Protein AF-0000000087416118 (afdb_homodimer)

pLDDT: mean 83.29, std 16.09, range [34.94, 97.94]

Sequence (414 aa):
MELQEALVQISEIRQQMARAEVFRGFRALPVACSGGLAIAAAVAQASWIENPLAQSTPYLSLWIGVAAISLGAQAIEMWMRSRTSQSAYSKSIMLLAAEQFFPSVIAGALLTFVLVNFAEETIWMLPGLWQMLIGLGMFATYRLLPKAVFWVAAFYVISGIVCLAVARGEMALSPWAMGLPFGLGQLATAAVLYWTLERNDDEALKIMELQEALVQISEIRQQMARAEVFRGFRALPVACSGGLAIAAAVAQASWIENPLAQSTPYLSLWIGVAAISLGAQAIEMWMRSRTSQSAYSKSIMLLAAEQFFPSVIAGALLTFVLVNFAEETIWMLPGLWQMLIGLGMFATYRLLPKAVFWVAAFYVISGIVCLAVARGEMALSPWAMGLPFGLGQLATAAVLYWTLERNDDEALKI

Organism: NCBI:txid2527985

Foldseek 3Di:
DPVVVVVVVVVVVVVVVVVVVFLLQAALVLLLVLLVLLQVLLVVCVPPPVDCLVVVPVLCCSVVVSVVVSVVSRVVSNVVCLVVPPDPVSNVLSVVLCVLLVVLVVVLVVVCVCCVPPNSVCNLLSLLSNLLSNLVSLVSSCVSDPVVSPVLSVLSNVLSVVCNVPCDDVNRSRSCSNNVSSNVSSNSVSVRSCVPNPVVVVVVVVD/DPVVVVVVVVVVVVVVVVVVVPLLQAALVLLLVLLVLLQVLLVVCVVPPVDCLVVVPVLCCSVVVSVVVSVVSRVVSNVVCLVVPPDPVSNVLSVVLCVLLVVLVVVLVVVCVCCVPPNSVCNLLSLLSNLLSNLVSLVSSCVSDPVVSPVLSVLSNVLSVVCNVPCDDVNRSRSCSNNVSSNVSSNSVSVRSCVPNPVVVVVVVVD

Radius of gyration: 24.1 Å; Cα contacts (8 Å, |Δi|>4): 498; chains: 2; bounding box: 59×74×46 Å

Nearest PDB structures (foldseek):
  4m70-assembly1_A  TM=3.891E-01  e=9.784E+00  Solanum tuberosum
  4m70-assembly1_A  TM=3.907E-01  e=9.372E+00  Solanum tuberosum
  7uni-assembly2_D  TM=2.341E-01  e=3.238E+00  synthetic construct

Secondary structure (DSSP, 8-state):
-HHHHHHHHHHHHHHHHHHHS------HHHHHHHHHHHHHHHHHHHHH-S-TTTTHHHHHHHHHHHHHHHHHHHHHHHHHHHHH---HHHHHHHHHHHHHHHHHHHHHHHHHHHHHHH-GGGGGGHHHHHHHHHHHHHHHHGGGS-TTHHHHHHHHHHHHHHHHHHS-GGGTT-HHHHHHHHHHHHHHHHHHHIIIIIHHHHHHHH-/-HHHHHHHHHHHHHHHHHHHS------HHHHHHHHHHHHHHHHHHHHH-S-TTTTHHHHHHHHHHHHHHHHHHHHHHHHHHHHH-S-HHHHHHHHHHHHHHHHHHHHHHHHHHHHHHH-GGGGGGHHHHHHHHHHHHHHHHGGGS-TTHHHHHHHHHHHHHHHHHHS-GGGTT-HHHHHHHHHHHHHHHHHHHIIIIIHHHHHHHH-

Structure (mmCIF, N/CA/C/O backbone):
data_AF-0000000087416118-model_v1
#
loop_
_entity.id
_entity.type
_entity.pdbx_description
1 polymer 'Uncharacterized protein'
#
loop_
_atom_site.group_PDB
_atom_site.id
_atom_site.type_symbol
_atom_site.label_atom_id
_atom_site.label_alt_id
_atom_site.label_comp_id
_atom_site.label_asym_id
_atom_site.label_entity_id
_atom_site.label_seq_id
_atom_site.pdbx_PDB_ins_code
_atom_site.Cartn_x
_atom_site.Cartn_y
_atom_site.Cartn_z
_atom_site.occupancy
_atom_site.B_iso_or_equiv
_atom_site.auth_seq_id
_atom_site.auth_comp_id
_atom_site.auth_asym_id
_atom_site.auth_atom_id
_atom_site.pdbx_PDB_model_num
ATOM 1 N N . MET A 1 1 ? -8.492 46.969 24.391 1 54.31 1 MET A N 1
ATOM 2 C CA . MET A 1 1 ? -8.586 45.594 24.875 1 54.31 1 MET A CA 1
ATOM 3 C C . MET A 1 1 ? -9.773 44.875 24.25 1 54.31 1 MET A C 1
ATOM 5 O O . MET A 1 1 ? -9.648 43.75 23.812 1 54.31 1 MET A O 1
ATOM 9 N N . GLU A 1 2 ? -10.773 45.594 23.828 1 63.34 2 GLU A N 1
ATOM 10 C CA . GLU A 1 2 ? -12.047 45.031 23.406 1 63.34 2 GLU A CA 1
ATOM 11 C C . GLU A 1 2 ? -12 44.594 21.938 1 63.34 2 GLU A C 1
ATOM 13 O O . GLU A 1 2 ? -12.508 43.531 21.562 1 63.34 2 GLU A O 1
ATOM 18 N N . LEU A 1 3 ? -11.414 45.188 21.094 1 60.62 3 LEU A N 1
ATOM 19 C CA . LEU A 1 3 ? -11.367 44.875 19.672 1 60.62 3 LEU A CA 1
ATOM 20 C C . LEU A 1 3 ? -10.445 43.688 19.406 1 60.62 3 LEU A C 1
ATOM 22 O O . LEU A 1 3 ? -10.773 42.812 18.609 1 60.62 3 LEU A O 1
ATOM 26 N N . GLN A 1 4 ? -9.336 43.625 20.094 1 58.66 4 GLN A N 1
ATOM 27 C CA . GLN A 1 4 ? -8.422 42.5 19.953 1 58.66 4 GLN A CA 1
ATOM 28 C C . GLN A 1 4 ? -9.07 41.188 20.422 1 58.66 4 GLN A C 1
ATOM 30 O O . GLN A 1 4 ? -8.906 40.156 19.781 1 58.66 4 GLN A O 1
ATOM 35 N N . GLU A 1 5 ? -9.82 41.312 21.484 1 59.66 5 GLU A N 1
ATOM 36 C CA . GLU A 1 5 ? -10.562 40.125 21.969 1 59.66 5 GLU A CA 1
ATOM 37 C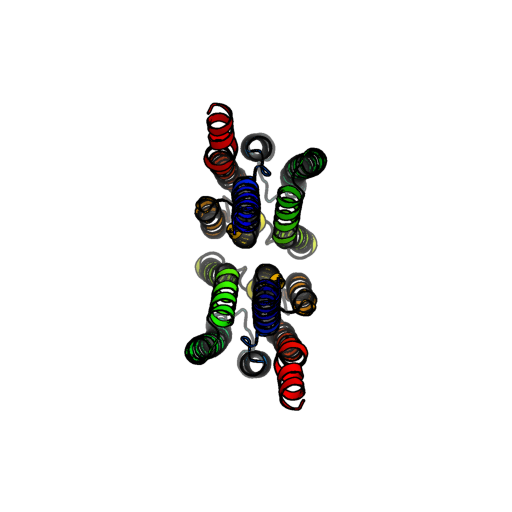 C . GLU A 1 5 ? -11.633 39.719 20.953 1 59.66 5 GLU A C 1
ATOM 39 O O . GLU A 1 5 ? -11.836 38.531 20.719 1 59.66 5 GLU A O 1
ATOM 44 N N . ALA A 1 6 ? -12.234 40.688 20.359 1 62.16 6 ALA A N 1
ATOM 45 C CA . ALA A 1 6 ? -13.258 40.375 19.359 1 62.16 6 ALA A CA 1
ATOM 46 C C . ALA A 1 6 ? -12.648 39.75 18.109 1 62.16 6 ALA A C 1
ATOM 48 O O . ALA A 1 6 ? -13.211 38.781 17.562 1 62.16 6 ALA A O 1
ATOM 49 N N . LEU A 1 7 ? -11.523 40.188 17.766 1 59.16 7 LEU A N 1
ATOM 50 C CA . LEU A 1 7 ? -10.859 39.625 16.594 1 59.16 7 LEU A CA 1
ATOM 51 C C . LEU A 1 7 ? -10.328 38.219 16.875 1 59.16 7 LEU A C 1
ATOM 53 O O . LEU A 1 7 ? -10.406 37.344 16.016 1 59.16 7 LEU A O 1
ATOM 57 N N . VAL A 1 8 ? -9.852 38.062 18.078 1 61.12 8 VAL A N 1
ATOM 58 C CA . VAL A 1 8 ? -9.422 36.719 18.484 1 61.12 8 VAL A CA 1
ATOM 59 C C . VAL A 1 8 ? -10.625 35.812 18.547 1 61.12 8 VAL A C 1
ATOM 61 O O . VAL A 1 8 ? -10.547 34.656 18.109 1 61.12 8 VAL A O 1
ATOM 64 N N . GLN A 1 9 ? -11.742 36.375 18.969 1 61.19 9 GLN A N 1
ATOM 65 C CA . GLN A 1 9 ? -12.969 35.562 19.031 1 61.19 9 GLN A CA 1
ATOM 66 C C . GLN A 1 9 ? -13.484 35.25 17.641 1 61.19 9 GLN A C 1
ATOM 68 O O . GLN A 1 9 ? -13.922 34.125 17.391 1 61.19 9 GLN A O 1
ATOM 73 N N . ILE A 1 10 ? -13.414 36.094 16.766 1 61.12 10 ILE A N 1
ATOM 74 C CA . ILE A 1 10 ? -13.852 35.875 15.406 1 61.12 10 ILE A CA 1
ATOM 75 C C . ILE A 1 10 ? -12.914 34.875 14.727 1 61.12 10 ILE A C 1
ATOM 77 O O . ILE A 1 10 ? -13.367 33.938 14.039 1 61.12 10 ILE A O 1
ATOM 81 N N . SER A 1 11 ? -11.664 35.062 14.914 1 57.06 11 SER A N 1
ATOM 82 C CA . SER A 1 11 ? -10.695 34.125 14.352 1 57.06 11 SER A CA 1
ATOM 83 C C . SER A 1 11 ? -10.883 32.719 14.93 1 57.06 11 SER A C 1
ATOM 85 O O . SER A 1 11 ? -10.773 31.734 14.203 1 57.06 11 SER A O 1
ATOM 87 N N . GLU A 1 12 ? -11.164 32.656 16.203 1 60.62 12 GLU A N 1
ATOM 88 C CA . GLU A 1 12 ? -11.477 31.391 16.844 1 60.62 12 GLU A CA 1
ATOM 89 C C . GLU A 1 12 ? -12.781 30.797 16.312 1 60.62 12 GLU A C 1
ATOM 91 O O . GLU A 1 12 ? -12.875 29.594 16.078 1 60.62 12 GLU A O 1
ATOM 96 N N . ILE A 1 13 ? -13.727 31.609 16.141 1 58.56 13 ILE A N 1
ATOM 97 C CA . ILE A 1 13 ? -15 31.172 15.57 1 58.56 13 ILE A CA 1
ATOM 98 C C . ILE A 1 13 ? -14.789 30.703 14.133 1 58.56 13 ILE A C 1
ATOM 100 O O . ILE A 1 13 ? -15.305 29.656 13.734 1 58.56 13 ILE A O 1
ATOM 104 N N . ARG A 1 14 ? -14.094 31.5 13.43 1 52.81 14 ARG A N 1
ATOM 105 C CA . ARG A 1 14 ? -13.82 31.094 12.055 1 52.81 14 ARG A CA 1
ATOM 106 C C . ARG A 1 14 ? -13.023 29.797 12.008 1 52.81 14 ARG A C 1
ATOM 108 O O . ARG A 1 14 ? -13.281 28.938 11.164 1 52.81 14 ARG A O 1
ATOM 115 N N . GLN A 1 15 ? -11.961 29.766 12.812 1 51.72 15 GLN A N 1
ATOM 116 C CA . GLN A 1 15 ? -11.219 28.516 12.93 1 51.72 15 GLN A CA 1
ATOM 117 C C . GLN A 1 15 ? -12.125 27.391 13.398 1 51.72 15 GLN A C 1
ATOM 119 O O . GLN A 1 15 ? -12.023 26.266 12.914 1 51.72 15 GLN A O 1
ATOM 124 N N . GLN A 1 16 ? -12.953 27.688 14.406 1 52.16 16 GLN A N 1
ATOM 125 C CA . GLN A 1 16 ? -13.953 26.703 14.836 1 52.16 16 GLN A CA 1
ATOM 126 C C . GLN A 1 16 ? -14.938 26.391 13.711 1 52.16 16 GLN A C 1
ATOM 128 O O . GLN A 1 16 ? -15.32 25.234 13.523 1 52.16 16 GLN A O 1
ATOM 133 N N . MET A 1 17 ? -15.414 27.453 13.125 1 53.56 17 MET A N 1
ATOM 134 C CA . MET A 1 17 ? -16.312 27.25 11.992 1 53.56 17 MET A CA 1
ATOM 135 C C . MET A 1 17 ? -15.617 26.5 10.859 1 53.56 17 MET A C 1
ATOM 137 O O . MET A 1 17 ? -16.219 25.641 10.219 1 53.56 17 MET A O 1
ATOM 141 N N . ALA A 1 18 ? -14.477 26.984 10.602 1 48.09 18 ALA A N 1
ATOM 142 C CA . ALA A 1 18 ? -13.672 26.281 9.602 1 48.09 18 ALA A CA 1
ATOM 143 C C . ALA A 1 18 ? -13.398 24.844 10.031 1 48.09 18 ALA A C 1
ATOM 145 O O . ALA A 1 18 ? -13.406 23.938 9.195 1 48.09 18 ALA A O 1
ATOM 146 N N . ARG A 1 19 ? -13.008 24.719 11.25 1 46.5 19 ARG A N 1
ATOM 147 C CA . ARG A 1 19 ? -12.891 23.375 11.797 1 46.5 19 ARG A CA 1
ATOM 148 C C . ARG A 1 19 ? -14.234 22.641 11.758 1 46.5 19 ARG A C 1
ATOM 150 O O . ARG A 1 19 ? -14.273 21.422 11.641 1 46.5 19 ARG A O 1
ATOM 157 N N . ALA A 1 20 ? -15.258 23.516 12.016 1 44.06 20 ALA A N 1
ATOM 158 C CA . ALA A 1 20 ? -16.594 22.922 11.938 1 44.06 20 ALA A CA 1
ATOM 159 C C . ALA A 1 20 ? -16.922 22.531 10.5 1 44.06 20 ALA A C 1
ATOM 161 O O . ALA A 1 20 ? -17.906 21.812 10.258 1 44.06 20 ALA A O 1
ATOM 162 N N . GLU A 1 21 ? -16.344 23.312 9.688 1 44.66 21 GLU A N 1
ATOM 163 C CA . GLU A 1 21 ? -16.594 22.797 8.344 1 44.66 21 GLU A CA 1
ATOM 164 C C . GLU A 1 21 ? -16.062 21.375 8.195 1 44.66 21 GLU A C 1
ATOM 166 O O . GLU A 1 21 ? -14.844 21.156 8.156 1 44.66 21 GLU A O 1
ATOM 171 N N . VAL A 1 22 ? -16.703 20.625 8.859 1 44.41 22 VAL A N 1
ATOM 172 C CA . VAL A 1 22 ? -16.547 19.188 8.812 1 44.41 22 VAL A CA 1
ATOM 173 C C . VAL A 1 22 ? -16.359 18.734 7.367 1 44.41 22 VAL A C 1
ATOM 175 O O . VAL A 1 22 ? -17.078 19.172 6.473 1 44.41 22 VAL A O 1
ATOM 178 N N . PHE A 1 23 ? -15.258 18.25 7.156 1 46.41 23 PHE A N 1
ATOM 179 C CA . PHE A 1 23 ? -14.953 17.531 5.922 1 46.41 23 PHE A CA 1
ATOM 180 C C . PHE A 1 23 ? -16.203 16.844 5.371 1 46.41 23 PHE A C 1
ATOM 182 O O . PHE A 1 23 ? -16.75 15.953 6.016 1 46.41 23 PHE A O 1
ATOM 189 N N . ARG A 1 24 ? -17.031 17.562 4.609 1 47.06 24 ARG A N 1
ATOM 190 C CA . ARG A 1 24 ? -18.25 17.109 3.963 1 47.06 24 ARG A CA 1
ATOM 191 C C . ARG A 1 24 ? -17.938 16.312 2.695 1 47.06 24 ARG A C 1
ATOM 193 O O . ARG A 1 24 ? -18.781 16.234 1.792 1 47.06 24 ARG A O 1
ATOM 200 N N . GLY A 1 25 ? -16.766 16.047 2.342 1 49.16 25 GLY A N 1
ATOM 201 C CA . GLY A 1 25 ? -16.422 15.797 0.951 1 49.16 25 GLY A CA 1
ATOM 202 C C . GLY A 1 25 ? -16.859 14.422 0.465 1 49.16 25 GLY A C 1
ATOM 203 O O . GLY A 1 25 ? -17.156 14.242 -0.717 1 49.16 25 GLY A O 1
ATOM 204 N N . PHE A 1 26 ? -16.781 13.352 1.27 1 56.84 26 PHE A N 1
ATOM 205 C CA . PHE A 1 26 ? -17.078 12.109 0.57 1 56.84 26 PHE A CA 1
ATOM 206 C C . PHE A 1 26 ? -18.547 11.734 0.721 1 56.84 26 PHE A C 1
ATOM 208 O O . PHE A 1 26 ? -19.078 11.758 1.827 1 56.84 26 PHE A O 1
ATOM 215 N N . ARG A 1 27 ? -19.375 11.836 -0.497 1 65.81 27 ARG A N 1
ATOM 216 C CA . ARG A 1 27 ? -20.734 11.328 -0.394 1 65.81 27 ARG A CA 1
ATOM 217 C C . ARG A 1 27 ? -20.75 9.805 -0.346 1 65.81 27 ARG A C 1
ATOM 219 O O . ARG A 1 27 ? -19.969 9.148 -1.034 1 65.81 27 ARG A O 1
ATOM 226 N N . ALA A 1 28 ? -21.578 9.383 0.52 1 79.12 28 ALA A N 1
ATOM 227 C CA . ALA A 1 28 ? -21.734 7.957 0.782 1 79.12 28 ALA A CA 1
ATOM 228 C C . ALA A 1 28 ? -22.344 7.242 -0.421 1 79.12 28 ALA A C 1
ATOM 230 O O . ALA A 1 28 ? -22.078 6.062 -0.65 1 79.12 28 ALA A O 1
ATOM 231 N N . LEU A 1 29 ? -22.953 8.039 -1.258 1 79.19 29 LEU A N 1
ATOM 232 C CA . LEU A 1 29 ? -23.781 7.414 -2.279 1 79.19 29 LEU A CA 1
ATOM 233 C C . LEU A 1 29 ? -22.922 6.766 -3.357 1 79.19 29 LEU A C 1
ATOM 235 O O . LEU A 1 29 ? -23.109 5.594 -3.689 1 79.19 29 LEU A O 1
ATOM 239 N N . PRO A 1 30 ? -21.938 7.48 -3.949 1 83.06 30 PRO A N 1
ATOM 240 C CA . PRO A 1 30 ? -21.125 6.816 -4.961 1 83.06 30 PRO A CA 1
ATOM 241 C C . PRO A 1 30 ? -20.391 5.594 -4.414 1 83.06 30 PRO A C 1
ATOM 243 O O . PRO A 1 30 ? -20.234 4.598 -5.121 1 83.06 30 PRO A O 1
ATOM 246 N N . VAL A 1 31 ? -20 5.633 -3.221 1 86.38 31 VAL A N 1
ATOM 247 C CA . VAL A 1 31 ? -19.312 4.516 -2.58 1 86.38 31 VAL A CA 1
ATOM 248 C C . VAL A 1 31 ? -20.281 3.355 -2.379 1 86.38 31 VAL A C 1
ATOM 250 O O . VAL A 1 31 ? -19.953 2.205 -2.674 1 86.38 31 VAL A O 1
ATOM 253 N N . ALA A 1 32 ? -21.469 3.654 -1.997 1 89.75 32 ALA A N 1
ATOM 254 C CA . ALA A 1 32 ? -22.5 2.631 -1.823 1 89.75 32 ALA A CA 1
ATOM 255 C C . ALA A 1 32 ? -22.844 1.974 -3.154 1 89.75 32 ALA A C 1
ATOM 257 O O . ALA A 1 32 ? -23 0.753 -3.229 1 89.75 32 ALA A O 1
ATOM 258 N N . CYS A 1 33 ? -22.938 2.781 -4.137 1 90.62 33 CYS A N 1
ATOM 259 C CA . CYS A 1 33 ? -23.25 2.273 -5.465 1 90.62 33 CYS A CA 1
ATOM 260 C C . CYS A 1 33 ? -22.172 1.331 -5.965 1 90.62 33 CYS A C 1
ATOM 262 O O . CYS A 1 33 ? -22.469 0.325 -6.613 1 90.62 33 CYS A O 1
ATOM 264 N N . SER A 1 34 ? -20.922 1.633 -5.695 1 92.75 34 SER A N 1
ATOM 265 C CA . SER A 1 34 ? -19.828 0.751 -6.09 1 92.75 34 SER A CA 1
ATOM 266 C C . SER A 1 34 ? -19.906 -0.593 -5.375 1 92.75 34 SER A C 1
ATOM 268 O O . SER A 1 34 ? -19.562 -1.629 -5.945 1 92.75 34 SER A O 1
ATOM 270 N N . GLY A 1 35 ? -20.391 -0.542 -4.137 1 94.31 35 GLY A N 1
ATOM 271 C CA . GLY A 1 35 ? -20.641 -1.79 -3.434 1 94.31 35 GLY A CA 1
ATOM 272 C C . GLY A 1 35 ? -21.719 -2.637 -4.07 1 94.31 35 GLY A C 1
ATOM 273 O O . GLY A 1 35 ? -21.547 -3.846 -4.246 1 94.31 35 GLY A O 1
ATOM 274 N N . GLY A 1 36 ? -22.797 -2.016 -4.406 1 94.62 36 GLY A N 1
ATOM 275 C CA . GLY A 1 36 ? -23.859 -2.703 -5.125 1 94.62 36 GLY A CA 1
ATOM 276 C C . GLY A 1 36 ? -23.406 -3.26 -6.461 1 94.62 36 GLY A C 1
ATOM 277 O O . GLY A 1 36 ? -23.781 -4.375 -6.832 1 94.62 36 GLY A O 1
ATOM 278 N N . LEU A 1 37 ? -22.656 -2.471 -7.113 1 95.31 37 LEU A N 1
ATOM 279 C CA . LEU A 1 37 ? -22.109 -2.885 -8.406 1 95.31 37 LEU A CA 1
ATOM 280 C C . LEU A 1 37 ? -21.234 -4.117 -8.258 1 95.31 37 LEU A C 1
ATOM 282 O O . LEU A 1 37 ? -21.234 -5.004 -9.109 1 95.31 37 LEU A O 1
ATOM 286 N N . ALA A 1 38 ? -20.391 -4.172 -7.223 1 96.31 38 ALA A N 1
ATOM 287 C CA . ALA A 1 38 ? -19.547 -5.328 -6.969 1 96.31 38 ALA A CA 1
ATOM 288 C C . ALA A 1 38 ? -20.375 -6.59 -6.758 1 96.31 38 ALA A C 1
ATOM 290 O O . ALA A 1 38 ? -20.047 -7.648 -7.297 1 96.31 38 ALA A O 1
ATOM 291 N N . ILE A 1 39 ? -21.453 -6.461 -6.035 1 96.12 39 ILE A N 1
ATOM 292 C CA . ILE A 1 39 ? -22.328 -7.598 -5.777 1 96.12 39 ILE A CA 1
ATOM 293 C C . ILE A 1 39 ? -23.031 -8.008 -7.07 1 96.12 39 ILE A C 1
ATOM 295 O O . ILE A 1 39 ? -23.109 -9.203 -7.387 1 96.12 39 ILE A O 1
ATOM 299 N N . ALA A 1 40 ? -23.516 -7.062 -7.777 1 96.94 40 ALA A N 1
ATOM 300 C CA . ALA A 1 40 ? -24.172 -7.34 -9.055 1 96.94 40 ALA A CA 1
ATOM 301 C C . ALA A 1 40 ? -23.203 -8.031 -10.016 1 96.94 40 ALA A C 1
ATOM 303 O O . ALA A 1 40 ? -23.594 -8.969 -10.719 1 96.94 40 ALA A O 1
ATOM 304 N N . ALA A 1 41 ? -21.984 -7.566 -10.078 1 97.12 41 ALA A N 1
ATOM 305 C CA . ALA A 1 41 ? -20.969 -8.164 -10.945 1 97.12 41 ALA A CA 1
ATOM 306 C C . ALA A 1 41 ? -20.672 -9.602 -10.531 1 97.12 41 ALA A C 1
ATOM 308 O O . ALA A 1 41 ? -20.453 -10.461 -11.383 1 97.12 41 ALA A O 1
ATOM 309 N N . ALA A 1 42 ? -20.641 -9.836 -9.234 1 97 42 ALA A N 1
ATOM 310 C CA . ALA A 1 42 ? -20.422 -11.195 -8.742 1 97 42 ALA A CA 1
ATOM 311 C C . ALA A 1 42 ? -21.531 -12.133 -9.203 1 97 42 ALA A C 1
ATOM 313 O O . ALA A 1 42 ? -21.281 -13.266 -9.617 1 97 42 ALA A O 1
ATOM 314 N N . VAL A 1 43 ? -22.75 -11.695 -9.156 1 96.06 43 VAL A N 1
ATOM 315 C CA . VAL A 1 43 ? -23.891 -12.484 -9.609 1 96.06 43 VAL A CA 1
ATOM 316 C C . VAL A 1 43 ? -23.797 -12.719 -11.117 1 96.06 43 VAL A C 1
ATOM 318 O O . VAL A 1 43 ? -24.031 -13.836 -11.594 1 96.06 43 VAL A O 1
ATOM 321 N N . ALA A 1 44 ? -23.484 -11.688 -11.82 1 96.12 44 ALA A N 1
ATOM 322 C CA . ALA A 1 44 ? -23.312 -11.805 -13.266 1 96.12 44 ALA A CA 1
ATOM 323 C C . ALA A 1 44 ? -22.219 -12.812 -13.609 1 96.12 44 ALA A C 1
ATOM 325 O O . ALA A 1 44 ? -22.391 -13.641 -14.516 1 96.12 44 ALA A O 1
ATOM 326 N N . GLN A 1 45 ? -21.125 -12.719 -12.938 1 95.94 45 GLN A N 1
ATOM 327 C CA . GLN A 1 45 ? -20.031 -13.664 -13.156 1 95.94 45 GLN A CA 1
ATOM 328 C C . GLN A 1 45 ? -20.484 -15.094 -12.891 1 95.94 45 GLN A C 1
ATOM 330 O O . GLN A 1 45 ? -20.188 -16 -13.672 1 95.94 45 GLN A O 1
ATOM 335 N N . ALA A 1 46 ? -21.141 -15.297 -11.766 1 94.25 46 ALA A N 1
ATOM 336 C CA . ALA A 1 46 ? -21.594 -16.625 -11.375 1 94.25 46 ALA A CA 1
ATOM 337 C C . ALA A 1 46 ? -22.531 -17.219 -12.43 1 94.25 46 ALA A C 1
ATOM 339 O O . ALA A 1 46 ? -22.562 -18.438 -12.633 1 94.25 46 ALA A O 1
ATOM 340 N N . SER A 1 47 ? -23.203 -16.406 -13.141 1 94.69 47 SER A N 1
ATOM 341 C CA . SER A 1 47 ? -24.203 -16.859 -14.102 1 94.69 47 SER A CA 1
ATOM 342 C C . SER A 1 47 ? -23.609 -17 -15.492 1 94.69 47 SER A C 1
ATOM 344 O O . SER A 1 47 ? -24.016 -17.875 -16.266 1 94.69 47 SER A O 1
ATOM 346 N N . TRP A 1 48 ? -22.578 -16.188 -15.773 1 93.75 48 TRP A N 1
ATOM 347 C CA . TRP A 1 48 ? -22.172 -16.078 -17.172 1 93.75 48 TRP A CA 1
ATOM 348 C C . TRP A 1 48 ? -20.766 -16.641 -17.375 1 93.75 48 TRP A C 1
ATOM 350 O O . TRP A 1 48 ? -20.375 -16.969 -18.5 1 93.75 48 TRP A O 1
ATOM 360 N N . ILE A 1 49 ? -20 -16.703 -16.375 1 92.38 49 ILE A N 1
ATOM 361 C CA . ILE A 1 49 ? -18.609 -17.156 -16.484 1 92.38 49 ILE A CA 1
ATOM 362 C C . ILE A 1 49 ? -18.422 -18.422 -15.633 1 92.38 49 ILE A C 1
ATOM 364 O O . ILE A 1 49 ? -18.141 -18.328 -14.438 1 92.38 49 ILE A O 1
ATOM 368 N N . GLU A 1 50 ? -18.5 -19.562 -16.203 1 85.75 50 GLU A N 1
ATOM 369 C CA . GLU A 1 50 ? -18.5 -20.828 -15.492 1 85.75 50 GLU A CA 1
ATOM 370 C C . GLU A 1 50 ? -17.094 -21.203 -15.031 1 85.75 50 GLU A C 1
ATOM 372 O O . GLU A 1 50 ? -16.906 -21.656 -13.898 1 85.75 50 GLU A O 1
ATOM 377 N N . ASN A 1 51 ? -16.094 -20.984 -15.922 1 88.19 51 ASN A N 1
ATOM 378 C CA . ASN A 1 51 ? -14.703 -21.312 -15.586 1 88.19 51 ASN A CA 1
ATOM 379 C C . ASN A 1 51 ? -13.789 -20.094 -15.75 1 88.19 51 ASN A C 1
ATOM 381 O O . ASN A 1 51 ? -13.133 -19.938 -16.781 1 88.19 51 ASN A O 1
ATOM 385 N N . PRO A 1 52 ? -13.719 -19.312 -14.688 1 86.38 52 PRO A N 1
ATOM 386 C CA . PRO A 1 52 ? -12.992 -18.047 -14.797 1 86.38 52 PRO A CA 1
ATOM 387 C C . PRO A 1 52 ? -11.508 -18.234 -15.086 1 86.38 52 PRO A C 1
ATOM 389 O O . PRO A 1 52 ? -10.883 -17.391 -15.727 1 86.38 52 PRO A O 1
ATOM 392 N N . LEU A 1 53 ? -10.914 -19.375 -14.656 1 84.75 53 LEU A N 1
ATOM 393 C CA . LEU A 1 53 ? -9.5 -19.609 -14.945 1 84.75 53 LEU A CA 1
ATOM 394 C C . LEU A 1 53 ? -9.289 -19.844 -16.438 1 84.75 53 LEU A C 1
ATOM 396 O O . LEU A 1 53 ? -8.305 -19.375 -17.016 1 84.75 53 LEU A O 1
ATOM 400 N N . ALA A 1 54 ? -10.219 -20.547 -17.062 1 85.31 54 ALA A N 1
ATOM 401 C CA . ALA A 1 54 ? -10.156 -20.797 -18.5 1 85.31 54 ALA A CA 1
ATOM 402 C C . ALA A 1 54 ? -10.648 -19.594 -19.312 1 85.31 54 ALA A C 1
ATOM 404 O O . ALA A 1 54 ? -10.273 -19.422 -20.469 1 85.31 54 ALA A O 1
ATOM 405 N N . GLN A 1 55 ? -11.492 -18.828 -18.688 1 86.62 55 GLN A N 1
ATOM 406 C CA . GLN A 1 55 ? -12.062 -17.625 -19.297 1 86.62 55 GLN A CA 1
ATOM 407 C C . GLN A 1 55 ? -11.555 -16.359 -18.625 1 86.62 55 GLN A C 1
ATOM 409 O O . GLN A 1 55 ? -12.344 -15.539 -18.156 1 86.62 55 GLN A O 1
ATOM 414 N N . SER A 1 56 ? -10.281 -16.219 -18.672 1 89.75 56 SER A N 1
ATOM 415 C CA . SER A 1 56 ? -9.656 -15.125 -17.922 1 89.75 56 SER A CA 1
ATOM 416 C C . SER A 1 56 ? -10.008 -13.773 -18.547 1 89.75 56 SER A C 1
ATOM 418 O O . SER A 1 56 ? -10.141 -12.773 -17.828 1 89.75 56 SER A O 1
ATOM 420 N N . THR A 1 57 ? -10.227 -13.797 -19.906 1 92.12 57 THR A N 1
ATOM 421 C CA . THR A 1 57 ? -10.484 -12.531 -20.594 1 92.12 57 THR A CA 1
ATOM 422 C C . THR A 1 57 ? -11.844 -11.961 -20.172 1 92.12 57 THR A C 1
ATOM 424 O O . THR A 1 57 ? -11.93 -10.812 -19.734 1 92.12 57 THR A O 1
ATOM 427 N N . PRO A 1 58 ? -12.891 -12.758 -20.25 1 93.62 58 PRO A N 1
ATOM 428 C CA . PRO A 1 58 ? -14.172 -12.227 -19.781 1 93.62 58 PRO A CA 1
ATOM 429 C C . PRO A 1 58 ? -14.156 -11.883 -18.297 1 93.62 58 PRO A C 1
ATOM 431 O O . PRO A 1 58 ? -14.789 -10.906 -17.875 1 93.62 58 PRO A O 1
ATOM 434 N N . TYR A 1 59 ? -13.547 -12.656 -17.484 1 95.31 59 TYR A N 1
ATOM 435 C CA . TYR A 1 59 ? -13.414 -12.367 -16.062 1 95.31 59 TYR A CA 1
ATOM 436 C C . TYR A 1 59 ? -12.758 -11.008 -15.844 1 95.31 59 TYR A C 1
ATOM 438 O O . TYR A 1 59 ? -13.297 -10.156 -15.125 1 95.31 59 TYR A O 1
ATOM 446 N N . LEU A 1 60 ? -11.594 -10.82 -16.484 1 95.69 60 LEU A N 1
ATOM 447 C CA . LEU A 1 60 ? -10.828 -9.586 -16.328 1 95.69 60 LEU A CA 1
ATOM 448 C C . LEU A 1 60 ? -11.609 -8.391 -16.875 1 95.69 60 LEU A C 1
ATOM 450 O O . LEU A 1 60 ? -11.609 -7.316 -16.266 1 95.69 60 LEU A O 1
ATOM 454 N N . SER A 1 61 ? -12.242 -8.562 -18.016 1 95.75 61 SER A N 1
ATOM 455 C CA . SER A 1 61 ? -13.016 -7.477 -18.594 1 95.75 61 SER A CA 1
ATOM 456 C C . SER A 1 61 ? -14.148 -7.035 -17.672 1 95.75 61 SER A C 1
ATOM 458 O O . SER A 1 61 ? -14.406 -5.84 -17.531 1 95.75 61 SER A O 1
ATOM 460 N N . LEU A 1 62 ? -14.797 -7.969 -17.078 1 95.69 62 LEU A N 1
ATOM 461 C CA . LEU A 1 62 ? -15.906 -7.676 -16.172 1 95.69 62 LEU A CA 1
ATOM 462 C C . LEU A 1 62 ? -15.422 -6.875 -14.969 1 95.69 62 LEU A C 1
ATOM 464 O O . LEU A 1 62 ? -15.945 -5.793 -14.688 1 95.69 62 LEU A O 1
ATOM 468 N N . TRP A 1 63 ? -14.461 -7.355 -14.297 1 96.06 63 TRP A N 1
ATOM 469 C CA . TRP A 1 63 ? -14.039 -6.742 -13.039 1 96.06 63 TRP A CA 1
ATOM 470 C C . TRP A 1 63 ? -13.234 -5.469 -13.297 1 96.06 63 TRP A C 1
ATOM 472 O O . TRP A 1 63 ? -13.273 -4.535 -12.492 1 96.06 63 TRP A O 1
ATOM 482 N N . ILE A 1 64 ? -12.469 -5.348 -14.391 1 96 64 ILE A N 1
ATOM 483 C CA . ILE A 1 64 ? -11.828 -4.098 -14.781 1 96 64 ILE A CA 1
ATOM 484 C C . ILE A 1 64 ? -12.898 -3.061 -15.133 1 96 64 ILE A C 1
ATOM 486 O O . ILE A 1 64 ? -12.758 -1.885 -14.789 1 96 64 ILE A O 1
ATOM 490 N N . GLY A 1 65 ? -13.922 -3.523 -15.852 1 96.62 65 GLY A N 1
ATOM 491 C CA . GLY A 1 65 ? -15.031 -2.637 -16.141 1 96.62 65 GLY A CA 1
ATOM 492 C C . GLY A 1 65 ? -15.695 -2.088 -14.891 1 96.62 65 GLY A C 1
ATOM 493 O O . GLY A 1 65 ? -15.953 -0.886 -14.797 1 96.62 65 GLY A O 1
ATOM 494 N N . VAL A 1 66 ? -15.992 -2.953 -13.953 1 96.25 66 VAL A N 1
ATOM 495 C CA . VAL A 1 66 ? -16.609 -2.566 -12.688 1 96.25 66 VAL A CA 1
ATOM 496 C C . VAL A 1 66 ? -15.703 -1.569 -11.961 1 96.25 66 VAL A C 1
ATOM 498 O O . VAL A 1 66 ? -16.172 -0.558 -11.438 1 96.25 66 VAL A O 1
ATOM 501 N N . ALA A 1 67 ? -14.375 -1.876 -11.922 1 95.38 67 ALA A N 1
ATOM 502 C CA . ALA A 1 67 ? -13.406 -0.978 -11.289 1 95.38 67 ALA A CA 1
ATOM 503 C C . ALA A 1 67 ? -13.414 0.391 -11.961 1 95.38 67 ALA A C 1
ATOM 505 O O . ALA A 1 67 ? -13.414 1.423 -11.289 1 95.38 67 ALA A O 1
ATOM 506 N N . ALA A 1 68 ? -13.438 0.411 -13.273 1 95.69 68 ALA A N 1
ATOM 507 C CA . ALA A 1 68 ? -13.406 1.649 -14.047 1 95.69 68 ALA A CA 1
ATOM 508 C C . ALA A 1 68 ? -14.656 2.49 -13.781 1 95.69 68 ALA A C 1
ATOM 510 O O . ALA A 1 68 ? -14.562 3.697 -13.547 1 95.69 68 ALA A O 1
ATOM 511 N N . ILE A 1 69 ? -15.773 1.877 -13.805 1 95.19 69 ILE A N 1
ATOM 512 C CA . ILE A 1 69 ? -17.031 2.568 -13.57 1 95.19 69 ILE A CA 1
ATOM 513 C C . ILE A 1 69 ? -17.062 3.121 -12.148 1 95.19 69 ILE A C 1
ATOM 515 O O . ILE A 1 69 ? -17.438 4.277 -11.93 1 95.19 69 ILE A O 1
ATOM 519 N N . SER A 1 70 ? -16.672 2.305 -11.172 1 93.75 70 SER A N 1
ATOM 520 C CA . SER A 1 70 ? -16.672 2.717 -9.773 1 93.75 70 SER A CA 1
ATOM 521 C C . SER A 1 70 ? -15.703 3.863 -9.531 1 93.75 70 SER A C 1
ATOM 523 O O . SER A 1 70 ? -16.047 4.848 -8.867 1 93.75 70 SER A O 1
ATOM 525 N N . LEU A 1 71 ? -14.492 3.75 -10.07 1 91.62 71 LEU A N 1
ATOM 526 C CA . LEU A 1 71 ? -13.5 4.805 -9.914 1 91.62 71 LEU A CA 1
ATOM 527 C C . LEU A 1 71 ? -13.945 6.078 -10.625 1 91.62 71 LEU A C 1
ATOM 529 O O . LEU A 1 71 ? -13.734 7.184 -10.117 1 91.62 71 LEU A O 1
ATOM 533 N N . GLY A 1 72 ? -14.492 5.926 -11.836 1 91.31 72 GLY A N 1
ATOM 534 C CA . GLY A 1 72 ? -15.023 7.066 -12.562 1 91.31 72 GLY A CA 1
ATOM 535 C C . GLY A 1 72 ? -16.109 7.805 -11.812 1 91.31 72 GLY A C 1
ATOM 536 O O . GLY A 1 72 ? -16.094 9.039 -11.742 1 91.31 72 GLY A O 1
ATOM 537 N N . ALA A 1 73 ? -17.047 7.066 -11.273 1 88.56 73 ALA A N 1
ATOM 538 C CA . ALA A 1 73 ? -18.141 7.656 -10.5 1 88.56 73 ALA A CA 1
ATOM 539 C C . ALA A 1 73 ? -17.609 8.406 -9.289 1 88.56 73 ALA A C 1
ATOM 541 O O . ALA A 1 73 ? -18.062 9.516 -8.984 1 88.56 73 ALA A O 1
ATOM 542 N N . GLN A 1 74 ? -16.656 7.805 -8.633 1 87.06 74 GLN A N 1
ATOM 543 C CA . GLN A 1 74 ? -16.062 8.453 -7.465 1 87.06 74 GLN A CA 1
ATOM 544 C C . GLN A 1 74 ? -15.297 9.711 -7.859 1 87.06 74 GLN A C 1
ATOM 546 O O . GLN A 1 74 ? -15.383 10.734 -7.176 1 87.06 74 GLN A O 1
ATOM 551 N N . ALA A 1 75 ? -14.609 9.656 -8.953 1 86.12 75 ALA A N 1
ATOM 552 C CA . ALA A 1 75 ? -13.844 10.797 -9.445 1 86.12 75 ALA A CA 1
ATOM 553 C C . ALA A 1 75 ? -14.766 11.938 -9.859 1 86.12 75 ALA A C 1
ATOM 555 O O . ALA A 1 75 ? -14.477 13.102 -9.57 1 86.12 75 ALA A O 1
ATOM 556 N N . ILE A 1 76 ? -15.781 11.625 -10.578 1 86.31 76 ILE A N 1
ATOM 557 C CA . ILE A 1 76 ? -16.75 12.617 -11.023 1 86.31 76 ILE A CA 1
ATOM 558 C C . ILE A 1 76 ? -17.391 13.289 -9.812 1 86.31 76 ILE A C 1
ATOM 560 O O . ILE A 1 76 ? -17.531 14.516 -9.773 1 86.31 76 ILE A O 1
ATOM 564 N N . GLU A 1 77 ? -17.766 12.508 -8.844 1 82.38 77 GLU A N 1
ATOM 565 C CA . GLU A 1 77 ? -18.359 13.055 -7.625 1 82.38 77 GLU A CA 1
ATOM 566 C C . GLU A 1 77 ? -17.375 13.977 -6.906 1 82.38 77 GLU A C 1
ATOM 568 O O . GLU A 1 77 ? -17.766 15.055 -6.441 1 82.38 77 GLU A O 1
ATOM 573 N N . MET A 1 78 ? -16.188 13.484 -6.785 1 81.06 78 MET A N 1
ATOM 574 C CA . MET A 1 78 ? -15.156 14.297 -6.141 1 81.06 78 MET A CA 1
ATOM 575 C C . MET A 1 78 ? -14.945 15.609 -6.895 1 81.06 78 MET A C 1
ATOM 577 O O . MET A 1 78 ? -14.797 16.672 -6.285 1 81.06 78 MET A O 1
ATOM 581 N N . TRP A 1 79 ? -14.898 15.531 -8.234 1 81.12 79 TRP A N 1
ATOM 582 C CA . TRP A 1 79 ? -14.719 16.703 -9.094 1 81.12 79 TRP A CA 1
ATOM 583 C C . TRP A 1 79 ? -15.883 17.672 -8.945 1 81.12 79 TRP A C 1
ATOM 585 O O . TRP A 1 79 ? -15.688 18.875 -8.812 1 81.12 79 TRP A O 1
ATOM 595 N N . MET A 1 80 ? -17.078 17.25 -8.977 1 80.31 80 MET A N 1
ATOM 596 C CA . MET A 1 80 ? -18.281 18.078 -8.836 1 80.31 80 MET A CA 1
ATOM 597 C C . MET A 1 80 ? -18.312 18.75 -7.469 1 80.31 80 MET A C 1
ATOM 599 O O . MET A 1 80 ? -18.656 19.922 -7.367 1 80.31 80 MET A O 1
ATOM 603 N N . ARG A 1 81 ? -17.906 18.062 -6.52 1 74.38 81 ARG A N 1
ATOM 604 C CA . ARG A 1 81 ? -17.922 18.609 -5.164 1 74.38 81 ARG A CA 1
ATOM 605 C C . ARG A 1 81 ? -16.828 19.672 -4.988 1 74.38 81 ARG A C 1
ATOM 607 O O . ARG A 1 81 ? -17.016 20.625 -4.246 1 74.38 81 ARG A O 1
ATOM 614 N N . SER A 1 82 ? -15.742 19.391 -5.516 1 74.06 82 SER A N 1
ATOM 615 C CA . SER A 1 82 ? -14.672 20.375 -5.43 1 74.06 82 SER A CA 1
ATOM 616 C C . SER A 1 82 ? -15.086 21.703 -6.07 1 74.06 82 SER A C 1
ATOM 618 O O . SER A 1 82 ? -14.594 22.766 -5.691 1 74.06 82 SER A O 1
ATOM 620 N N . ARG A 1 83 ? -16.016 21.656 -6.969 1 74.88 83 ARG A N 1
ATOM 621 C CA . ARG A 1 83 ? -16.5 22.859 -7.648 1 74.88 83 ARG A CA 1
ATOM 622 C C . ARG A 1 83 ? -17.578 23.547 -6.832 1 74.88 83 ARG A C 1
ATOM 624 O O . ARG A 1 83 ? -17.812 24.75 -6.988 1 74.88 83 ARG A O 1
ATOM 631 N N . THR A 1 84 ? -18.234 22.812 -6.125 1 70.31 84 THR A N 1
ATOM 632 C CA . THR A 1 84 ? -19.375 23.391 -5.414 1 70.31 84 THR A CA 1
ATOM 633 C C . THR A 1 84 ? -18.984 23.75 -3.984 1 70.31 84 THR A C 1
ATOM 635 O O . THR A 1 84 ? -19.734 24.453 -3.299 1 70.31 84 THR A O 1
ATOM 638 N N . SER A 1 85 ? -18 23.031 -3.555 1 64.69 85 SER A N 1
ATOM 639 C CA . SER A 1 85 ? -17.609 23.281 -2.17 1 64.69 85 SER A CA 1
ATOM 640 C C . SER A 1 85 ? -17.172 24.734 -1.972 1 64.69 85 SER A C 1
ATOM 642 O O . SER A 1 85 ? -16.453 25.281 -2.809 1 64.69 85 SER A O 1
ATOM 644 N N . GLN A 1 86 ? -17.844 25.297 -1.044 1 59.81 86 GLN A N 1
ATOM 645 C CA . GLN A 1 86 ? -17.594 26.719 -0.77 1 59.81 86 GLN A CA 1
ATOM 646 C C . GLN A 1 86 ? -16.312 26.906 0.037 1 59.81 86 GLN A C 1
ATOM 648 O O . GLN A 1 86 ? -15.734 28 0.032 1 59.81 86 GLN A O 1
ATOM 653 N N . SER A 1 87 ? -15.859 25.766 0.692 1 6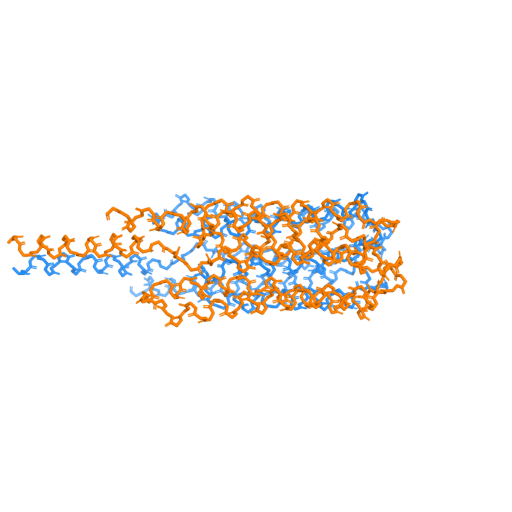7.38 87 SER A N 1
ATOM 654 C CA . SER A 1 87 ? -14.688 26.031 1.515 1 67.38 87 SER A CA 1
ATOM 655 C C . SER A 1 87 ? -13.422 25.484 0.862 1 67.38 87 SER A C 1
ATOM 657 O O . SER A 1 87 ? -13.422 24.375 0.34 1 67.38 87 SER A O 1
ATOM 659 N N . ALA A 1 88 ? -12.445 26.375 0.688 1 66.19 88 ALA A N 1
ATOM 660 C CA . ALA A 1 88 ? -11.125 26.031 0.16 1 66.19 88 ALA A CA 1
ATOM 661 C C . ALA A 1 88 ? -10.516 24.859 0.925 1 66.19 88 ALA A C 1
ATOM 663 O O . ALA A 1 88 ? -9.852 24 0.335 1 66.19 88 ALA A O 1
ATOM 664 N N . TYR A 1 89 ? -10.93 24.781 2.197 1 65.19 89 TYR A N 1
ATOM 665 C CA . TYR A 1 89 ? -10.375 23.734 3.049 1 65.19 89 TYR A CA 1
ATOM 666 C C . TYR A 1 89 ? -10.906 22.359 2.652 1 65.19 89 TYR A C 1
ATOM 668 O O . TYR A 1 89 ? -10.141 21.406 2.492 1 65.19 89 TYR A O 1
ATOM 676 N N . SER A 1 90 ? -12.18 22.281 2.441 1 69.69 90 SER A N 1
ATOM 677 C CA . SER A 1 90 ? -12.82 21.016 2.068 1 69.69 90 SER A CA 1
ATOM 678 C C . SER A 1 90 ? -12.297 20.5 0.729 1 69.69 90 SER A C 1
ATOM 680 O O . SER A 1 90 ? -12.055 19.312 0.564 1 69.69 90 SER A O 1
ATOM 682 N N . LYS A 1 91 ? -12.062 21.406 -0.15 1 71.44 91 LYS A N 1
ATOM 683 C CA . LYS A 1 91 ? -11.508 21.062 -1.457 1 71.44 91 LYS A CA 1
ATOM 684 C C . LYS A 1 91 ? -10.086 20.531 -1.33 1 71.44 91 LYS A C 1
ATOM 686 O O . LYS A 1 91 ? -9.742 19.516 -1.946 1 71.44 91 LYS A O 1
ATOM 691 N N . SER A 1 92 ? -9.398 21.188 -0.463 1 74.38 92 SER A N 1
ATOM 692 C CA . SER A 1 92 ? -8 20.812 -0.298 1 74.38 92 SER A CA 1
ATOM 693 C C . SER A 1 92 ? -7.863 19.438 0.324 1 74.38 92 SER A C 1
ATOM 695 O O . SER A 1 92 ? -7.031 18.625 -0.109 1 74.38 92 SER A O 1
ATOM 697 N N . ILE A 1 93 ? -8.703 19.109 1.224 1 72.5 93 ILE A N 1
ATOM 698 C CA . ILE A 1 93 ? -8.617 17.828 1.919 1 72.5 93 ILE A CA 1
ATOM 699 C C . ILE A 1 93 ? -9.062 16.703 0.984 1 72.5 93 ILE A C 1
ATOM 701 O O . ILE A 1 93 ? -8.469 15.625 0.986 1 72.5 93 ILE A O 1
ATOM 705 N N . MET A 1 94 ? -10.047 16.938 0.189 1 73.94 94 MET A N 1
ATOM 706 C CA . MET A 1 94 ? -10.531 15.953 -0.768 1 73.94 94 MET A CA 1
ATOM 707 C C . MET A 1 94 ? -9.453 15.602 -1.785 1 73.94 94 MET A C 1
ATOM 709 O O . MET A 1 94 ? -9.242 14.43 -2.096 1 73.94 94 MET A O 1
ATOM 713 N N . LEU A 1 95 ? -8.828 16.594 -2.227 1 75.19 95 LEU A N 1
ATOM 714 C CA . LEU A 1 95 ? -7.773 16.391 -3.217 1 75.19 95 LEU A CA 1
ATOM 715 C C . LEU A 1 95 ? -6.566 15.695 -2.592 1 75.19 95 LEU A C 1
ATOM 717 O O . LEU A 1 95 ? -5.941 14.836 -3.221 1 75.19 95 LEU A O 1
ATOM 721 N N . LEU A 1 96 ? -6.352 16.047 -1.361 1 75 96 LEU A N 1
ATOM 722 C CA . LEU A 1 96 ? -5.246 15.43 -0.643 1 75 96 LEU A CA 1
ATOM 723 C C . LEU A 1 96 ? -5.512 13.945 -0.415 1 75 96 LEU A C 1
ATOM 725 O O . LEU A 1 96 ? -4.621 13.109 -0.602 1 75 96 LEU A O 1
ATOM 729 N N . ALA A 1 97 ? -6.727 13.727 -0.067 1 74.88 97 ALA A N 1
ATOM 730 C CA . ALA A 1 97 ? -7.113 12.336 0.15 1 74.88 97 ALA A CA 1
ATOM 731 C C . ALA A 1 97 ? -6.984 11.523 -1.136 1 74.88 97 ALA A C 1
ATOM 733 O O . ALA A 1 97 ? -6.48 10.398 -1.117 1 74.88 97 ALA A O 1
ATOM 734 N N . ALA A 1 98 ? -7.402 12.07 -2.186 1 78.62 98 ALA A N 1
ATOM 735 C CA . ALA A 1 98 ? -7.297 11.406 -3.482 1 78.62 98 ALA A CA 1
ATOM 736 C C . ALA A 1 98 ? -5.84 11.172 -3.863 1 78.62 98 ALA A C 1
ATOM 738 O O . ALA A 1 98 ? -5.488 10.109 -4.383 1 78.62 98 ALA A O 1
ATOM 739 N N . GLU A 1 99 ? -5.043 12.062 -3.586 1 80.25 99 GLU A N 1
ATOM 740 C CA . GLU A 1 99 ? -3.621 11.977 -3.908 1 80.25 99 GLU A CA 1
ATOM 741 C C . GLU A 1 99 ? -2.941 10.859 -3.115 1 80.25 99 GLU A C 1
ATOM 743 O O . GLU A 1 99 ? -2.047 10.188 -3.625 1 80.25 99 GLU A O 1
ATOM 748 N N . GLN A 1 100 ? -3.385 10.68 -1.95 1 82.88 100 GLN A N 1
ATOM 749 C CA . GLN A 1 100 ? -2.773 9.68 -1.083 1 82.88 100 GLN A CA 1
ATOM 750 C C . GLN A 1 100 ? -3.25 8.273 -1.441 1 82.88 100 GLN A C 1
ATOM 752 O O . GLN A 1 100 ? -2.564 7.285 -1.162 1 82.88 100 GLN A O 1
ATOM 757 N N . PHE A 1 101 ? -4.445 8.25 -2.049 1 88.75 101 PHE A N 1
ATOM 758 C CA . PHE A 1 101 ? -5.027 6.961 -2.391 1 88.75 101 PHE A CA 1
ATOM 759 C C . PHE A 1 101 ? -4.555 6.5 -3.766 1 88.75 101 PHE A C 1
ATOM 761 O O . PHE A 1 101 ? -4.496 5.301 -4.039 1 88.75 101 PHE A O 1
ATOM 768 N N . PHE A 1 102 ? -4.137 7.332 -4.613 1 90.75 102 PHE A N 1
ATOM 769 C CA . PHE A 1 102 ? -3.863 7.094 -6.023 1 90.75 102 PHE A CA 1
ATOM 770 C C . PHE A 1 102 ? -2.727 6.094 -6.195 1 90.75 102 PHE A C 1
ATOM 772 O O . PHE A 1 102 ? -2.793 5.215 -7.055 1 90.75 102 PHE A O 1
ATOM 779 N N . PRO A 1 103 ? -1.693 6.117 -5.406 1 93.5 103 PRO A N 1
ATOM 780 C CA . PRO A 1 103 ? -0.593 5.164 -5.578 1 93.5 103 PRO A CA 1
ATOM 781 C C . PRO A 1 103 ? -1.05 3.713 -5.473 1 93.5 103 PRO A C 1
ATOM 783 O O . PRO A 1 103 ? -0.555 2.852 -6.203 1 93.5 103 PRO A O 1
ATOM 786 N N . SER A 1 104 ? -1.987 3.518 -4.629 1 95.75 104 SER A N 1
ATOM 787 C CA . SER A 1 104 ? -2.482 2.156 -4.445 1 95.75 104 SER A CA 1
ATOM 788 C C . SER A 1 104 ? -3.236 1.673 -5.68 1 95.75 104 SER A C 1
ATOM 790 O O . SER A 1 104 ? -3.084 0.523 -6.098 1 95.75 104 SER A O 1
ATOM 792 N N . VAL A 1 105 ? -4.039 2.533 -6.277 1 94.88 105 VAL A N 1
ATOM 793 C CA . VAL A 1 105 ? -4.809 2.188 -7.469 1 94.88 105 VAL A CA 1
ATOM 794 C C . VAL A 1 105 ? -3.863 1.939 -8.641 1 94.88 105 VAL A C 1
ATOM 796 O O . VAL A 1 105 ? -4.016 0.958 -9.375 1 94.88 105 VAL A O 1
ATOM 799 N N . ILE A 1 106 ? -2.895 2.781 -8.773 1 96.12 106 ILE A N 1
ATOM 800 C CA . ILE A 1 106 ? -1.908 2.641 -9.844 1 96.12 106 ILE A CA 1
ATOM 801 C C . ILE A 1 106 ? -1.133 1.338 -9.656 1 96.12 106 ILE A C 1
ATOM 803 O O . ILE A 1 106 ? -0.917 0.597 -10.617 1 96.12 106 ILE A O 1
ATOM 807 N N . ALA A 1 107 ? -0.705 1.079 -8.445 1 97.38 107 ALA A N 1
ATOM 808 C CA . ALA A 1 107 ? -0.002 -0.165 -8.141 1 97.38 107 ALA A CA 1
ATOM 809 C C . ALA A 1 107 ? -0.843 -1.378 -8.523 1 97.38 107 ALA A C 1
ATOM 811 O O . ALA A 1 107 ? -0.327 -2.346 -9.094 1 97.38 107 ALA A O 1
ATOM 812 N N . GLY A 1 108 ? -2.135 -1.317 -8.211 1 97.44 108 GLY A N 1
ATOM 813 C CA . GLY A 1 108 ? -3.029 -2.4 -8.586 1 97.44 108 GLY A CA 1
ATOM 814 C C . GLY A 1 108 ? -3.145 -2.586 -10.086 1 97.44 108 GLY A C 1
ATOM 815 O O . GLY A 1 108 ? -3.143 -3.717 -10.578 1 97.44 108 GLY A O 1
ATOM 816 N N . ALA A 1 109 ? -3.281 -1.499 -10.797 1 97.12 109 ALA A N 1
ATOM 817 C CA . ALA A 1 109 ? -3.365 -1.562 -12.25 1 97.12 109 ALA A CA 1
ATOM 818 C C . ALA A 1 109 ? -2.088 -2.146 -12.852 1 97.12 109 ALA A C 1
ATOM 820 O O . ALA A 1 109 ? -2.146 -3.012 -13.727 1 97.12 109 ALA A O 1
ATOM 821 N N . LEU A 1 110 ? -0.958 -1.708 -12.359 1 97.44 110 LEU A N 1
ATOM 822 C CA . LEU A 1 110 ? 0.322 -2.215 -12.844 1 97.44 110 LEU A CA 1
ATOM 823 C C . LEU A 1 110 ? 0.489 -3.689 -12.5 1 97.44 110 LEU A C 1
ATOM 825 O O . LEU A 1 110 ? 0.971 -4.473 -13.32 1 97.44 110 LEU A O 1
ATOM 829 N N . LEU A 1 111 ? 0.095 -4.027 -11.297 1 97.88 111 LEU A N 1
ATOM 830 C CA . LEU A 1 111 ? 0.155 -5.418 -10.875 1 97.88 111 LEU A CA 1
ATOM 831 C C . LEU A 1 111 ? -0.708 -6.301 -11.766 1 97.88 111 LEU A C 1
ATOM 833 O O . LEU A 1 111 ? -0.279 -7.379 -12.18 1 97.88 111 LEU A O 1
ATOM 837 N N . THR A 1 112 ? -1.909 -5.824 -12.023 1 97.31 112 THR A N 1
ATOM 838 C CA . THR A 1 112 ? -2.801 -6.559 -12.914 1 97.31 112 THR A CA 1
ATOM 839 C C . THR A 1 112 ? -2.164 -6.73 -14.297 1 97.31 112 THR A C 1
ATOM 841 O O . THR A 1 112 ? -2.16 -7.832 -14.852 1 97.31 112 THR A O 1
ATOM 844 N N . PHE A 1 113 ? -1.593 -5.73 -14.781 1 97.06 113 PHE A N 1
ATOM 845 C CA . PHE A 1 113 ? -0.959 -5.754 -16.094 1 97.06 113 PHE A CA 1
ATOM 846 C C . PHE A 1 113 ? 0.166 -6.781 -16.125 1 97.06 113 PHE A C 1
ATOM 848 O O . PHE A 1 113 ? 0.232 -7.605 -17.047 1 97.06 113 PHE A O 1
ATOM 855 N N . VAL A 1 114 ? 1.019 -6.77 -15.164 1 96.62 114 VAL A N 1
ATOM 856 C CA . VAL A 1 114 ? 2.203 -7.621 -15.188 1 96.62 114 VAL A CA 1
ATOM 857 C C . VAL A 1 114 ? 1.794 -9.078 -15 1 96.62 114 VAL A C 1
ATOM 859 O O . VAL A 1 114 ? 2.359 -9.977 -15.633 1 96.62 114 VAL A O 1
ATOM 862 N N . LEU A 1 115 ? 0.819 -9.352 -14.141 1 95.75 115 LEU A N 1
ATOM 863 C CA . LEU A 1 115 ? 0.416 -10.742 -13.914 1 95.75 115 LEU A CA 1
ATOM 864 C C . LEU A 1 115 ? -0.283 -11.312 -15.141 1 95.75 115 LEU A C 1
ATOM 866 O O . LEU A 1 115 ? -0.036 -12.453 -15.531 1 95.75 115 LEU A O 1
ATOM 870 N N . VAL A 1 116 ? -1.104 -10.523 -15.805 1 94.5 116 VAL A N 1
ATOM 871 C CA . VAL A 1 116 ? -1.874 -10.977 -16.953 1 94.5 116 VAL A CA 1
ATOM 872 C C . VAL A 1 116 ? -0.938 -11.242 -18.141 1 94.5 116 VAL A C 1
ATOM 874 O O . VAL A 1 116 ? -1.135 -12.195 -18.891 1 94.5 116 VAL A O 1
ATOM 877 N N . ASN A 1 117 ? 0.171 -10.531 -18.266 1 94.81 117 ASN A N 1
ATOM 878 C CA . ASN A 1 117 ? 1 -10.609 -19.469 1 94.81 117 ASN A CA 1
ATOM 879 C C . ASN A 1 117 ? 2.252 -11.453 -19.219 1 94.81 117 ASN A C 1
ATOM 881 O O . ASN A 1 117 ? 2.797 -12.039 -20.156 1 94.81 117 ASN A O 1
ATOM 885 N N . PHE A 1 118 ? 2.67 -11.562 -17.969 1 93.81 118 PHE A N 1
ATOM 886 C CA . PHE A 1 118 ? 3.961 -12.203 -17.75 1 93.81 118 PHE A CA 1
ATOM 887 C C . PHE A 1 118 ? 3.824 -13.375 -16.781 1 93.81 118 PHE A C 1
ATOM 889 O O . PHE A 1 118 ? 4.711 -14.227 -16.703 1 93.81 118 PHE A O 1
ATOM 896 N N . ALA A 1 119 ? 2.797 -13.453 -16.031 1 92.81 119 ALA A N 1
ATOM 897 C CA . ALA A 1 119 ? 2.607 -14.523 -15.062 1 92.81 119 ALA A CA 1
ATOM 898 C C . ALA A 1 119 ? 1.141 -14.93 -14.977 1 92.81 119 ALA A C 1
ATOM 900 O O . ALA A 1 119 ? 0.535 -14.875 -13.898 1 92.81 119 ALA A O 1
ATOM 901 N N . GLU A 1 120 ? 0.663 -15.477 -16.016 1 91.12 120 GLU A N 1
ATOM 902 C CA . GLU A 1 120 ? -0.755 -15.797 -16.141 1 91.12 120 GLU A CA 1
ATOM 903 C C . GLU A 1 120 ? -1.189 -16.812 -15.094 1 91.12 120 GLU A C 1
ATOM 905 O O . GLU A 1 120 ? -2.342 -16.812 -14.656 1 91.12 120 GLU A O 1
ATOM 910 N N . GLU A 1 121 ? -0.291 -17.672 -14.656 1 90.31 121 GLU A N 1
ATOM 911 C CA . GLU A 1 121 ? -0.598 -18.719 -13.688 1 90.31 121 GLU A CA 1
ATOM 912 C C . GLU A 1 121 ? -0.913 -18.125 -12.312 1 90.31 121 GLU A C 1
ATOM 914 O O . GLU A 1 121 ? -1.466 -18.812 -11.445 1 90.31 121 GLU A O 1
ATOM 919 N N . THR A 1 122 ? -0.611 -16.812 -12.148 1 93.31 122 THR A N 1
ATOM 920 C CA . THR A 1 122 ? -0.784 -16.203 -10.836 1 93.31 122 THR A CA 1
ATOM 921 C C . THR A 1 122 ? -1.986 -15.266 -10.828 1 93.31 122 THR A C 1
ATOM 923 O O . THR A 1 122 ? -2.23 -14.562 -9.844 1 93.31 122 THR A O 1
ATOM 926 N N . ILE A 1 123 ? -2.807 -15.297 -11.875 1 93.75 123 ILE A N 1
ATOM 927 C CA . ILE A 1 123 ? -3.93 -14.375 -12.016 1 93.75 123 ILE A CA 1
ATOM 928 C C . ILE A 1 123 ? -4.945 -14.633 -10.906 1 93.75 123 ILE A C 1
ATOM 930 O O . ILE A 1 123 ? -5.66 -13.719 -10.492 1 93.75 123 ILE A O 1
ATOM 934 N N . TRP A 1 124 ? -4.945 -15.883 -10.414 1 94.56 124 TRP A N 1
ATOM 935 C CA . TRP A 1 124 ? -5.906 -16.25 -9.375 1 94.56 124 TRP A CA 1
ATOM 936 C C . TRP A 1 124 ? -5.676 -15.43 -8.109 1 94.56 124 TRP A C 1
ATOM 938 O O . TRP A 1 124 ? -6.57 -15.32 -7.266 1 94.56 124 TRP A O 1
ATOM 948 N N . MET A 1 125 ? -4.543 -14.75 -7.914 1 96.19 125 MET A N 1
ATOM 949 C CA . MET A 1 125 ? -4.188 -14 -6.715 1 96.19 125 MET A CA 1
ATOM 950 C C . MET A 1 125 ? -4.742 -12.578 -6.773 1 96.19 125 MET A C 1
ATOM 952 O O . MET A 1 125 ? -4.742 -11.867 -5.77 1 96.19 125 MET A O 1
ATOM 956 N N . LEU A 1 126 ? -5.254 -12.156 -7.906 1 96.69 126 LEU A N 1
ATOM 957 C CA . LEU A 1 126 ? -5.598 -10.758 -8.148 1 96.69 126 LEU A CA 1
ATOM 958 C C . LEU A 1 126 ? -6.652 -10.281 -7.152 1 96.69 126 LEU A C 1
ATOM 960 O O . LEU A 1 126 ? -6.52 -9.203 -6.57 1 96.69 126 LEU A O 1
ATOM 964 N N . PRO A 1 127 ? -7.711 -11.055 -6.895 1 96.56 127 PRO A N 1
ATOM 965 C CA . PRO A 1 127 ? -8.711 -10.555 -5.949 1 96.56 127 PRO A CA 1
ATOM 966 C C . PRO A 1 127 ? -8.125 -10.242 -4.574 1 96.56 127 PRO A C 1
ATOM 968 O O . PRO A 1 127 ? -8.367 -9.172 -4.02 1 96.56 127 PRO A O 1
ATOM 971 N N . GLY A 1 128 ? -7.34 -11.164 -4.051 1 97.56 128 GLY A N 1
ATOM 972 C CA . GLY A 1 128 ? -6.727 -10.953 -2.75 1 97.56 128 GLY A CA 1
ATOM 973 C C . GLY A 1 128 ? -5.742 -9.797 -2.73 1 97.56 128 GLY A C 1
ATOM 974 O O . GLY A 1 128 ? -5.738 -8.992 -1.799 1 97.56 128 GLY A O 1
ATOM 975 N N . LEU A 1 129 ? -4.965 -9.664 -3.742 1 97.81 129 LEU A N 1
ATOM 976 C CA . LEU A 1 129 ? -3.959 -8.609 -3.82 1 97.81 129 LEU A CA 1
ATOM 977 C C . LEU A 1 129 ? -4.617 -7.242 -3.963 1 97.81 129 LEU A C 1
ATOM 979 O O . LEU A 1 129 ? -4.18 -6.27 -3.346 1 97.81 129 LEU A O 1
ATOM 983 N N . TRP A 1 130 ? -5.629 -7.121 -4.773 1 97.69 130 TRP A N 1
ATOM 984 C CA . TRP A 1 130 ? -6.352 -5.863 -4.926 1 97.69 130 TRP A CA 1
ATOM 985 C C . TRP A 1 130 ? -6.977 -5.43 -3.605 1 97.69 130 TRP A C 1
ATOM 987 O O . TRP A 1 130 ? -6.965 -4.242 -3.268 1 97.69 130 TRP A O 1
ATOM 997 N N . GLN A 1 131 ? -7.578 -6.383 -2.902 1 97.69 131 GLN A N 1
ATOM 998 C CA . GLN A 1 131 ? -8.148 -6.066 -1.599 1 97.69 131 GLN A CA 1
ATOM 999 C C . GLN A 1 131 ? -7.086 -5.5 -0.657 1 97.69 131 GLN A C 1
ATOM 1001 O O . GLN A 1 131 ? -7.32 -4.5 0.023 1 97.69 131 GLN A O 1
ATOM 1006 N N . MET A 1 132 ? -5.898 -6.121 -0.655 1 97.94 132 MET A N 1
ATOM 1007 C CA . MET A 1 132 ? -4.816 -5.648 0.201 1 97.94 132 MET A CA 1
ATOM 1008 C C . MET A 1 132 ? -4.371 -4.246 -0.209 1 97.94 132 MET A C 1
ATOM 1010 O O . MET A 1 132 ? -4.145 -3.387 0.645 1 97.94 132 MET A O 1
ATOM 1014 N N . LEU A 1 133 ? -4.277 -4.012 -1.486 1 97.62 133 LEU A N 1
ATOM 1015 C CA . LEU A 1 133 ? -3.828 -2.721 -1.998 1 97.62 133 LEU A CA 1
ATOM 1016 C C . LEU A 1 133 ? -4.84 -1.626 -1.682 1 97.62 133 LEU A C 1
ATOM 1018 O O . LEU A 1 133 ? -4.465 -0.518 -1.297 1 97.62 133 LEU A O 1
ATOM 1022 N N . ILE A 1 134 ? -6.113 -1.906 -1.793 1 96 134 ILE A N 1
ATOM 1023 C CA . ILE A 1 134 ? -7.16 -0.954 -1.445 1 96 134 ILE A CA 1
ATOM 1024 C C . ILE A 1 134 ? -7.117 -0.663 0.053 1 96 134 ILE A C 1
ATOM 1026 O O . ILE A 1 134 ? -7.246 0.49 0.472 1 96 134 ILE A O 1
ATOM 1030 N N . GLY A 1 135 ? -6.93 -1.706 0.809 1 96.81 135 GLY A N 1
ATOM 1031 C CA . GLY A 1 135 ? -6.777 -1.524 2.244 1 96.81 135 GLY A CA 1
ATOM 1032 C C . GLY A 1 135 ? -5.629 -0.604 2.611 1 96.81 135 GLY A C 1
ATOM 1033 O O . GLY A 1 135 ? -5.781 0.285 3.451 1 96.81 135 GLY A O 1
ATOM 1034 N N . LEU A 1 136 ? -4.523 -0.78 1.975 1 95.88 136 LEU A N 1
ATOM 1035 C CA . LEU A 1 136 ? -3.355 0.054 2.244 1 95.88 136 LEU A CA 1
ATOM 1036 C C . LEU A 1 136 ? -3.6 1.49 1.795 1 95.88 136 LEU A C 1
ATOM 1038 O O . LEU A 1 136 ? -3.141 2.434 2.443 1 95.88 136 LEU A O 1
ATOM 1042 N N . GLY A 1 137 ? -4.242 1.634 0.67 1 94.62 137 GLY A N 1
ATOM 1043 C CA . GLY A 1 137 ? -4.641 2.973 0.263 1 94.62 137 GLY A CA 1
ATOM 1044 C C . GLY A 1 137 ? -5.523 3.666 1.281 1 94.62 137 GLY A C 1
ATOM 1045 O O . GLY A 1 137 ? -5.355 4.859 1.549 1 94.62 137 GLY A O 1
ATOM 1046 N N . MET A 1 138 ? -6.441 2.93 1.836 1 93.75 138 MET A N 1
ATOM 1047 C CA . MET A 1 138 ? -7.332 3.475 2.855 1 93.75 138 MET A CA 1
ATOM 1048 C C . MET A 1 138 ? -6.562 3.824 4.125 1 93.75 138 MET A C 1
ATOM 1050 O O . MET A 1 138 ? -6.848 4.832 4.77 1 93.75 138 MET A O 1
ATOM 1054 N N . PHE A 1 139 ? -5.617 3.025 4.477 1 93.62 139 PHE A N 1
ATOM 1055 C CA . PHE A 1 139 ? -4.777 3.348 5.625 1 93.62 139 PHE A CA 1
ATOM 1056 C C . PHE A 1 139 ? -4.008 4.641 5.387 1 93.62 139 PHE A C 1
ATOM 1058 O O . PHE A 1 139 ? -3.812 5.434 6.309 1 93.62 139 PHE A O 1
ATOM 1065 N N . ALA A 1 140 ? -3.592 4.824 4.152 1 90.81 140 ALA A N 1
ATOM 1066 C CA . ALA A 1 140 ? -2.807 6.004 3.805 1 90.81 140 ALA A CA 1
ATOM 1067 C C . ALA A 1 140 ? -3.643 7.277 3.926 1 90.81 140 ALA A C 1
ATOM 1069 O O . ALA A 1 140 ? -3.104 8.367 4.141 1 90.81 140 ALA A O 1
ATOM 1070 N N . THR A 1 141 ? -4.918 7.137 3.83 1 87.31 141 THR A N 1
ATOM 1071 C CA . THR A 1 141 ? -5.781 8.312 3.816 1 87.31 141 THR A CA 1
ATOM 1072 C C . THR A 1 141 ? -6.578 8.414 5.113 1 87.31 141 THR A C 1
ATOM 1074 O O . THR A 1 141 ? -7.375 9.336 5.289 1 87.31 141 THR A O 1
ATOM 1077 N N . TYR A 1 142 ? -6.406 7.52 6.039 1 82.62 142 TYR A N 1
ATOM 1078 C CA . TYR A 1 142 ? -7.328 7.391 7.164 1 82.62 142 TYR A CA 1
ATOM 1079 C C . TYR A 1 142 ? -7.27 8.625 8.062 1 82.62 142 TYR A C 1
ATOM 1081 O O . TYR A 1 142 ? -8.25 8.961 8.727 1 82.62 142 TYR A O 1
ATOM 1089 N N . ARG A 1 143 ? -6.203 9.32 8.125 1 78.56 143 ARG A N 1
ATOM 1090 C CA . ARG A 1 143 ? -6.062 10.492 8.984 1 78.56 143 ARG A CA 1
ATOM 1091 C C . ARG A 1 143 ? -6.898 11.656 8.469 1 78.56 143 ARG A C 1
ATOM 1093 O O . ARG A 1 143 ? -7.172 12.609 9.203 1 78.56 143 ARG A O 1
ATOM 1100 N N . LEU A 1 144 ? -7.203 11.57 7.211 1 77.81 144 LEU A N 1
ATOM 1101 C CA . LEU A 1 144 ? -7.996 12.625 6.594 1 77.81 144 LEU A CA 1
ATOM 1102 C C . LEU A 1 144 ? -9.484 12.289 6.645 1 77.81 144 LEU A C 1
ATOM 1104 O O . LEU A 1 144 ? -10.328 13.109 6.277 1 77.81 144 LEU A O 1
ATOM 1108 N N . LEU A 1 145 ? -9.773 11.062 7.098 1 77.62 145 LEU A N 1
ATOM 1109 C CA . LEU A 1 145 ? -11.133 10.547 7.117 1 77.62 145 LEU A CA 1
ATOM 1110 C C . LEU A 1 145 ? -11.562 10.195 8.539 1 77.62 145 LEU A C 1
ATOM 1112 O O . LEU A 1 145 ? -10.742 10.211 9.461 1 77.62 145 LEU A O 1
ATOM 1116 N N . PRO A 1 146 ? -12.867 10.008 8.656 1 80.62 146 PRO A N 1
ATOM 1117 C CA . PRO A 1 146 ? -13.312 9.578 9.984 1 80.62 146 PRO A CA 1
ATOM 1118 C C . PRO A 1 146 ? -12.57 8.344 10.484 1 80.62 146 PRO A C 1
ATOM 1120 O O . PRO A 1 146 ? -12.266 7.441 9.695 1 80.62 146 PRO A O 1
ATOM 1123 N N . LYS A 1 147 ? -12.359 8.25 11.758 1 85.25 147 LYS A N 1
ATOM 1124 C CA . LYS A 1 147 ? -11.531 7.227 12.391 1 85.25 147 LYS A CA 1
ATOM 1125 C C . LYS A 1 147 ? -12.062 5.828 12.078 1 85.25 147 LYS A C 1
ATOM 1127 O O . LYS A 1 147 ? -11.297 4.863 12.031 1 85.25 147 LYS A O 1
ATOM 1132 N N . ALA A 1 148 ? -13.344 5.707 11.844 1 88.06 148 ALA A N 1
ATOM 1133 C CA . ALA A 1 148 ? -13.969 4.41 11.594 1 88.06 148 ALA A CA 1
ATOM 1134 C C . ALA A 1 148 ? -13.453 3.795 10.297 1 88.06 148 ALA A C 1
ATOM 1136 O O . ALA A 1 148 ? -13.57 2.586 10.086 1 88.06 148 ALA A O 1
ATOM 1137 N N . VAL A 1 149 ? -12.875 4.617 9.453 1 88.62 149 VAL A N 1
ATOM 1138 C CA . VAL A 1 149 ? -12.344 4.145 8.18 1 88.62 149 VAL A CA 1
ATOM 1139 C C . VAL A 1 149 ? -11.156 3.209 8.43 1 88.62 149 VAL A C 1
ATOM 1141 O O . VAL A 1 149 ? -10.867 2.334 7.605 1 88.62 149 VAL A O 1
ATOM 1144 N N . PHE A 1 150 ? -10.57 3.297 9.594 1 91.38 150 PHE A N 1
ATOM 1145 C CA . PHE A 1 150 ? -9.469 2.422 9.992 1 91.38 150 PHE A CA 1
ATOM 1146 C C . PHE A 1 150 ? -9.914 0.963 9.984 1 91.38 150 PHE A C 1
ATOM 1148 O O . PHE A 1 150 ? -9.188 0.091 9.508 1 91.38 150 PHE A O 1
ATOM 1155 N N . TRP A 1 151 ? -11.055 0.731 10.414 1 93.5 151 TRP A N 1
ATOM 1156 C CA . TRP A 1 151 ? -11.562 -0.631 10.539 1 93.5 151 TRP A CA 1
ATOM 1157 C C . TRP A 1 151 ? -11.922 -1.212 9.18 1 93.5 151 TRP A C 1
ATOM 1159 O O . TRP A 1 151 ? -11.781 -2.416 8.953 1 93.5 151 TRP A O 1
ATOM 1169 N N . VAL A 1 152 ? -12.359 -0.389 8.258 1 95 152 VAL A N 1
ATOM 1170 C CA . VAL A 1 152 ? -12.648 -0.842 6.898 1 95 152 VAL A CA 1
ATOM 1171 C C . VAL A 1 152 ? -11.344 -1.203 6.188 1 95 152 VAL A C 1
ATOM 1173 O O . VAL A 1 152 ? -11.266 -2.217 5.492 1 95 152 VAL A O 1
ATOM 1176 N N . ALA A 1 153 ? -10.305 -0.36 6.418 1 96.06 153 ALA A N 1
ATOM 1177 C CA . ALA A 1 153 ? -8.992 -0.642 5.852 1 96.06 153 ALA A CA 1
ATOM 1178 C C . ALA A 1 153 ? -8.453 -1.978 6.355 1 96.06 153 ALA A C 1
ATOM 1180 O O . ALA A 1 153 ? -7.969 -2.795 5.57 1 96.06 153 ALA A O 1
ATOM 1181 N N . ALA A 1 154 ? -8.586 -2.186 7.66 1 96.5 154 ALA A N 1
ATOM 1182 C CA . ALA A 1 154 ? -8.148 -3.441 8.266 1 96.5 154 ALA A CA 1
ATOM 1183 C C . ALA A 1 154 ? -8.922 -4.625 7.688 1 96.5 154 ALA A C 1
ATOM 1185 O O . ALA A 1 154 ? -8.344 -5.68 7.418 1 96.5 154 ALA A O 1
ATOM 1186 N N . PHE A 1 155 ? -10.234 -4.465 7.543 1 97.56 155 PHE A N 1
ATOM 1187 C CA . PHE A 1 155 ? -11.078 -5.496 6.949 1 97.56 155 PHE A CA 1
ATOM 1188 C C . PHE A 1 155 ? -10.57 -5.879 5.562 1 97.56 155 PHE A C 1
ATOM 1190 O O . PHE A 1 155 ? -10.469 -7.066 5.242 1 97.56 155 PHE A O 1
ATOM 1197 N N . TYR A 1 156 ? -10.188 -4.938 4.719 1 97.56 156 TYR A N 1
ATOM 1198 C CA . TYR A 1 156 ? -9.719 -5.199 3.361 1 97.56 156 TYR A CA 1
ATOM 1199 C C . TYR A 1 156 ? -8.414 -5.984 3.381 1 97.56 156 TYR A C 1
ATOM 1201 O O . TYR A 1 156 ? -8.25 -6.949 2.625 1 97.56 156 TYR A O 1
ATOM 1209 N N . VAL A 1 157 ? -7.488 -5.613 4.238 1 97.5 157 VAL A N 1
ATOM 1210 C CA . VAL A 1 157 ? -6.199 -6.301 4.301 1 97.5 157 VAL A CA 1
ATOM 1211 C C . VAL A 1 157 ? -6.406 -7.738 4.77 1 97.5 157 VAL A C 1
ATOM 1213 O O . VAL A 1 157 ? -5.898 -8.68 4.156 1 97.5 157 VAL A O 1
ATOM 1216 N N . ILE A 1 158 ? -7.219 -7.895 5.801 1 97.44 158 ILE A N 1
ATOM 1217 C CA . ILE A 1 158 ? -7.469 -9.219 6.355 1 97.44 158 ILE A CA 1
ATOM 1218 C C . ILE A 1 158 ? -8.227 -10.07 5.34 1 97.44 158 ILE A C 1
ATOM 1220 O O . ILE A 1 158 ? -7.879 -11.234 5.109 1 97.44 158 ILE A O 1
ATOM 1224 N N . SER A 1 159 ? -9.273 -9.5 4.754 1 97.69 159 SER A N 1
ATOM 1225 C CA . SER A 1 159 ? -10.031 -10.227 3.742 1 97.69 159 SER A CA 1
ATOM 1226 C C . SER A 1 159 ? -9.148 -10.617 2.561 1 97.69 159 SER A C 1
ATOM 1228 O O . SER A 1 159 ? -9.312 -11.688 1.979 1 97.69 159 SER A O 1
ATOM 1230 N N . GLY A 1 160 ? -8.227 -9.719 2.15 1 97.94 160 GLY A N 1
ATOM 1231 C CA . GLY A 1 160 ? -7.281 -10.039 1.092 1 97.94 160 GLY A CA 1
ATOM 1232 C C . GLY A 1 160 ? -6.406 -11.234 1.419 1 97.94 160 GLY A C 1
ATOM 1233 O O . GLY A 1 160 ? -6.215 -12.117 0.58 1 97.94 160 GLY A O 1
ATOM 1234 N N . ILE A 1 161 ? -5.918 -11.289 2.66 1 97.31 161 ILE A N 1
ATOM 1235 C CA . ILE A 1 161 ? -5.082 -12.391 3.121 1 97.31 161 ILE A CA 1
ATOM 1236 C C . ILE A 1 161 ? -5.895 -13.688 3.137 1 97.31 161 ILE A C 1
ATOM 1238 O O . ILE A 1 161 ? -5.43 -14.727 2.666 1 97.31 161 ILE A O 1
ATOM 1242 N N . VAL A 1 162 ? -7.066 -13.602 3.631 1 96.94 162 VAL A N 1
ATOM 1243 C CA . VAL A 1 162 ? -7.945 -14.766 3.691 1 96.94 162 VAL A CA 1
ATOM 1244 C C . VAL A 1 162 ? -8.266 -15.25 2.277 1 96.94 162 VAL A C 1
ATOM 1246 O O . VAL A 1 162 ? -8.258 -16.453 2.008 1 96.94 162 VAL A O 1
ATOM 1249 N N . CYS A 1 163 ? -8.539 -14.312 1.401 1 96.81 163 CYS A N 1
ATOM 1250 C CA . CYS A 1 163 ? -8.812 -14.641 0.007 1 96.81 163 CYS A CA 1
ATOM 1251 C C . CYS A 1 163 ? -7.637 -15.383 -0.617 1 96.81 163 CYS A C 1
ATOM 1253 O O . CYS A 1 163 ? -7.824 -16.375 -1.331 1 96.81 163 CYS A O 1
ATOM 1255 N N . LEU A 1 164 ? -6.414 -14.945 -0.359 1 96.31 164 LEU A N 1
ATOM 1256 C CA . LEU A 1 164 ? -5.219 -15.586 -0.903 1 96.31 164 LEU A CA 1
ATOM 1257 C C . LEU A 1 164 ? -5.047 -16.984 -0.34 1 96.31 164 LEU A C 1
ATOM 1259 O O . LEU A 1 164 ? -4.508 -17.875 -1.013 1 96.31 164 LEU A O 1
ATOM 1263 N N . ALA A 1 165 ? -5.582 -17.203 0.843 1 95.69 165 ALA A N 1
ATOM 1264 C CA . ALA A 1 165 ? -5.457 -18.516 1.487 1 95.69 165 ALA A CA 1
ATOM 1265 C C . ALA A 1 165 ? -6.527 -19.469 0.989 1 95.69 165 ALA A C 1
ATOM 1267 O O . ALA A 1 165 ? -6.262 -20.672 0.81 1 95.69 165 ALA A O 1
ATOM 1268 N N . VAL A 1 166 ? -7.688 -18.938 0.672 1 93.81 166 VAL A N 1
ATOM 1269 C CA . VAL A 1 166 ? -8.828 -19.828 0.494 1 93.81 166 VAL A CA 1
ATOM 1270 C C . VAL A 1 166 ? -9.227 -19.875 -0.98 1 93.81 166 VAL A C 1
ATOM 1272 O O . VAL A 1 166 ? -9.617 -20.922 -1.493 1 93.81 166 VAL A O 1
ATOM 1275 N N . ALA A 1 167 ? -9.203 -18.734 -1.621 1 90.25 167 ALA A N 1
ATOM 1276 C CA . ALA A 1 167 ? -9.695 -18.641 -2.992 1 90.25 167 ALA A CA 1
ATOM 1277 C C . ALA A 1 167 ? -8.648 -19.141 -3.986 1 90.25 167 ALA A C 1
ATOM 1279 O O . ALA A 1 167 ? -8.172 -18.375 -4.832 1 90.25 167 ALA A O 1
ATOM 1280 N N . ARG A 1 168 ? -8.328 -20.391 -3.922 1 88.44 168 ARG A N 1
ATOM 1281 C CA . ARG A 1 168 ? -7.352 -21.047 -4.785 1 88.44 168 ARG A CA 1
ATOM 1282 C C . ARG A 1 168 ? -7.887 -22.375 -5.316 1 88.44 168 ARG A C 1
ATOM 1284 O O . ARG A 1 168 ? -8.922 -22.859 -4.855 1 88.44 168 ARG A O 1
ATOM 1291 N N . GLY A 1 169 ? -7.148 -22.953 -6.371 1 88.06 169 GLY A N 1
ATOM 1292 C CA . GLY A 1 169 ? -7.602 -24.203 -6.945 1 88.06 169 GLY A CA 1
ATOM 1293 C C . GLY A 1 169 ? -8.992 -24.109 -7.547 1 88.06 169 GLY A C 1
ATOM 1294 O O . GLY A 1 169 ? -9.266 -23.25 -8.383 1 88.06 169 GLY A O 1
ATOM 1295 N N . GLU A 1 170 ? -9.961 -24.844 -6.934 1 85 170 GLU A N 1
ATOM 1296 C CA . GLU A 1 170 ? -11.328 -24.875 -7.445 1 85 170 GLU A CA 1
ATOM 1297 C C . GLU A 1 170 ? -12.07 -23.578 -7.145 1 85 170 GLU A C 1
ATOM 1299 O O . GLU A 1 170 ? -13.023 -23.219 -7.84 1 85 170 GLU A O 1
ATOM 1304 N N . MET A 1 171 ? -11.562 -22.906 -6.176 1 88.81 171 MET A N 1
ATOM 1305 C CA . MET A 1 171 ? -12.227 -21.672 -5.77 1 88.81 171 MET A CA 1
ATOM 1306 C C . MET A 1 171 ? -11.523 -20.453 -6.367 1 88.81 171 MET A C 1
ATOM 1308 O O . MET A 1 171 ? -11.867 -19.312 -6.051 1 88.81 171 MET A O 1
ATOM 1312 N N . ALA A 1 172 ? -10.578 -20.781 -7.27 1 90.31 172 ALA A N 1
ATOM 1313 C CA . ALA A 1 172 ? -9.836 -19.688 -7.891 1 90.31 172 ALA A CA 1
ATOM 1314 C C . ALA A 1 172 ? -10.758 -18.797 -8.719 1 90.31 172 ALA A C 1
ATOM 1316 O O . ALA A 1 172 ? -11.57 -19.281 -9.508 1 90.31 172 ALA A O 1
ATOM 1317 N N . LEU A 1 173 ? -10.664 -17.516 -8.516 1 93.25 173 LEU A N 1
ATOM 1318 C CA . LEU A 1 173 ? -11.406 -16.484 -9.242 1 93.25 173 LEU A CA 1
ATOM 1319 C C . LEU A 1 173 ? -12.914 -16.672 -9.07 1 93.25 173 LEU A C 1
ATOM 1321 O O . LEU A 1 173 ? -13.68 -16.453 -10 1 93.25 173 LEU A O 1
ATOM 1325 N N . SER A 1 174 ? -13.266 -17.172 -7.926 1 93.31 174 SER A N 1
ATOM 1326 C CA . SER A 1 174 ? -14.68 -17.234 -7.578 1 93.31 174 SER A CA 1
ATOM 1327 C C . SER A 1 174 ? -15.312 -15.844 -7.621 1 93.31 174 SER A C 1
ATOM 1329 O O . SER A 1 174 ? -14.672 -14.852 -7.285 1 93.31 174 SER A O 1
ATOM 1331 N N . PRO A 1 175 ? -16.578 -15.805 -8.07 1 93.81 175 PRO A N 1
ATOM 1332 C CA . PRO A 1 175 ? -17.266 -14.516 -8.086 1 93.81 175 PRO A CA 1
ATOM 1333 C C . PRO A 1 175 ? -17.344 -13.859 -6.711 1 93.81 175 PRO A C 1
ATOM 1335 O O . PRO A 1 175 ? -17.312 -12.633 -6.602 1 93.81 175 PRO A O 1
ATOM 1338 N N . TRP A 1 176 ? -17.234 -14.609 -5.719 1 94.25 176 TRP A N 1
ATOM 1339 C CA . TRP A 1 176 ? -17.438 -14.117 -4.359 1 94.25 176 TRP A CA 1
ATOM 1340 C C . TRP A 1 176 ? -16.109 -13.625 -3.771 1 94.25 176 TRP A C 1
ATOM 1342 O O . TRP A 1 176 ? -16.109 -12.914 -2.766 1 94.25 176 TRP A O 1
ATOM 1352 N N . ALA A 1 177 ? -15.031 -13.969 -4.406 1 94.75 177 ALA A N 1
ATOM 1353 C CA . ALA A 1 177 ? -13.727 -13.492 -3.957 1 94.75 177 ALA A CA 1
ATOM 1354 C C . ALA A 1 177 ? -13.594 -11.984 -4.152 1 94.75 177 ALA A C 1
ATOM 1356 O O . ALA A 1 177 ? -12.914 -11.305 -3.373 1 94.75 177 ALA A O 1
ATOM 1357 N N . MET A 1 178 ? -14.234 -11.469 -5.164 1 94.44 178 MET A N 1
ATOM 1358 C CA . MET A 1 178 ? -14.266 -10.023 -5.398 1 94.44 178 MET A CA 1
ATOM 1359 C C . MET A 1 178 ? -15.555 -9.414 -4.852 1 94.44 178 MET A C 1
ATOM 1361 O O . MET A 1 178 ? -15.523 -8.367 -4.203 1 94.44 178 MET A O 1
ATOM 1365 N N . GLY A 1 179 ? -16.625 -10.102 -5.082 1 95.5 179 GLY A N 1
ATOM 1366 C CA . GLY A 1 179 ? -17.938 -9.555 -4.809 1 95.5 179 GLY A CA 1
ATOM 1367 C C . GLY A 1 179 ? -18.172 -9.281 -3.334 1 95.5 179 GLY A C 1
ATOM 1368 O O . GLY A 1 179 ? -18.641 -8.203 -2.963 1 95.5 179 GLY A O 1
ATOM 1369 N N . LEU A 1 180 ? -17.828 -10.203 -2.539 1 95.12 180 LEU A N 1
ATOM 1370 C CA . LEU A 1 180 ? -18.156 -10.094 -1.123 1 95.12 180 LEU A CA 1
ATOM 1371 C C . LEU A 1 180 ? -17.297 -9.047 -0.437 1 95.12 180 LEU A C 1
ATOM 1373 O O . LEU A 1 180 ? -17.797 -8.117 0.186 1 95.12 180 LEU A O 1
ATOM 1377 N N . PRO A 1 181 ? -15.984 -9.109 -0.559 1 96.5 181 PRO A N 1
ATOM 1378 C CA . PRO A 1 181 ? -15.148 -8.117 0.115 1 96.5 181 PRO A CA 1
ATOM 1379 C C . PRO A 1 181 ? -15.391 -6.695 -0.397 1 96.5 181 PRO A C 1
ATOM 1381 O O . PRO A 1 181 ? -15.516 -5.762 0.398 1 96.5 181 PRO A O 1
ATOM 1384 N N . PHE A 1 182 ? -15.508 -6.539 -1.672 1 96.56 182 PHE A N 1
ATOM 1385 C CA . PHE A 1 182 ? -15.695 -5.199 -2.211 1 96.56 182 PHE A CA 1
ATOM 1386 C C . PHE A 1 182 ? -17.125 -4.719 -1.992 1 96.56 182 PHE A C 1
ATOM 1388 O O . PHE A 1 182 ? -17.359 -3.527 -1.797 1 96.56 182 PHE A O 1
ATOM 1395 N N . GLY A 1 183 ? -18.062 -5.621 -2.012 1 96.12 183 GLY A N 1
ATOM 1396 C CA . GLY A 1 183 ? -19.422 -5.246 -1.667 1 96.12 183 GLY A CA 1
ATOM 1397 C C . GLY A 1 183 ? -19.578 -4.805 -0.223 1 96.12 183 GLY A C 1
ATOM 1398 O O . GLY A 1 183 ? -20.062 -3.709 0.049 1 96.12 183 GLY A O 1
ATOM 1399 N N . LEU A 1 184 ? -19.125 -5.621 0.69 1 95.25 184 LEU A N 1
ATOM 1400 C CA . LEU A 1 184 ? -19.234 -5.34 2.117 1 95.25 184 LEU A CA 1
ATOM 1401 C C . LEU A 1 184 ? -18.359 -4.156 2.502 1 95.25 184 LEU A C 1
ATOM 1403 O O . LEU A 1 184 ? -18.781 -3.281 3.262 1 95.25 184 LEU A O 1
ATOM 1407 N N . GLY A 1 185 ? -17.156 -4.172 1.995 1 94.88 185 GLY A N 1
ATOM 1408 C CA . GLY A 1 185 ? -16.234 -3.092 2.32 1 94.88 185 GLY A CA 1
ATOM 1409 C C . GLY A 1 185 ? -16.719 -1.735 1.848 1 94.88 185 GLY A C 1
ATOM 1410 O O . GLY A 1 185 ? -16.672 -0.755 2.594 1 94.88 185 GLY A O 1
ATOM 1411 N N . GLN A 1 186 ? -17.172 -1.661 0.62 1 93.94 186 GLN A N 1
ATOM 1412 C CA . GLN A 1 186 ? -17.656 -0.404 0.074 1 93.94 186 GLN A CA 1
ATOM 1413 C C . GLN A 1 186 ? -18.922 0.054 0.808 1 93.94 186 GLN A C 1
ATOM 1415 O O . GLN A 1 186 ? -19.078 1.243 1.087 1 93.94 186 GLN A O 1
ATOM 1420 N N . LEU A 1 187 ? -19.797 -0.839 1.117 1 92.56 187 LEU A N 1
ATOM 1421 C CA . LEU A 1 187 ? -21 -0.485 1.843 1 92.56 187 LEU A CA 1
ATOM 1422 C C . LEU A 1 187 ? -20.688 -0.023 3.258 1 92.56 187 LEU A C 1
ATOM 1424 O O . LEU A 1 187 ? -21.297 0.922 3.764 1 92.56 187 LEU A O 1
ATOM 1428 N N . ALA A 1 188 ? -19.75 -0.689 3.896 1 93.31 188 ALA A N 1
ATOM 1429 C CA . ALA A 1 188 ? -19.297 -0.256 5.219 1 93.31 188 ALA A CA 1
ATOM 1430 C C . ALA A 1 188 ? -18.719 1.151 5.164 1 93.31 188 ALA A C 1
ATOM 1432 O O . ALA A 1 188 ? -19 1.985 6.023 1 93.31 188 ALA A O 1
ATOM 1433 N N . THR A 1 189 ? -17.906 1.353 4.156 1 91.25 189 THR A N 1
ATOM 1434 C CA . THR A 1 189 ? -17.328 2.678 3.973 1 91.25 189 THR A CA 1
ATOM 1435 C C . THR A 1 189 ? -18.422 3.727 3.791 1 91.25 189 THR A C 1
ATOM 1437 O O . THR A 1 189 ? -18.375 4.793 4.41 1 91.25 189 THR A O 1
ATOM 1440 N N . ALA A 1 190 ? -19.344 3.414 2.961 1 90 190 ALA A N 1
ATOM 1441 C CA . ALA A 1 190 ? -20.469 4.328 2.719 1 90 190 ALA A CA 1
ATOM 1442 C C . ALA A 1 190 ? -21.219 4.613 4.008 1 90 190 ALA A C 1
ATOM 1444 O O . ALA A 1 190 ? -21.625 5.754 4.258 1 90 190 ALA A O 1
ATOM 1445 N N . ALA A 1 191 ? -21.438 3.582 4.801 1 89.69 191 ALA A N 1
ATOM 1446 C CA . ALA A 1 191 ? -22.141 3.744 6.07 1 89.69 191 ALA A CA 1
ATOM 1447 C C . ALA A 1 191 ? -21.375 4.676 7.004 1 89.69 191 ALA A C 1
ATOM 1449 O O . ALA A 1 191 ? -21.969 5.543 7.652 1 89.69 191 ALA A O 1
ATOM 1450 N N . VAL A 1 192 ? -20.062 4.516 7.047 1 86.62 192 VAL A N 1
ATOM 1451 C CA . VAL A 1 192 ? -19.219 5.352 7.887 1 86.62 192 VAL A CA 1
ATOM 1452 C C . VAL A 1 192 ? -19.297 6.805 7.418 1 86.62 192 VAL A C 1
ATOM 1454 O O . VAL A 1 192 ? -19.469 7.715 8.227 1 86.62 192 VAL A O 1
ATOM 1457 N N . LEU A 1 193 ? -19.203 6.984 6.164 1 81.94 193 LEU A N 1
ATOM 1458 C CA . LEU A 1 193 ? -19.25 8.328 5.602 1 81.94 193 LEU A CA 1
ATOM 1459 C C . LEU A 1 193 ? -20.609 8.977 5.848 1 81.94 193 LEU A C 1
ATOM 1461 O O . LEU A 1 193 ? -20.688 10.141 6.254 1 81.94 193 LEU A O 1
ATOM 1465 N N . TYR A 1 194 ? -21.656 8.195 5.66 1 81.12 194 TYR A N 1
ATOM 1466 C CA . TYR A 1 194 ? -23.016 8.695 5.828 1 81.12 194 TYR A CA 1
ATOM 1467 C C . TYR A 1 194 ? -23.266 9.086 7.277 1 81.12 194 TYR A C 1
ATOM 1469 O O . TYR A 1 194 ? -23.766 10.18 7.547 1 81.12 194 TYR A O 1
ATOM 1477 N N . TRP A 1 195 ? -22.891 8.32 8.227 1 82.88 195 TRP A N 1
ATOM 1478 C CA . TRP A 1 195 ? -23.219 8.531 9.633 1 82.88 195 TRP A CA 1
ATOM 1479 C C . TRP A 1 195 ? -22.297 9.578 10.25 1 82.88 195 TRP A C 1
ATOM 1481 O O . TRP A 1 195 ? -22.688 10.258 11.203 1 82.88 195 TRP A O 1
ATOM 1491 N N . THR A 1 196 ? -21.156 9.766 9.719 1 77.31 196 THR A N 1
ATOM 1492 C CA . THR A 1 196 ? -20.219 10.688 10.352 1 77.31 196 THR A CA 1
ATOM 1493 C C . THR A 1 196 ? -20.203 12.031 9.633 1 77.31 196 THR A C 1
ATOM 1495 O O . THR A 1 196 ? -20.078 13.078 10.266 1 77.31 196 THR A O 1
ATOM 1498 N N . LEU A 1 197 ? -20.328 11.992 8.383 1 68.38 197 LEU A N 1
ATOM 1499 C CA . LEU A 1 197 ? -20.141 13.234 7.641 1 68.38 197 LEU A CA 1
ATOM 1500 C C . LEU A 1 197 ? -21.469 13.805 7.184 1 68.38 197 LEU A C 1
ATOM 1502 O O . LEU A 1 197 ? -21.688 15.023 7.23 1 68.38 197 LEU A O 1
ATOM 1506 N N . GLU A 1 198 ? -22.344 12.969 6.746 1 67.75 198 GLU A N 1
ATOM 1507 C CA . GLU A 1 198 ? -23.578 13.461 6.113 1 67.75 198 GLU A CA 1
ATOM 1508 C C . GLU A 1 198 ? -24.688 13.641 7.137 1 67.75 198 GLU A C 1
ATOM 1510 O O . GLU A 1 198 ? -25.406 14.648 7.113 1 67.75 198 GLU A O 1
ATOM 1515 N N . ARG A 1 199 ? -24.906 12.656 7.949 1 63 199 ARG A N 1
ATOM 1516 C CA . ARG A 1 199 ? -26 12.734 8.906 1 63 199 ARG A CA 1
ATOM 1517 C C . ARG A 1 199 ? -25.797 13.898 9.875 1 63 199 ARG A C 1
ATOM 1519 O O . ARG A 1 199 ? -26.75 14.602 10.211 1 63 199 ARG A O 1
ATOM 1526 N N . ASN A 1 200 ? -24.641 13.977 10.328 1 56.47 200 ASN A N 1
ATOM 1527 C CA . ASN A 1 200 ? -24.391 15.039 11.297 1 56.47 200 ASN A CA 1
ATOM 1528 C C . ASN A 1 200 ? -24.516 16.422 10.664 1 56.47 200 ASN A C 1
ATOM 1530 O O . ASN A 1 200 ? -24.875 17.391 11.336 1 56.47 200 ASN A O 1
ATOM 1534 N N . ASP A 1 201 ? -24.375 16.5 9.477 1 54.41 201 ASP A N 1
ATOM 1535 C CA . ASP A 1 201 ? -24.594 17.766 8.773 1 54.41 201 ASP A CA 1
ATOM 1536 C C . ASP A 1 201 ? -26.078 18.141 8.75 1 54.41 201 ASP A C 1
ATOM 1538 O O . ASP A 1 201 ? -26.422 19.312 8.914 1 54.41 201 ASP A O 1
ATOM 1542 N N . ASP A 1 202 ? -26.891 17.203 8.438 1 49.91 202 ASP A N 1
ATOM 1543 C CA . ASP A 1 202 ? -28.312 17.469 8.414 1 49.91 202 ASP A CA 1
ATOM 1544 C C . ASP A 1 202 ? -28.828 17.891 9.797 1 49.91 202 ASP A C 1
ATOM 1546 O O . ASP A 1 202 ? -29.688 18.75 9.906 1 49.91 202 ASP A O 1
ATOM 1550 N N . GLU A 1 203 ? -28.219 17.312 10.773 1 45.34 203 GLU A N 1
ATOM 1551 C CA . GLU A 1 203 ? -28.672 17.672 12.117 1 45.34 203 GLU A CA 1
ATOM 1552 C C . GLU A 1 203 ? -28.172 19.062 12.516 1 45.34 203 GLU A C 1
ATOM 1554 O O . GLU A 1 203 ? -28.891 19.812 13.188 1 45.34 203 GLU A O 1
ATOM 1559 N N . ALA A 1 204 ? -26.984 19.359 12 1 47.84 204 ALA A N 1
ATOM 1560 C CA . ALA A 1 204 ? -26.438 20.672 12.336 1 47.84 204 ALA A CA 1
ATOM 1561 C C . ALA A 1 204 ? -27.219 21.781 11.641 1 47.84 204 ALA A C 1
ATOM 1563 O O . ALA A 1 204 ? -27.375 22.875 12.18 1 47.84 204 ALA A O 1
ATOM 1564 N N . LEU A 1 205 ? -27.625 21.562 10.484 1 44.38 205 LEU A N 1
ATOM 1565 C CA . LEU A 1 205 ? -28.438 22.562 9.805 1 44.38 205 LEU A CA 1
ATOM 1566 C C . LEU A 1 205 ? -29.797 22.719 10.461 1 44.38 205 LEU A C 1
ATOM 1568 O O . LEU A 1 205 ? -30.469 23.734 10.289 1 44.38 205 LEU A O 1
ATOM 1572 N N . LYS A 1 206 ? -30.172 21.672 11.117 1 47.69 206 LYS A N 1
ATOM 1573 C CA . LYS A 1 206 ? -31.469 21.781 11.766 1 47.69 206 LYS A CA 1
ATOM 1574 C C . LYS A 1 206 ? -31.375 22.578 13.062 1 47.69 206 LYS A C 1
ATOM 1576 O O . LYS A 1 206 ? -32.375 22.953 13.648 1 47.69 206 LYS A O 1
ATOM 1581 N N . ILE A 1 207 ? -30.156 22.75 13.555 1 35.28 207 ILE A N 1
ATOM 1582 C CA . ILE A 1 207 ? -30.125 23.578 14.758 1 35.28 207 ILE A CA 1
ATOM 1583 C C . ILE A 1 207 ? -29.859 25.031 14.367 1 35.28 207 ILE A C 1
ATOM 1585 O O . ILE A 1 207 ? -28.984 25.312 13.547 1 35.28 207 ILE A O 1
ATOM 1589 N N . MET B 1 1 ? -0.051 48.969 21.266 1 54.38 1 MET B N 1
ATOM 1590 C CA . MET B 1 1 ? 0.23 48.531 19.906 1 54.38 1 MET B CA 1
ATOM 1591 C C . MET B 1 1 ? 1.558 47.781 19.844 1 54.38 1 MET B C 1
ATOM 1593 O O . MET B 1 1 ? 1.645 46.719 19.234 1 54.38 1 MET B O 1
ATOM 1597 N N . GLU B 1 2 ? 2.479 48.031 20.734 1 63.09 2 GLU B N 1
ATOM 1598 C CA . GLU B 1 2 ? 3.846 47.531 20.656 1 63.09 2 GLU B CA 1
ATOM 1599 C C . GLU B 1 2 ? 3.947 46.125 21.266 1 63.09 2 GLU B C 1
ATOM 1601 O O . GLU B 1 2 ? 4.621 45.281 20.719 1 63.09 2 GLU B O 1
ATOM 1606 N N . LEU B 1 3 ? 3.324 45.781 22.219 1 60.44 3 LEU B N 1
ATOM 1607 C CA . LEU B 1 3 ? 3.4 44.5 22.891 1 60.44 3 LEU B CA 1
ATOM 1608 C C . LEU B 1 3 ? 2.689 43.406 22.062 1 60.44 3 LEU B C 1
ATOM 1610 O O . LEU B 1 3 ? 3.193 42.312 21.922 1 60.44 3 LEU B O 1
ATOM 1614 N N . GLN B 1 4 ? 1.565 43.75 21.484 1 58.25 4 GLN B N 1
ATOM 1615 C CA . GLN B 1 4 ? 0.846 42.812 20.641 1 58.25 4 GLN B CA 1
ATOM 1616 C C . GLN B 1 4 ? 1.658 42.469 19.391 1 58.25 4 GLN B C 1
ATOM 1618 O O . GLN B 1 4 ? 1.702 41.281 18.984 1 58.25 4 GLN B O 1
ATOM 1623 N N . GLU B 1 5 ? 2.328 43.438 18.844 1 59.5 5 GLU B N 1
ATOM 1624 C CA . GLU B 1 5 ? 3.213 43.188 17.719 1 59.5 5 GLU B CA 1
ATOM 1625 C C . GLU B 1 5 ? 4.391 42.312 18.125 1 59.5 5 GLU B C 1
ATOM 1627 O O . GLU B 1 5 ? 4.793 41.438 17.375 1 59.5 5 GLU B O 1
ATOM 1632 N N . ALA B 1 6 ? 4.871 42.531 19.297 1 61.84 6 ALA B N 1
ATOM 1633 C CA . ALA B 1 6 ? 5.984 41.719 19.781 1 61.84 6 ALA B CA 1
ATOM 1634 C C . ALA B 1 6 ? 5.551 40.281 20.031 1 61.84 6 ALA B C 1
ATOM 1636 O O . ALA B 1 6 ? 6.281 39.344 19.703 1 61.84 6 ALA B O 1
ATOM 1637 N N . LEU B 1 7 ? 4.395 40.125 20.5 1 58.75 7 LEU B N 1
ATOM 1638 C CA . LEU B 1 7 ? 3.895 38.781 20.766 1 58.75 7 LEU B CA 1
ATOM 1639 C C . LEU B 1 7 ? 3.572 38.062 19.469 1 58.75 7 LEU B C 1
ATOM 1641 O O . LEU B 1 7 ? 3.84 36.875 19.344 1 58.75 7 LEU B O 1
ATOM 1645 N N . VAL B 1 8 ? 3.057 38.812 18.531 1 60.88 8 VAL B N 1
ATOM 1646 C CA . VAL B 1 8 ? 2.816 38.25 17.203 1 60.88 8 VAL B CA 1
ATOM 1647 C C . VAL B 1 8 ? 4.148 37.875 16.547 1 60.88 8 VAL B C 1
ATOM 1649 O O . VAL B 1 8 ? 4.277 36.812 15.93 1 60.88 8 VAL B O 1
ATOM 1652 N N . GLN B 1 9 ? 5.133 38.719 16.812 1 60.94 9 GLN B N 1
ATOM 1653 C CA . GLN B 1 9 ? 6.457 38.438 16.266 1 60.94 9 GLN B CA 1
ATOM 1654 C C . GLN B 1 9 ? 7.098 37.219 16.938 1 60.94 9 GLN B C 1
ATOM 1656 O O . GLN B 1 9 ? 7.719 36.406 16.281 1 60.94 9 GLN B O 1
ATOM 1661 N N . ILE B 1 10 ? 6.957 37.094 18.141 1 60.78 10 ILE B N 1
ATOM 1662 C CA . ILE B 1 10 ? 7.508 35.938 18.859 1 60.78 10 ILE B CA 1
ATOM 1663 C C . ILE B 1 10 ? 6.773 34.688 18.438 1 60.78 10 ILE B C 1
ATOM 1665 O O . ILE B 1 10 ? 7.398 33.625 18.219 1 60.78 10 ILE B O 1
ATOM 1669 N N . SER B 1 11 ? 5.492 34.781 18.391 1 56.84 11 SER B N 1
ATOM 1670 C CA . SER B 1 11 ? 4.715 33.625 17.938 1 56.84 11 SER B CA 1
ATOM 1671 C C . SER B 1 11 ? 5.082 33.219 16.516 1 56.84 11 SER B C 1
ATOM 1673 O O . SER B 1 11 ? 5.168 32.031 16.188 1 56.84 11 SER B O 1
ATOM 1675 N N . GLU B 1 12 ? 5.305 34.188 15.664 1 60.44 12 GLU B N 1
ATOM 1676 C CA . GLU B 1 12 ? 5.766 33.938 14.305 1 60.44 12 GLU B CA 1
ATOM 1677 C C . GLU B 1 12 ? 7.172 33.344 14.305 1 60.44 12 GLU B C 1
ATOM 1679 O O . GLU B 1 12 ? 7.469 32.438 13.523 1 60.44 12 GLU B O 1
ATOM 1684 N N . ILE B 1 13 ? 7.992 33.844 15.102 1 58.5 13 ILE B N 1
ATOM 1685 C CA . ILE B 1 13 ? 9.344 33.312 15.234 1 58.5 13 ILE B CA 1
ATOM 1686 C C . ILE B 1 13 ? 9.289 31.891 15.766 1 58.5 13 ILE B C 1
ATOM 1688 O O . ILE B 1 13 ? 9.977 31 15.258 1 58.5 13 ILE B O 1
ATOM 1692 N N . ARG B 1 14 ? 8.531 31.734 16.766 1 52.75 14 ARG B N 1
ATOM 1693 C CA . ARG B 1 14 ? 8.383 30.391 17.328 1 52.75 14 ARG B CA 1
ATOM 1694 C C . ARG B 1 14 ? 7.801 29.438 16.281 1 52.75 14 ARG B C 1
ATOM 1696 O O . ARG B 1 14 ? 8.234 28.297 16.172 1 52.75 14 ARG B O 1
ATOM 1703 N N . GLN B 1 15 ? 6.715 29.891 15.664 1 51.69 15 GLN B N 1
ATOM 1704 C CA . GLN B 1 15 ? 6.164 29.109 14.57 1 51.69 15 GLN B CA 1
ATOM 1705 C C . GLN B 1 15 ? 7.203 28.891 13.469 1 51.69 15 GLN B C 1
ATOM 1707 O O . GLN B 1 15 ? 7.293 27.797 12.898 1 51.69 15 GLN B O 1
ATOM 1712 N N . GLN B 1 16 ? 7.922 29.953 13.125 1 52 16 GLN B N 1
ATOM 1713 C CA . GLN B 1 16 ? 9.031 29.812 12.18 1 52 16 GLN B CA 1
ATOM 1714 C C . GLN B 1 16 ? 10.109 28.891 12.734 1 52 16 GLN B C 1
ATOM 1716 O O . GLN B 1 16 ? 10.672 28.078 11.992 1 52 16 GLN B O 1
ATOM 1721 N N . MET B 1 17 ? 10.469 29.156 13.961 1 53.47 17 MET B N 1
ATOM 1722 C CA . MET B 1 17 ? 11.453 28.281 14.602 1 53.47 17 MET B CA 1
ATOM 1723 C C . MET B 1 17 ? 10.93 26.859 14.68 1 53.47 17 MET B C 1
ATOM 1725 O O . MET B 1 17 ? 11.688 25.906 14.469 1 53.47 17 MET B O 1
ATOM 1729 N N . ALA B 1 18 ? 9.734 26.797 15.117 1 48.12 18 ALA B N 1
ATOM 1730 C CA . ALA B 1 18 ? 9.102 25.484 15.141 1 48.12 18 ALA B CA 1
ATOM 1731 C C . ALA B 1 18 ? 9.031 24.875 13.742 1 48.12 18 ALA B C 1
ATOM 1733 O O . ALA B 1 18 ? 9.219 23.672 13.57 1 48.12 18 ALA B O 1
ATOM 1734 N N . ARG B 1 19 ? 8.594 25.688 12.852 1 46.53 19 ARG B N 1
ATOM 1735 C CA . ARG B 1 19 ? 8.648 25.266 11.453 1 46.53 19 ARG B CA 1
ATOM 1736 C C . ARG B 1 19 ? 10.086 24.969 11.023 1 46.53 19 ARG B C 1
ATOM 1738 O O . ARG B 1 19 ? 10.32 24.141 10.156 1 46.53 19 ARG B O 1
ATOM 1745 N N . ALA B 1 20 ? 10.953 25.859 11.609 1 43.78 20 ALA B N 1
ATOM 1746 C CA . ALA B 1 20 ? 12.359 25.609 11.32 1 43.78 20 ALA B CA 1
ATOM 1747 C C . ALA B 1 20 ? 12.836 24.312 11.953 1 43.78 20 ALA B C 1
ATOM 1749 O O . ALA B 1 20 ? 13.914 23.812 11.625 1 43.78 20 ALA B O 1
ATOM 1750 N N . GLU B 1 21 ? 12.195 24.094 13.031 1 44.44 21 GLU B N 1
ATOM 1751 C CA . GLU B 1 21 ? 12.602 22.766 13.508 1 44.44 21 GLU B CA 1
ATOM 1752 C C . GLU B 1 21 ? 12.273 21.688 12.477 1 44.44 21 GLU B C 1
ATOM 1754 O O . GLU B 1 21 ? 11.102 21.344 12.281 1 44.44 21 GLU B O 1
ATOM 1759 N N . VAL B 1 22 ? 12.945 21.844 11.516 1 44.31 22 VAL B N 1
ATOM 1760 C CA . VAL B 1 22 ? 12.984 20.875 10.43 1 44.31 22 VAL B CA 1
ATOM 1761 C C . VAL B 1 22 ? 12.977 19.453 11 1 44.31 22 VAL B C 1
ATOM 1763 O O . VAL B 1 22 ? 13.703 19.156 11.953 1 44.31 22 VAL B O 1
ATOM 1766 N N . PHE B 1 23 ? 11.977 18.828 10.695 1 46.44 23 PHE B N 1
ATOM 1767 C CA . PHE B 1 23 ? 11.875 17.391 10.922 1 46.44 23 PHE B CA 1
ATOM 1768 C C . PHE B 1 23 ? 13.242 16.719 10.82 1 46.44 23 PHE B C 1
ATOM 1770 O O . PHE B 1 23 ? 13.859 16.734 9.75 1 46.44 23 PHE B O 1
ATOM 1777 N N . ARG B 1 24 ? 14.016 16.703 11.906 1 47.09 24 ARG B N 1
ATOM 1778 C CA . ARG B 1 24 ? 15.344 16.109 12.055 1 47.09 24 ARG B CA 1
ATOM 1779 C C . ARG B 1 24 ? 15.258 14.602 12.242 1 47.09 24 ARG B C 1
ATOM 1781 O O . ARG B 1 24 ? 16.156 13.992 12.828 1 47.09 24 ARG B O 1
ATOM 1788 N N . GLY B 1 25 ? 14.172 13.984 12.188 1 49.12 25 GLY B N 1
ATOM 1789 C CA . GLY B 1 25 ? 13.977 12.703 12.852 1 49.12 25 GLY B CA 1
ATOM 1790 C C . GLY B 1 25 ? 14.641 11.547 12.133 1 49.12 25 GLY B C 1
ATOM 1791 O O . GLY B 1 25 ? 15.031 10.555 12.758 1 49.12 25 GLY B O 1
ATOM 1792 N N . PHE B 1 26 ? 14.68 11.5 10.781 1 56.88 26 PHE B N 1
ATOM 1793 C CA . PHE B 1 26 ? 15.203 10.227 10.281 1 56.88 26 PHE B CA 1
ATOM 1794 C C . PHE B 1 26 ? 16.703 10.328 10.008 1 56.88 26 PHE B C 1
ATOM 1796 O O . PHE B 1 26 ? 17.156 11.281 9.359 1 56.88 26 PHE B O 1
ATOM 1803 N N . ARG B 1 27 ? 17.578 9.578 10.898 1 65.62 27 ARG B N 1
ATOM 1804 C CA . ARG B 1 27 ? 18.984 9.547 10.547 1 65.62 27 ARG B CA 1
ATOM 1805 C C . ARG B 1 27 ? 19.219 8.641 9.336 1 65.62 27 ARG B C 1
ATOM 1807 O O . ARG B 1 27 ? 18.594 7.59 9.211 1 65.62 27 ARG B O 1
ATOM 1814 N N . ALA B 1 28 ? 20.047 9.164 8.539 1 78.88 28 ALA B N 1
ATOM 1815 C CA . ALA B 1 28 ? 20.391 8.508 7.277 1 78.88 28 ALA B CA 1
ATOM 1816 C C . ALA B 1 28 ? 21.172 7.219 7.523 1 78.88 28 ALA B C 1
ATOM 1818 O O . ALA B 1 28 ? 21.094 6.277 6.734 1 78.88 28 ALA B O 1
ATOM 1819 N N . LEU B 1 29 ? 21.719 7.152 8.711 1 79.06 29 LEU B N 1
ATOM 1820 C CA . LEU B 1 29 ? 22.688 6.086 8.922 1 79.06 29 LEU B CA 1
ATOM 1821 C C . LEU B 1 29 ? 22 4.734 9.047 1 79.06 29 LEU B C 1
ATOM 1823 O O . LEU B 1 29 ? 22.375 3.777 8.359 1 79.06 29 LEU B O 1
ATOM 1827 N N . PRO B 1 30 ? 20.969 4.586 9.898 1 82.75 30 PRO B N 1
ATOM 1828 C CA . PRO B 1 30 ? 20.312 3.277 9.969 1 82.75 30 PRO B CA 1
ATOM 1829 C C . PRO B 1 30 ? 19.719 2.846 8.625 1 82.75 30 PRO B C 1
ATOM 1831 O O . PRO B 1 30 ? 19.75 1.661 8.289 1 82.75 30 PRO B O 1
ATOM 1834 N N . VAL B 1 31 ? 19.25 3.74 7.871 1 86.06 31 VAL B N 1
ATOM 1835 C CA . VAL B 1 31 ? 18.688 3.453 6.559 1 86.06 31 VAL B CA 1
ATOM 1836 C C . VAL B 1 31 ? 19.797 3.029 5.598 1 86.06 31 VAL B C 1
ATOM 1838 O O . VAL B 1 31 ? 19.641 2.049 4.867 1 86.06 31 VAL B O 1
ATOM 1841 N N . ALA B 1 32 ? 20.891 3.676 5.672 1 89.44 32 ALA B N 1
ATOM 1842 C CA . ALA B 1 32 ? 22.031 3.322 4.836 1 89.44 32 ALA B CA 1
ATOM 1843 C C . ALA B 1 32 ? 22.562 1.934 5.188 1 89.44 32 ALA B C 1
ATOM 1845 O O . ALA B 1 32 ? 22.891 1.147 4.297 1 89.44 32 ALA B O 1
ATOM 1846 N N . CYS B 1 33 ? 22.609 1.676 6.434 1 90.44 33 CYS B N 1
ATOM 1847 C CA . CYS B 1 33 ? 23.078 0.377 6.898 1 90.44 33 CYS B CA 1
ATOM 1848 C C . CYS B 1 33 ? 22.172 -0.744 6.41 1 90.44 33 CYS B C 1
ATOM 1850 O O . CYS B 1 33 ? 22.641 -1.824 6.059 1 90.44 33 CYS B O 1
ATOM 1852 N N . SER B 1 34 ? 20.875 -0.527 6.398 1 92.56 34 SER B N 1
ATOM 1853 C CA . SER B 1 34 ? 19.953 -1.531 5.891 1 92.56 34 SER B CA 1
ATOM 1854 C C . SER B 1 34 ? 20.172 -1.795 4.406 1 92.56 34 SER B C 1
ATOM 1856 O O . SER B 1 34 ? 20.016 -2.924 3.939 1 92.56 34 SER B O 1
ATOM 1858 N N . GLY B 1 35 ? 20.562 -0.737 3.703 1 94.12 35 GLY B N 1
ATOM 1859 C CA . GLY B 1 35 ? 20.938 -0.928 2.309 1 94.12 35 GLY B CA 1
ATOM 1860 C C . GLY B 1 35 ? 22.172 -1.793 2.129 1 94.12 35 GLY B C 1
ATOM 1861 O O . GLY B 1 35 ? 22.172 -2.695 1.29 1 94.12 35 GLY B O 1
ATOM 1862 N N . GLY B 1 36 ? 23.172 -1.511 2.883 1 94.5 36 GLY B N 1
ATOM 1863 C CA . GLY B 1 36 ? 24.359 -2.344 2.873 1 94.5 36 GLY B CA 1
ATOM 1864 C C . GLY B 1 36 ? 24.094 -3.785 3.254 1 94.5 36 GLY B C 1
ATOM 1865 O O . GLY B 1 36 ? 24.641 -4.711 2.652 1 94.5 36 GLY B O 1
ATOM 1866 N N . LEU B 1 37 ? 23.266 -3.914 4.223 1 95.12 37 LEU B N 1
ATOM 1867 C CA . LEU B 1 37 ? 22.875 -5.246 4.68 1 95.12 37 LEU B CA 1
ATOM 1868 C C . LEU B 1 37 ? 22.156 -6.012 3.57 1 95.12 37 LEU B C 1
ATOM 1870 O O . LEU B 1 37 ? 22.359 -7.223 3.424 1 95.12 37 LEU B O 1
ATOM 1874 N N . ALA B 1 38 ? 21.281 -5.355 2.83 1 96.19 38 ALA B N 1
ATOM 1875 C CA . ALA B 1 38 ? 20.578 -5.992 1.718 1 96.19 38 ALA B CA 1
ATOM 1876 C C . ALA B 1 38 ? 21.562 -6.492 0.664 1 96.19 38 ALA B C 1
ATOM 1878 O O . ALA B 1 38 ? 21.422 -7.609 0.156 1 96.19 38 ALA B O 1
ATOM 1879 N N . ILE B 1 39 ? 22.562 -5.711 0.385 1 96 39 ILE B N 1
ATOM 1880 C CA . ILE B 1 39 ? 23.562 -6.094 -0.6 1 96 39 ILE B CA 1
ATOM 1881 C C . ILE B 1 39 ? 24.406 -7.25 -0.059 1 96 39 ILE B C 1
ATOM 1883 O O . ILE B 1 39 ? 24.672 -8.219 -0.773 1 96 39 ILE B O 1
ATOM 1887 N N . ALA B 1 40 ? 24.797 -7.145 1.15 1 96.88 40 ALA B N 1
ATOM 1888 C CA . ALA B 1 40 ? 25.562 -8.219 1.78 1 96.88 40 ALA B CA 1
ATOM 1889 C C . ALA B 1 40 ? 24.781 -9.523 1.785 1 96.88 40 ALA B C 1
ATOM 1891 O O . ALA B 1 40 ? 25.344 -10.594 1.527 1 96.88 40 ALA B O 1
ATOM 1892 N N . ALA B 1 41 ? 23.516 -9.445 2.107 1 96.94 41 ALA B N 1
ATOM 1893 C CA . ALA B 1 41 ? 22.656 -10.625 2.119 1 96.94 41 ALA B CA 1
ATOM 1894 C C . ALA B 1 41 ? 22.531 -11.234 0.726 1 96.94 41 ALA B C 1
ATOM 1896 O O . ALA B 1 41 ? 22.484 -12.453 0.578 1 96.94 41 ALA B O 1
ATOM 1897 N N . ALA B 1 42 ? 22.453 -10.383 -0.276 1 97 42 ALA B N 1
ATOM 1898 C CA . ALA B 1 42 ? 22.406 -10.867 -1.651 1 97 42 ALA B CA 1
ATOM 1899 C C . ALA B 1 42 ? 23.656 -11.648 -2.008 1 97 42 ALA B C 1
ATOM 1901 O O . ALA B 1 42 ? 23.594 -12.703 -2.641 1 97 42 ALA B O 1
ATOM 1902 N N . VAL B 1 43 ? 24.797 -11.172 -1.622 1 96 43 VAL B N 1
ATOM 1903 C CA . VAL B 1 43 ? 26.062 -11.844 -1.871 1 96 43 VAL B CA 1
ATOM 1904 C C . VAL B 1 43 ? 26.109 -13.172 -1.108 1 96 43 VAL B C 1
ATOM 1906 O O . VAL B 1 43 ? 26.531 -14.195 -1.654 1 96 43 VAL B O 1
ATOM 1909 N N . ALA B 1 44 ? 25.703 -13.125 0.107 1 96.06 44 ALA B N 1
ATOM 1910 C CA . ALA B 1 44 ? 25.641 -14.344 0.913 1 96.06 44 ALA B CA 1
ATOM 1911 C C . ALA B 1 44 ? 24.734 -15.383 0.275 1 96.06 44 ALA B C 1
ATOM 1913 O O . ALA B 1 44 ? 25.062 -16.562 0.213 1 96.06 44 ALA B O 1
ATOM 1914 N N . GLN B 1 45 ? 23.578 -14.953 -0.145 1 95.94 45 GLN B N 1
ATOM 1915 C CA . GLN B 1 45 ? 22.656 -15.867 -0.81 1 95.94 45 GLN B CA 1
ATOM 1916 C C . GLN B 1 45 ? 23.281 -16.469 -2.059 1 95.94 45 GLN B C 1
ATOM 1918 O O . GLN B 1 45 ? 23.156 -17.688 -2.291 1 95.94 45 GLN B O 1
ATOM 1923 N N . ALA B 1 46 ? 23.875 -15.641 -2.875 1 94.12 46 ALA B N 1
ATOM 1924 C CA . ALA B 1 46 ? 24.484 -16.094 -4.125 1 94.12 46 ALA B CA 1
ATOM 1925 C C . ALA B 1 46 ? 25.562 -17.141 -3.859 1 94.12 46 ALA B C 1
ATOM 1927 O O . ALA B 1 46 ? 25.781 -18.047 -4.676 1 94.12 46 ALA B O 1
ATOM 1928 N N . SER B 1 47 ? 26.156 -17.094 -2.74 1 94.56 47 SER B N 1
ATOM 1929 C CA . SER B 1 47 ? 27.281 -17.969 -2.418 1 94.56 47 SER B CA 1
ATOM 1930 C C . SER B 1 47 ? 26.797 -19.234 -1.701 1 94.56 47 SER B C 1
ATOM 1932 O O . SER B 1 47 ? 27.375 -20.312 -1.866 1 94.56 47 SER B O 1
ATOM 1934 N N . TRP B 1 48 ? 25.688 -19.094 -0.956 1 93.69 48 TRP B N 1
ATOM 1935 C CA . TRP B 1 48 ? 25.375 -20.172 -0.029 1 93.69 48 TRP B CA 1
ATOM 1936 C C . TRP B 1 48 ? 24.078 -20.875 -0.437 1 93.69 48 TRP B C 1
ATOM 1938 O O . TRP B 1 48 ? 23.812 -22 -0.011 1 93.69 48 TRP B O 1
ATOM 1948 N N . ILE B 1 49 ? 23.266 -20.25 -1.156 1 92.25 49 ILE B N 1
ATOM 1949 C CA . ILE B 1 49 ? 21.969 -20.797 -1.535 1 92.25 49 ILE B CA 1
ATOM 1950 C C . ILE B 1 49 ? 21.891 -20.938 -3.053 1 92.25 49 ILE B C 1
ATOM 1952 O O . ILE B 1 49 ? 21.516 -19.984 -3.752 1 92.25 49 ILE B O 1
ATOM 1956 N N . GLU B 1 50 ? 22.172 -22.062 -3.576 1 85.5 50 GLU B N 1
ATOM 1957 C CA . GLU B 1 50 ? 22.297 -22.297 -5.012 1 85.5 50 GLU B CA 1
ATOM 1958 C C . GLU B 1 50 ? 20.922 -22.359 -5.688 1 85.5 50 GLU B C 1
ATOM 1960 O O . GLU B 1 50 ? 20.734 -21.781 -6.758 1 85.5 50 GLU B O 1
ATOM 1965 N N . ASN B 1 51 ? 19.969 -23.062 -5.027 1 88 51 ASN B N 1
ATOM 1966 C CA . ASN B 1 51 ? 18.625 -23.188 -5.578 1 88 51 ASN B CA 1
ATOM 1967 C C . ASN B 1 51 ? 17.562 -22.703 -4.594 1 88 51 ASN B C 1
ATOM 1969 O O . ASN B 1 51 ? 16.953 -23.5 -3.883 1 88 51 ASN B O 1
ATOM 1973 N N . PRO B 1 52 ? 17.297 -21.406 -4.656 1 86.19 52 PRO B N 1
ATOM 1974 C CA . PRO B 1 52 ? 16.422 -20.812 -3.652 1 86.19 52 PRO B CA 1
ATOM 1975 C C . PRO B 1 52 ? 14.992 -21.375 -3.725 1 86.19 52 PRO B C 1
ATOM 1977 O O . PRO B 1 52 ? 14.297 -21.422 -2.707 1 86.19 52 PRO B O 1
ATOM 1980 N N . LEU B 1 53 ? 14.539 -21.812 -4.898 1 84.38 53 LEU B N 1
ATOM 1981 C CA . LEU B 1 53 ? 13.195 -22.391 -4.996 1 84.38 53 LEU B CA 1
ATOM 1982 C C . LEU B 1 53 ? 13.117 -23.719 -4.27 1 84.38 53 LEU B C 1
ATOM 1984 O O . LEU B 1 53 ? 12.117 -24.016 -3.611 1 84.38 53 LEU B O 1
ATOM 1988 N N . ALA B 1 54 ? 14.18 -24.5 -4.352 1 85 54 ALA B N 1
ATOM 1989 C CA . ALA B 1 54 ? 14.25 -25.797 -3.662 1 85 54 ALA B CA 1
ATOM 1990 C C . ALA B 1 54 ? 14.617 -25.609 -2.193 1 85 54 ALA B C 1
ATOM 1992 O O . ALA B 1 54 ? 14.305 -26.453 -1.354 1 85 54 ALA B O 1
ATOM 1993 N N . GLN B 1 55 ? 15.297 -24.531 -1.916 1 86.31 55 GLN B N 1
ATOM 1994 C CA . GLN B 1 55 ? 15.734 -24.188 -0.568 1 86.31 55 GLN B CA 1
ATOM 1995 C C . GLN B 1 55 ? 15.008 -22.953 -0.049 1 86.31 55 GLN B C 1
ATOM 1997 O O . GLN B 1 55 ? 15.641 -21.969 0.345 1 86.31 55 GLN B O 1
ATOM 2002 N N . SER B 1 56 ? 13.742 -23.078 0.014 1 89.44 56 SER B N 1
ATOM 2003 C CA . SER B 1 56 ? 12.922 -21.922 0.354 1 89.44 56 SER B CA 1
ATOM 2004 C C . SER B 1 56 ? 13.117 -21.516 1.812 1 89.44 56 SER B C 1
ATOM 2006 O O . SER B 1 56 ? 13.062 -20.328 2.145 1 89.44 56 SER B O 1
ATOM 2008 N N . THR B 1 57 ? 13.43 -22.547 2.67 1 92 57 THR B N 1
ATOM 2009 C CA . THR B 1 57 ? 13.555 -22.266 4.094 1 92 57 THR B CA 1
ATOM 2010 C C . THR B 1 57 ? 14.789 -21.391 4.367 1 92 57 THR B C 1
ATOM 2012 O O . THR B 1 57 ? 14.688 -20.344 4.996 1 92 57 THR B O 1
ATOM 2015 N N . PRO B 1 58 ? 15.945 -21.797 3.861 1 93.62 58 PRO B N 1
ATOM 2016 C CA . PRO B 1 58 ? 17.109 -20.938 4.055 1 93.62 58 PRO B CA 1
ATOM 2017 C C . PRO B 1 58 ? 16.938 -19.562 3.395 1 93.62 58 PRO B C 1
ATOM 2019 O O . PRO B 1 58 ? 17.406 -18.547 3.926 1 93.62 58 PRO B O 1
ATOM 2022 N N . TYR B 1 59 ? 16.391 -19.516 2.24 1 95.25 59 TYR B N 1
ATOM 2023 C CA . TYR B 1 59 ? 16.125 -18.25 1.566 1 95.25 59 TYR B CA 1
ATOM 2024 C C . TYR B 1 59 ? 15.266 -17.328 2.438 1 95.25 59 TYR B C 1
ATOM 2026 O O . TYR B 1 59 ? 15.625 -16.172 2.682 1 95.25 59 TYR B O 1
ATOM 2034 N N . LEU B 1 60 ? 14.133 -17.875 2.904 1 95.62 60 LEU B N 1
ATOM 2035 C CA . LEU B 1 60 ? 13.188 -17.094 3.707 1 95.62 60 LEU B CA 1
ATOM 2036 C C . LEU B 1 60 ? 13.828 -16.672 5.027 1 95.62 60 LEU B C 1
ATOM 2038 O O . LEU B 1 60 ? 13.641 -15.539 5.477 1 95.62 60 LEU B O 1
ATOM 2042 N N . SER B 1 61 ? 14.555 -17.562 5.648 1 95.69 61 SER B N 1
ATOM 2043 C CA . SER B 1 61 ? 15.203 -17.234 6.918 1 95.69 61 SER B CA 1
ATOM 2044 C C . SER B 1 61 ? 16.203 -16.094 6.754 1 95.69 61 SER B C 1
ATOM 2046 O O . SER B 1 61 ? 16.281 -15.211 7.602 1 95.69 61 SER B O 1
ATOM 2048 N N . LEU B 1 62 ? 16.938 -16.125 5.703 1 95.62 62 LEU B N 1
ATOM 2049 C CA . LEU B 1 62 ? 17.922 -15.086 5.438 1 95.62 62 LEU B CA 1
ATOM 2050 C C . LEU B 1 62 ? 17.266 -13.727 5.266 1 95.62 62 LEU B C 1
ATOM 2052 O O . LEU B 1 62 ? 17.609 -12.766 5.961 1 95.62 62 LEU B O 1
ATOM 2056 N N . TRP B 1 63 ? 16.328 -13.633 4.398 1 96.06 63 TRP B N 1
ATOM 2057 C CA . TRP B 1 63 ? 15.75 -12.344 4.055 1 96.06 63 TRP B CA 1
ATOM 2058 C C . TRP B 1 63 ? 14.797 -11.867 5.148 1 96.06 63 TRP B C 1
ATOM 2060 O O . TRP B 1 63 ? 14.648 -10.664 5.371 1 96.06 63 TRP B O 1
ATOM 2070 N N . ILE B 1 64 ? 14.094 -12.758 5.879 1 95.94 64 ILE B N 1
ATOM 2071 C CA . ILE B 1 64 ? 13.312 -12.375 7.047 1 95.94 64 ILE B CA 1
ATOM 2072 C C . ILE B 1 64 ? 14.234 -11.859 8.148 1 95.94 64 ILE B C 1
ATOM 2074 O O . ILE B 1 64 ? 13.914 -10.883 8.828 1 95.94 64 ILE B O 1
ATOM 2078 N N . GLY B 1 65 ? 15.359 -12.555 8.312 1 96.5 65 GLY B N 1
ATOM 2079 C CA . GLY B 1 65 ? 16.359 -12.078 9.266 1 96.5 65 GLY B CA 1
ATOM 2080 C C . GLY B 1 65 ? 16.859 -10.68 8.953 1 96.5 65 GLY B C 1
ATOM 2081 O O . GLY B 1 65 ? 16.938 -9.828 9.836 1 96.5 65 GLY B O 1
ATOM 2082 N N . VAL B 1 66 ? 17.203 -10.445 7.703 1 96.12 66 VAL B N 1
ATOM 2083 C CA . VAL B 1 66 ? 17.672 -9.133 7.25 1 96.12 66 VAL B CA 1
ATOM 2084 C C . VAL B 1 66 ? 16.594 -8.086 7.504 1 96.12 66 VAL B C 1
ATOM 2086 O O . VAL B 1 66 ? 16.875 -6.996 7.996 1 96.12 66 VAL B O 1
ATOM 2089 N N . ALA B 1 67 ? 15.312 -8.43 7.152 1 95.25 67 ALA B N 1
ATOM 2090 C CA . ALA B 1 67 ? 14.195 -7.52 7.383 1 95.25 67 ALA B CA 1
ATOM 2091 C C . ALA B 1 67 ? 14.047 -7.199 8.867 1 95.25 67 ALA B C 1
ATOM 2093 O O . ALA B 1 67 ? 13.859 -6.039 9.242 1 95.25 67 ALA B O 1
ATOM 2094 N N . ALA B 1 68 ? 14.164 -8.195 9.703 1 95.69 68 ALA B N 1
ATOM 2095 C CA . ALA B 1 68 ? 14.008 -8.039 11.148 1 95.69 68 ALA B CA 1
ATOM 2096 C C . ALA B 1 68 ? 15.109 -7.145 11.719 1 95.69 68 ALA B C 1
ATOM 2098 O O . ALA B 1 68 ? 14.828 -6.234 12.5 1 95.69 68 ALA B O 1
ATOM 2099 N N . ILE B 1 69 ? 16.297 -7.383 11.336 1 95.12 69 ILE B N 1
ATOM 2100 C CA . ILE B 1 69 ? 17.422 -6.598 11.812 1 95.12 69 ILE B CA 1
ATOM 2101 C C . ILE B 1 69 ? 17.281 -5.148 11.352 1 95.12 69 ILE B C 1
ATOM 2103 O O . ILE B 1 69 ? 17.469 -4.219 12.141 1 95.12 69 ILE B O 1
ATOM 2107 N N . SER B 1 70 ? 16.938 -4.957 10.078 1 93.56 70 SER B N 1
ATOM 2108 C CA . SER B 1 70 ? 16.797 -3.615 9.516 1 93.56 70 SER B CA 1
ATOM 2109 C C . SER B 1 70 ? 15.664 -2.855 10.188 1 93.56 70 SER B C 1
ATOM 2111 O O . SER B 1 70 ? 15.82 -1.69 10.555 1 93.56 70 SER B O 1
ATOM 2113 N N . LEU B 1 71 ? 14.516 -3.51 10.352 1 91.44 71 LEU B N 1
ATOM 2114 C CA . LEU B 1 71 ? 13.375 -2.881 11.008 1 91.44 71 LEU B CA 1
ATOM 2115 C C . LEU B 1 71 ? 13.688 -2.584 12.469 1 91.44 71 LEU B C 1
ATOM 2117 O O . LEU B 1 71 ? 13.297 -1.537 12.992 1 91.44 71 LEU B O 1
ATOM 2121 N N . GLY B 1 72 ? 14.336 -3.539 13.141 1 91.12 72 GLY B N 1
ATOM 2122 C CA . GLY B 1 72 ? 14.75 -3.332 14.523 1 91.12 72 GLY B CA 1
ATOM 2123 C C . GLY B 1 72 ? 15.672 -2.141 14.695 1 91.12 72 GLY B C 1
ATOM 2124 O O . GLY B 1 72 ? 15.477 -1.323 15.602 1 91.12 72 GLY B O 1
ATOM 2125 N N . ALA B 1 73 ? 16.656 -2.037 13.852 1 88.38 73 ALA B N 1
ATOM 2126 C CA . ALA B 1 73 ? 17.609 -0.92 13.898 1 88.38 73 ALA B CA 1
ATOM 2127 C C . ALA B 1 73 ? 16.891 0.409 13.68 1 88.38 73 ALA B C 1
ATOM 2129 O O . ALA B 1 73 ? 17.156 1.391 14.375 1 88.38 73 ALA B O 1
ATOM 2130 N N . GLN B 1 74 ? 15.992 0.415 12.727 1 86.69 74 GLN B N 1
ATOM 2131 C CA . GLN B 1 74 ? 15.234 1.632 12.453 1 86.69 74 GLN B CA 1
ATOM 2132 C C . GLN B 1 74 ? 14.328 1.996 13.625 1 86.69 74 GLN B C 1
ATOM 2134 O O . GLN B 1 74 ? 14.219 3.168 13.992 1 86.69 74 GLN B O 1
ATOM 2139 N N . ALA B 1 75 ? 13.742 1.017 14.234 1 86.06 75 ALA B N 1
ATOM 2140 C CA . ALA B 1 75 ? 12.852 1.232 15.367 1 86.06 75 ALA B CA 1
ATOM 2141 C C . ALA B 1 75 ? 13.625 1.753 16.578 1 86.06 75 ALA B C 1
ATOM 2143 O O . ALA B 1 75 ? 13.156 2.656 17.281 1 86.06 75 ALA B O 1
ATOM 2144 N N . ILE B 1 76 ? 14.711 1.135 16.844 1 86.38 76 ILE B N 1
ATOM 2145 C CA . ILE B 1 76 ? 15.555 1.542 17.969 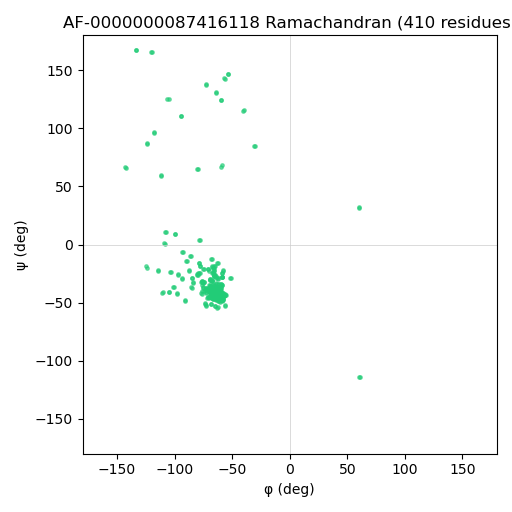1 86.38 76 ILE B CA 1
ATOM 2146 C C . ILE B 1 76 ? 16.016 2.984 17.766 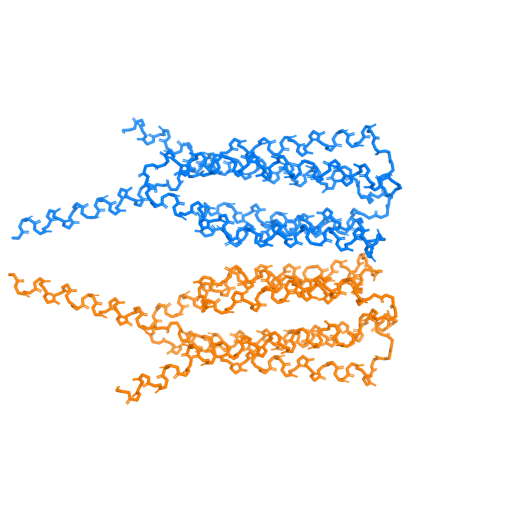1 86.38 76 ILE B C 1
ATOM 2148 O O . ILE B 1 76 ? 15.977 3.789 18.703 1 86.38 76 ILE B O 1
ATOM 2152 N N . GLU B 1 77 ? 16.438 3.307 16.578 1 82.06 77 GLU B N 1
ATOM 2153 C CA . GLU B 1 77 ? 16.859 4.672 16.281 1 82.06 77 GLU B CA 1
ATOM 2154 C C . GLU B 1 77 ? 15.711 5.66 16.484 1 82.06 77 GLU B C 1
ATOM 2156 O O . GLU B 1 77 ? 15.906 6.734 17.047 1 82.06 77 GLU B O 1
ATOM 2161 N N . MET B 1 78 ? 14.602 5.281 15.938 1 80.69 78 MET B N 1
ATOM 2162 C CA . MET B 1 78 ? 13.43 6.141 16.094 1 80.69 78 MET B CA 1
ATOM 2163 C C . MET B 1 78 ? 13.086 6.332 17.562 1 80.69 78 MET B C 1
ATOM 2165 O O . MET B 1 78 ? 12.75 7.438 17.984 1 80.69 78 MET B O 1
ATOM 2169 N N . TRP B 1 79 ? 13.141 5.238 18.359 1 81.06 79 TRP B N 1
ATOM 2170 C CA . TRP B 1 79 ? 12.859 5.273 19.781 1 81.06 79 TRP B CA 1
ATOM 2171 C C . TRP B 1 79 ? 13.875 6.145 20.516 1 81.06 79 TRP B C 1
ATOM 2173 O O . TRP B 1 79 ? 13.5 6.969 21.359 1 81.06 79 TRP B O 1
ATOM 2183 N N . MET B 1 80 ? 15.109 6.023 20.297 1 80.12 80 MET B N 1
ATOM 2184 C CA . MET B 1 80 ? 16.172 6.809 20.922 1 80.12 80 MET B CA 1
ATOM 2185 C C . MET B 1 80 ? 16.016 8.289 20.594 1 80.12 80 MET B C 1
ATOM 2187 O O . MET B 1 80 ? 16.188 9.148 21.469 1 80.12 80 MET B O 1
ATOM 2191 N N . ARG B 1 81 ? 15.648 8.555 19.453 1 74.19 81 ARG B N 1
ATOM 2192 C CA . ARG B 1 81 ? 15.484 9.938 19.016 1 74.19 81 ARG B CA 1
ATOM 2193 C C . ARG B 1 81 ? 14.258 10.57 19.641 1 74.19 81 ARG B C 1
ATOM 2195 O O . ARG B 1 81 ? 14.25 11.773 19.938 1 74.19 81 ARG B O 1
ATOM 2202 N N . SER B 1 82 ? 13.25 9.844 19.688 1 73.94 82 SER B N 1
ATOM 2203 C CA . SER B 1 82 ? 12.047 10.367 20.328 1 73.94 82 SER B CA 1
ATOM 2204 C C . SER B 1 82 ? 12.32 10.742 21.781 1 73.94 82 SER B C 1
ATOM 2206 O O . SER B 1 82 ? 11.648 11.617 22.344 1 73.94 82 SER B O 1
ATOM 2208 N N . ARG B 1 83 ? 13.305 10.148 22.375 1 75.06 83 ARG B N 1
ATOM 2209 C CA . ARG B 1 83 ? 13.656 10.422 23.766 1 75.06 83 ARG B CA 1
ATOM 2210 C C . ARG B 1 83 ? 14.578 11.641 23.859 1 75.06 83 ARG B C 1
ATOM 2212 O O . ARG B 1 83 ? 14.641 12.289 24.906 1 75.06 83 ARG B O 1
ATOM 2219 N N . THR B 1 84 ? 15.273 11.828 22.891 1 70.06 84 THR B N 1
ATOM 2220 C CA . THR B 1 84 ? 16.266 12.898 22.969 1 70.06 84 THR B CA 1
ATOM 2221 C C . THR B 1 84 ? 15.734 14.18 22.328 1 70.06 84 THR B C 1
ATOM 2223 O O . THR B 1 84 ? 16.312 15.25 22.5 1 70.06 84 THR B O 1
ATOM 2226 N N . SER B 1 85 ? 14.844 13.922 21.438 1 64.56 85 SER B N 1
ATOM 2227 C CA . SER B 1 85 ? 14.328 15.094 20.734 1 64.56 85 SER B CA 1
ATOM 2228 C C . SER B 1 85 ? 13.68 16.078 21.703 1 64.56 85 SER B C 1
ATOM 2230 O O . SER B 1 85 ? 12.961 15.672 22.609 1 64.56 85 SER B O 1
ATOM 2232 N N . GLN B 1 86 ? 14.203 17.25 21.609 1 59.81 86 GLN B N 1
ATOM 2233 C CA . GLN B 1 86 ? 13.75 18.297 22.516 1 59.81 86 GLN B CA 1
ATOM 2234 C C . GLN B 1 86 ? 12.406 18.859 22.062 1 59.81 86 GLN B C 1
ATOM 2236 O O . GLN B 1 86 ? 11.68 19.453 22.875 1 59.81 86 GLN B O 1
ATOM 2241 N N . SER B 1 87 ? 12.062 18.594 20.734 1 67.19 87 SER B N 1
ATOM 2242 C CA . SER B 1 87 ? 10.805 19.234 20.359 1 67.19 87 SER B CA 1
ATOM 2243 C C . SER B 1 87 ? 9.68 18.219 20.25 1 67.19 87 SER B C 1
ATOM 22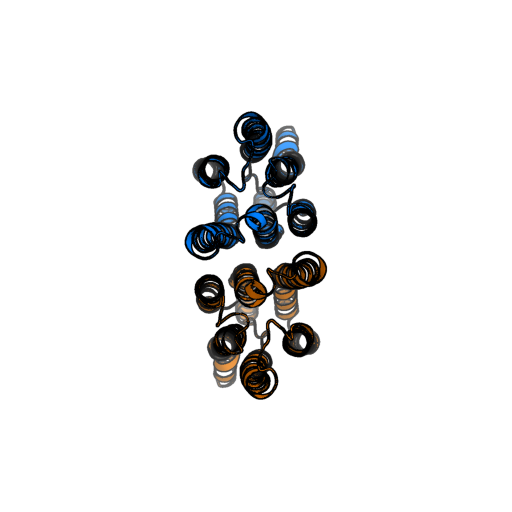45 O O . SER B 1 87 ? 9.859 17.125 19.703 1 67.19 87 SER B O 1
ATOM 2247 N N . ALA B 1 88 ? 8.609 18.484 20.984 1 66.06 88 ALA B N 1
ATOM 2248 C CA . ALA B 1 88 ? 7.391 17.672 20.969 1 66.06 88 ALA B CA 1
ATOM 2249 C C . ALA B 1 88 ? 6.895 17.453 19.531 1 66.06 88 ALA B C 1
ATOM 2251 O O . ALA B 1 88 ? 6.398 16.375 19.203 1 66.06 88 ALA B O 1
ATOM 2252 N N . TYR B 1 89 ? 7.219 18.453 18.688 1 65.19 89 TYR B N 1
ATOM 2253 C CA . TYR B 1 89 ? 6.754 18.391 17.312 1 65.19 89 TYR B CA 1
ATOM 2254 C C . TYR B 1 89 ? 7.5 17.312 16.531 1 65.19 89 TYR B C 1
ATOM 2256 O O . TYR B 1 89 ? 6.887 16.5 15.844 1 65.19 89 TYR B O 1
ATOM 2264 N N . SER B 1 90 ? 8.797 17.281 16.688 1 69.25 90 SER B N 1
ATOM 2265 C CA . SER B 1 90 ? 9.625 16.312 15.984 1 69.25 90 SER B CA 1
ATOM 2266 C C . SER B 1 90 ? 9.273 14.883 16.406 1 69.25 90 SER B C 1
ATOM 2268 O O . SER B 1 90 ? 9.227 13.984 15.562 1 69.25 90 SER B O 1
ATOM 2270 N N . LYS B 1 91 ? 8.969 14.711 17.625 1 70.94 91 LYS B N 1
ATOM 2271 C CA . LYS B 1 91 ? 8.57 13.414 18.156 1 70.94 91 LYS B CA 1
ATOM 2272 C C . LYS B 1 91 ? 7.23 12.977 17.562 1 70.94 91 LYS B C 1
ATOM 2274 O O . LYS B 1 91 ? 7.074 11.828 17.141 1 70.94 91 LYS B O 1
ATOM 2279 N N . SER B 1 92 ? 6.395 13.961 17.484 1 74.06 92 SER B N 1
ATOM 2280 C CA . SER B 1 92 ? 5.051 13.656 17.016 1 74.06 92 SER B CA 1
ATOM 2281 C C . SER B 1 92 ? 5.066 13.266 15.539 1 74.06 92 SER B C 1
ATOM 2283 O O . SER B 1 92 ? 4.387 12.32 15.133 1 74.06 92 SER B O 1
ATOM 2285 N N . ILE B 1 93 ? 5.875 13.891 14.773 1 72.19 93 ILE B N 1
ATOM 2286 C CA . ILE B 1 93 ? 5.922 13.633 13.336 1 72.19 93 ILE B CA 1
ATOM 2287 C C . ILE B 1 93 ? 6.578 12.281 13.078 1 72.19 93 ILE B C 1
ATOM 2289 O O . ILE B 1 93 ? 6.145 11.531 12.195 1 72.19 93 ILE B O 1
ATOM 2293 N N . MET B 1 94 ? 7.586 11.953 13.82 1 73.44 94 MET B N 1
ATOM 2294 C CA . MET B 1 94 ? 8.273 10.672 13.68 1 73.44 94 MET B CA 1
ATOM 2295 C C . MET B 1 94 ? 7.332 9.508 13.984 1 73.44 94 MET B C 1
ATOM 2297 O O . MET B 1 94 ? 7.305 8.516 13.258 1 73.44 94 MET B O 1
ATOM 2301 N N . LEU B 1 95 ? 6.602 9.688 14.977 1 75 95 LEU B N 1
ATOM 2302 C CA . LEU B 1 95 ? 5.66 8.648 15.375 1 75 95 LEU B CA 1
ATOM 2303 C C . LEU B 1 95 ? 4.52 8.531 14.375 1 75 95 LEU B C 1
ATOM 2305 O O . LEU B 1 95 ? 4.07 7.43 14.062 1 75 95 LEU B O 1
ATOM 2309 N N . LEU B 1 96 ? 4.18 9.672 13.852 1 75 96 LEU B N 1
ATOM 2310 C CA . LEU B 1 96 ? 3.121 9.688 12.852 1 75 96 LEU B CA 1
ATOM 2311 C C . LEU B 1 96 ? 3.576 8.984 11.57 1 75 96 LEU B C 1
ATOM 2313 O O . LEU B 1 96 ? 2.826 8.203 10.984 1 75 96 LEU B O 1
ATOM 2317 N N . ALA B 1 97 ? 4.777 9.297 11.266 1 74.88 97 ALA B N 1
ATOM 2318 C CA . ALA B 1 97 ? 5.34 8.664 10.078 1 74.88 97 ALA B CA 1
ATOM 2319 C C . ALA B 1 97 ? 5.414 7.148 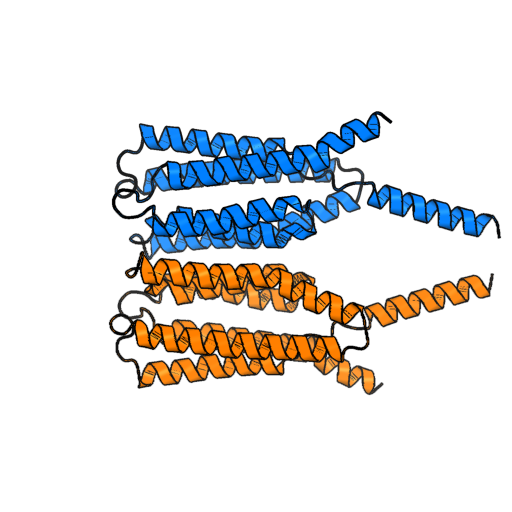10.25 1 74.88 97 ALA B C 1
ATOM 2321 O O . ALA B 1 97 ? 5.074 6.398 9.336 1 74.88 97 ALA B O 1
ATOM 2322 N N . ALA B 1 98 ? 5.828 6.734 11.375 1 78.31 98 ALA B N 1
ATOM 2323 C CA . ALA B 1 98 ? 5.914 5.305 11.664 1 78.31 98 ALA B CA 1
ATOM 2324 C C . ALA B 1 98 ? 4.531 4.656 11.633 1 78.31 98 ALA B C 1
ATOM 2326 O O . ALA B 1 98 ? 4.371 3.549 11.117 1 78.31 98 ALA B O 1
ATOM 2327 N N . GLU B 1 99 ? 3.602 5.305 12.086 1 80.19 99 GLU B N 1
ATOM 2328 C CA . GLU B 1 99 ? 2.234 4.797 12.133 1 80.19 99 GLU B CA 1
ATOM 2329 C C . GLU B 1 99 ? 1.662 4.629 10.727 1 80.19 99 GLU B C 1
ATOM 2331 O O . GLU B 1 99 ? 0.909 3.691 10.461 1 80.19 99 GLU B O 1
ATOM 2336 N N . GLN B 1 100 ? 2.037 5.488 9.883 1 82.81 100 GLN B N 1
ATOM 2337 C CA . GLN B 1 100 ? 1.512 5.457 8.523 1 82.81 100 GLN B CA 1
ATOM 2338 C C . GLN B 1 100 ? 2.201 4.379 7.691 1 82.81 100 GLN B C 1
ATOM 2340 O O . GLN B 1 100 ? 1.644 3.898 6.703 1 82.81 100 GLN B O 1
ATOM 2345 N N . PHE B 1 101 ? 3.43 4.07 8.148 1 88.62 101 PHE B N 1
ATOM 2346 C CA . PHE B 1 101 ? 4.203 3.088 7.398 1 88.62 101 PHE B CA 1
ATOM 2347 C C . PHE B 1 101 ? 3.887 1.675 7.871 1 88.62 101 PHE B C 1
ATOM 2349 O O . PHE B 1 101 ? 4.027 0.714 7.113 1 88.62 101 PHE B O 1
ATOM 2356 N N . PHE B 1 102 ? 3.412 1.473 9 1 90.56 102 PHE B N 1
ATOM 2357 C CA . PHE B 1 102 ? 3.268 0.194 9.688 1 90.56 102 PHE B CA 1
ATOM 2358 C C . PHE B 1 102 ? 2.303 -0.716 8.938 1 90.56 102 PHE B C 1
ATOM 2360 O O . PHE B 1 102 ? 2.551 -1.916 8.805 1 90.56 102 PHE B O 1
ATOM 2367 N N . PRO B 1 103 ? 1.229 -0.245 8.391 1 93.56 103 PRO B N 1
ATOM 2368 C CA . PRO B 1 103 ? 0.289 -1.118 7.684 1 93.56 103 PRO B CA 1
ATOM 2369 C C . PRO B 1 103 ? 0.939 -1.866 6.52 1 93.56 103 PRO B C 1
ATOM 2371 O O . PRO B 1 103 ? 0.618 -3.031 6.277 1 93.56 103 PRO B O 1
ATOM 2374 N N . SER B 1 104 ? 1.833 -1.196 5.906 1 95.81 104 SER B N 1
ATOM 2375 C CA . SER B 1 104 ? 2.502 -1.823 4.77 1 95.81 104 SER B CA 1
ATOM 2376 C C . SER B 1 104 ? 3.396 -2.973 5.223 1 95.81 104 SER B C 1
ATOM 2378 O O . SER B 1 104 ? 3.434 -4.027 4.582 1 95.81 104 SER B O 1
ATOM 2380 N N . VAL B 1 105 ? 4.117 -2.797 6.324 1 94.88 105 VAL B N 1
ATOM 2381 C CA . VAL B 1 105 ? 5.004 -3.826 6.855 1 94.88 105 VAL B CA 1
ATOM 2382 C C . VAL B 1 105 ? 4.184 -5.02 7.336 1 94.88 105 VAL B C 1
ATOM 2384 O O . VAL B 1 105 ? 4.52 -6.172 7.043 1 94.88 105 VAL B O 1
ATOM 2387 N N . ILE B 1 106 ? 3.123 -4.742 8.008 1 96.19 106 ILE B N 1
ATOM 2388 C CA . ILE B 1 106 ? 2.24 -5.793 8.5 1 96.19 106 ILE B CA 1
ATOM 2389 C C . ILE B 1 106 ? 1.643 -6.562 7.328 1 96.19 106 ILE B C 1
ATOM 2391 O O . ILE B 1 106 ? 1.599 -7.793 7.344 1 96.19 106 ILE B O 1
ATOM 2395 N N . ALA B 1 107 ? 1.169 -5.84 6.336 1 97.38 107 ALA B N 1
ATOM 2396 C CA . ALA B 1 107 ? 0.628 -6.469 5.133 1 97.38 107 ALA B CA 1
ATOM 2397 C C . ALA B 1 107 ? 1.655 -7.398 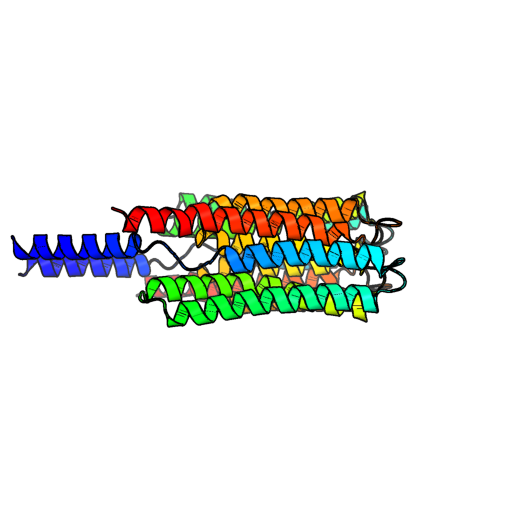4.492 1 97.38 107 ALA B C 1
ATOM 2399 O O . ALA B 1 107 ? 1.318 -8.508 4.062 1 97.38 1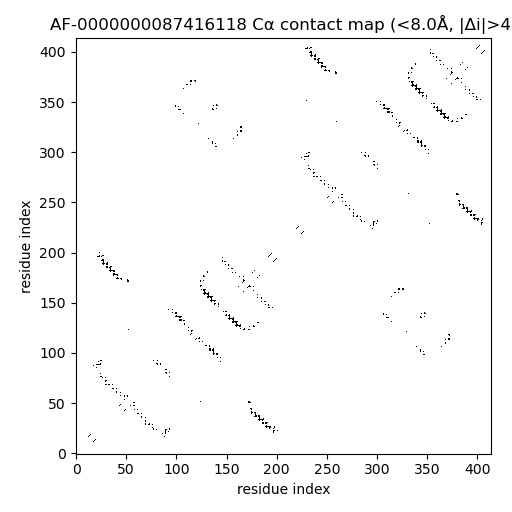07 ALA B O 1
ATOM 2400 N N . GLY B 1 108 ? 2.906 -6.934 4.426 1 97.44 108 GLY B N 1
ATOM 2401 C CA . GLY B 1 108 ? 3.967 -7.766 3.883 1 97.44 108 GLY B CA 1
ATOM 2402 C C . GLY B 1 108 ? 4.207 -9.023 4.691 1 97.44 108 GLY B C 1
ATOM 2403 O O . GLY B 1 108 ? 4.398 -10.102 4.125 1 97.44 108 GLY B O 1
ATOM 2404 N N . ALA B 1 109 ? 4.242 -8.883 5.98 1 97.19 109 ALA B N 1
ATOM 2405 C CA . ALA B 1 109 ? 4.434 -10.039 6.855 1 97.19 109 ALA B CA 1
ATOM 2406 C C . ALA B 1 109 ? 3.295 -11.039 6.695 1 97.19 109 ALA B C 1
ATOM 2408 O O . ALA B 1 109 ? 3.533 -12.242 6.578 1 97.19 109 ALA B O 1
ATOM 2409 N N . LEU B 1 110 ? 2.078 -10.555 6.656 1 97.5 110 LEU B N 1
ATOM 2410 C CA . LEU B 1 110 ? 0.918 -11.422 6.484 1 97.5 110 LEU B CA 1
ATOM 2411 C C . LEU B 1 110 ? 0.937 -12.086 5.113 1 97.5 110 LEU B C 1
ATOM 2413 O O . LEU B 1 110 ? 0.625 -13.273 4.992 1 97.5 110 LEU B O 1
ATOM 2417 N N . LEU B 1 111 ? 1.288 -11.312 4.125 1 97.94 111 LEU B N 1
ATOM 2418 C CA . LEU B 1 111 ? 1.396 -11.852 2.771 1 97.94 111 LEU B CA 1
ATOM 2419 C C . LEU B 1 111 ? 2.432 -12.969 2.713 1 97.94 111 LEU B C 1
ATOM 2421 O O . LEU B 1 111 ? 2.186 -14.016 2.109 1 97.94 111 LEU B O 1
ATOM 2425 N N . THR B 1 112 ? 3.574 -12.695 3.324 1 97.31 112 THR B N 1
ATOM 2426 C CA . THR B 1 112 ? 4.617 -13.719 3.379 1 97.31 112 THR B CA 1
ATOM 2427 C C . THR B 1 112 ? 4.105 -14.977 4.066 1 97.31 112 THR B C 1
ATOM 2429 O O . THR B 1 112 ? 4.293 -16.078 3.561 1 97.31 112 THR B O 1
ATOM 2432 N N . PHE B 1 113 ? 3.438 -14.82 5.109 1 97.06 113 PHE B N 1
ATOM 2433 C CA . PHE B 1 113 ? 2.904 -15.945 5.871 1 97.06 113 PHE B CA 1
ATOM 2434 C C . PHE B 1 113 ? 1.94 -16.766 5.023 1 97.06 113 PHE B C 1
ATOM 2436 O O . PHE B 1 113 ? 2.055 -17.984 4.957 1 97.06 113 PHE B O 1
ATOM 2443 N N . VAL B 1 114 ? 1.029 -16.125 4.367 1 96.69 114 VAL B N 1
ATOM 2444 C CA . VAL B 1 114 ? -0.019 -16.828 3.639 1 96.69 114 VAL B CA 1
ATOM 2445 C C . VAL B 1 114 ? 0.579 -17.531 2.422 1 96.69 114 VAL B C 1
ATOM 2447 O O . VAL B 1 114 ? 0.187 -18.656 2.09 1 96.69 114 VAL B O 1
ATOM 2450 N N . LEU B 1 115 ? 1.51 -16.891 1.729 1 95.75 115 LEU B N 1
ATOM 2451 C CA . LEU B 1 115 ? 2.086 -17.516 0.543 1 95.75 115 LEU B CA 1
ATOM 2452 C C . LEU B 1 115 ? 2.938 -18.719 0.922 1 95.75 115 LEU B C 1
ATOM 2454 O O . LEU B 1 115 ? 2.879 -19.766 0.258 1 95.75 115 LEU B O 1
ATOM 2458 N N . VAL B 1 116 ? 3.689 -18.656 2.004 1 94.44 116 VAL B N 1
ATOM 2459 C CA . VAL B 1 116 ? 4.59 -19.719 2.424 1 94.44 116 VAL B CA 1
ATOM 2460 C C . VAL B 1 116 ? 3.777 -20.922 2.895 1 94.44 116 VAL B C 1
ATOM 2462 O O . VAL B 1 116 ? 4.156 -22.078 2.643 1 94.44 116 VAL B O 1
ATOM 2465 N N . ASN B 1 117 ? 2.594 -20.734 3.447 1 94.81 117 ASN B N 1
ATOM 2466 C CA . ASN B 1 117 ? 1.863 -21.828 4.082 1 94.81 117 ASN B CA 1
ATOM 2467 C C . ASN B 1 117 ? 0.727 -22.328 3.197 1 94.81 117 ASN B C 1
ATOM 2469 O O . ASN B 1 117 ? 0.327 -23.5 3.295 1 94.81 117 ASN B O 1
ATOM 2473 N N . PHE B 1 118 ? 0.251 -21.484 2.299 1 93.88 118 PHE B N 1
ATOM 2474 C CA . PHE B 1 118 ? -0.951 -21.875 1.575 1 93.88 118 PHE B CA 1
ATOM 2475 C C . PHE B 1 118 ? -0.715 -21.844 0.07 1 93.88 118 PHE B C 1
ATOM 2477 O O . PHE B 1 118 ? -1.481 -22.422 -0.701 1 93.88 118 PHE B O 1
ATOM 2484 N N . ALA B 1 119 ? 0.256 -21.156 -0.389 1 92.81 119 ALA B N 1
ATOM 2485 C CA . ALA B 1 119 ? 0.529 -21.031 -1.818 1 92.81 119 ALA B CA 1
ATOM 2486 C C . ALA B 1 119 ? 2.031 -21.016 -2.09 1 92.81 119 ALA B C 1
ATOM 2488 O O . ALA B 1 119 ? 2.553 -20.078 -2.676 1 92.81 119 ALA B O 1
ATOM 2489 N N . GLU B 1 120 ? 2.643 -22.109 -1.822 1 91.12 120 GLU B N 1
ATOM 2490 C CA . GLU B 1 120 ? 4.098 -22.203 -1.894 1 91.12 120 GLU B CA 1
ATOM 2491 C C . GLU B 1 120 ? 4.598 -21.953 -3.312 1 91.12 120 GLU B C 1
ATOM 2493 O O . GLU B 1 120 ? 5.707 -21.453 -3.504 1 91.12 120 GLU B O 1
ATOM 2498 N N . GLU B 1 121 ? 3.809 -22.281 -4.316 1 90.25 121 GLU B N 1
ATOM 2499 C CA . GLU B 1 121 ? 4.195 -22.125 -5.715 1 90.25 121 GLU B CA 1
ATOM 2500 C C . GLU B 1 121 ? 4.332 -20.656 -6.098 1 90.25 121 GLU B C 1
ATOM 2502 O O . GLU B 1 121 ? 4.918 -20.328 -7.133 1 90.25 121 GLU B O 1
ATOM 2507 N N . THR B 1 122 ? 3.844 -19.75 -5.207 1 93.25 122 THR B N 1
ATOM 2508 C CA . THR B 1 122 ? 3.842 -18.344 -5.547 1 93.25 122 THR B CA 1
ATOM 2509 C C . THR B 1 122 ? 4.891 -17.594 -4.738 1 93.25 122 THR B C 1
ATOM 2511 O O . THR B 1 122 ? 4.969 -16.359 -4.797 1 93.25 122 THR B O 1
ATOM 2514 N N . ILE B 1 123 ? 5.77 -18.297 -4.047 1 93.75 123 ILE B N 1
ATOM 2515 C CA . ILE B 1 123 ? 6.758 -17.672 -3.17 1 93.75 123 ILE B CA 1
ATOM 2516 C C . ILE B 1 123 ? 7.727 -16.828 -3.996 1 93.75 123 ILE B C 1
ATOM 2518 O O . ILE B 1 123 ? 8.273 -15.844 -3.502 1 93.75 123 ILE B O 1
ATOM 2522 N N . TRP B 1 124 ? 7.879 -17.219 -5.285 1 94.5 124 TRP B N 1
ATOM 2523 C CA . TRP B 1 124 ? 8.805 -16.516 -6.16 1 94.5 124 TRP B CA 1
ATOM 2524 C C . TRP B 1 124 ? 8.375 -15.055 -6.34 1 94.5 124 TRP B C 1
ATOM 2526 O O . TRP B 1 124 ? 9.188 -14.211 -6.727 1 94.5 124 TRP B O 1
ATOM 2536 N N . MET B 1 125 ? 7.148 -14.648 -6.004 1 96.19 125 MET B N 1
ATOM 2537 C CA . MET B 1 125 ? 6.609 -13.305 -6.199 1 96.19 125 MET B CA 1
ATOM 2538 C C . MET B 1 125 ? 6.961 -12.398 -5.027 1 96.19 125 MET B C 1
ATOM 2540 O O . MET B 1 125 ? 6.793 -11.18 -5.105 1 96.19 125 MET B O 1
ATOM 2544 N N . LEU B 1 126 ? 7.484 -12.938 -3.953 1 96.69 126 LEU B N 1
ATOM 2545 C CA . LEU B 1 126 ? 7.645 -12.219 -2.695 1 96.69 126 LEU B CA 1
ATOM 2546 C C . LEU B 1 126 ? 8.555 -11.008 -2.881 1 96.69 126 LEU B C 1
ATOM 2548 O O . LEU B 1 126 ? 8.234 -9.906 -2.422 1 96.69 126 LEU B O 1
ATOM 2552 N N . PRO B 1 127 ? 9.688 -11.125 -3.574 1 96.56 127 PRO B N 1
ATOM 2553 C CA . PRO B 1 127 ? 10.547 -9.945 -3.715 1 96.56 127 PRO B CA 1
ATOM 2554 C C . PRO B 1 127 ? 9.828 -8.773 -4.379 1 96.56 127 PRO B C 1
ATOM 2556 O O . PRO B 1 127 ? 9.883 -7.648 -3.879 1 96.56 127 PRO B O 1
ATOM 2559 N N . GLY B 1 128 ? 9.148 -9.047 -5.465 1 97.56 128 GLY B N 1
ATOM 2560 C CA . GLY B 1 128 ? 8.422 -7.996 -6.164 1 97.56 128 GLY B CA 1
ATOM 2561 C C . GLY B 1 128 ? 7.289 -7.41 -5.344 1 97.56 128 GLY B C 1
ATOM 2562 O O . GLY B 1 128 ? 7.109 -6.191 -5.309 1 97.56 128 GLY B O 1
ATOM 2563 N N . LEU B 1 129 ? 6.57 -8.219 -4.66 1 97.81 129 LEU B N 1
ATOM 2564 C CA . LEU B 1 129 ? 5.438 -7.77 -3.859 1 97.81 129 LEU B CA 1
ATOM 2565 C C . LEU B 1 129 ? 5.902 -6.945 -2.666 1 97.81 129 LEU B C 1
ATOM 2567 O O . LEU B 1 129 ? 5.293 -5.93 -2.33 1 97.81 129 LEU B O 1
ATOM 2571 N N . TRP B 1 130 ? 6.938 -7.363 -1.998 1 97.69 130 TRP B N 1
ATOM 2572 C CA . TRP B 1 130 ? 7.484 -6.605 -0.878 1 97.69 130 TRP B CA 1
ATOM 2573 C C . TRP B 1 130 ? 7.949 -5.227 -1.331 1 97.69 130 TRP B C 1
ATOM 2575 O O . TRP B 1 130 ? 7.75 -4.234 -0.627 1 97.69 130 TRP B O 1
ATOM 2585 N N . GLN B 1 131 ? 8.633 -5.172 -2.469 1 97.69 131 GLN B N 1
ATOM 2586 C CA . GLN B 1 131 ? 9.062 -3.885 -3.002 1 97.69 131 GLN B CA 1
ATOM 2587 C C . GLN B 1 131 ? 7.871 -2.957 -3.229 1 97.69 131 GLN B C 1
ATOM 2589 O O . GLN B 1 131 ? 7.918 -1.781 -2.861 1 97.69 131 GLN B O 1
ATOM 2594 N N . MET B 1 132 ? 6.785 -3.508 -3.793 1 97.94 132 MET B N 1
ATOM 2595 C CA . MET B 1 132 ? 5.59 -2.707 -4.039 1 97.94 132 MET B CA 1
ATOM 2596 C C . MET B 1 132 ? 4.984 -2.225 -2.725 1 97.94 132 MET B C 1
ATOM 2598 O O . MET B 1 132 ? 4.578 -1.065 -2.613 1 97.94 132 MET B O 1
ATOM 2602 N N . LEU B 1 133 ? 4.945 -3.076 -1.746 1 97.56 133 LEU B N 1
ATOM 2603 C CA . LEU B 1 133 ? 4.352 -2.742 -0.457 1 97.56 133 LEU B CA 1
ATOM 2604 C C . LEU B 1 133 ? 5.176 -1.68 0.262 1 97.56 133 LEU B C 1
ATOM 2606 O O . LEU B 1 133 ? 4.621 -0.749 0.851 1 97.56 133 LEU B O 1
ATOM 2610 N N . ILE B 1 134 ? 6.484 -1.76 0.203 1 95.94 134 ILE B N 1
ATOM 2611 C CA . ILE B 1 134 ? 7.359 -0.756 0.796 1 95.94 134 ILE B CA 1
ATOM 2612 C C . ILE B 1 134 ? 7.176 0.579 0.078 1 95.94 134 ILE B C 1
ATOM 2614 O O . ILE B 1 134 ? 7.109 1.631 0.718 1 95.94 134 ILE B O 1
ATOM 2618 N N . GLY B 1 135 ? 7.082 0.495 -1.223 1 96.81 135 GLY B N 1
ATOM 2619 C CA . GLY B 1 135 ? 6.812 1.698 -1.994 1 96.81 135 GLY B CA 1
ATOM 2620 C C . GLY B 1 135 ? 5.523 2.389 -1.59 1 96.81 135 GLY B C 1
ATOM 2621 O O . GLY B 1 135 ? 5.492 3.609 -1.419 1 96.81 135 GLY B O 1
ATOM 2622 N N . LEU B 1 136 ? 4.5 1.63 -1.4 1 95.88 136 LEU B N 1
ATOM 2623 C CA . LEU B 1 136 ? 3.215 2.188 -1.003 1 95.88 136 LEU B CA 1
ATOM 2624 C C . LEU B 1 136 ? 3.281 2.76 0.41 1 95.88 136 LEU B C 1
ATOM 2626 O O . LEU B 1 136 ? 2.658 3.781 0.701 1 95.88 136 LEU B O 1
ATOM 2630 N N . GLY B 1 137 ? 3.971 2.064 1.269 1 94.56 137 GLY B N 1
ATOM 2631 C CA . GLY B 1 137 ? 4.203 2.629 2.588 1 94.56 137 GLY B CA 1
ATOM 2632 C C . GLY B 1 137 ? 4.91 3.971 2.549 1 94.56 137 GLY B C 1
ATOM 2633 O O . GLY B 1 137 ? 4.555 4.887 3.291 1 94.56 137 GLY B O 1
ATOM 2634 N N . MET B 1 138 ? 5.883 4.082 1.698 1 93.62 138 MET B N 1
ATOM 2635 C CA . MET B 1 138 ? 6.621 5.332 1.543 1 93.62 138 MET B CA 1
ATOM 2636 C C . MET B 1 138 ? 5.727 6.422 0.963 1 93.62 138 MET B C 1
ATOM 2638 O O . MET B 1 138 ? 5.824 7.586 1.356 1 93.62 138 MET B O 1
ATOM 2642 N N . PHE B 1 139 ? 4.879 6.074 0.053 1 93.56 139 PHE B N 1
ATOM 2643 C CA . PHE B 1 139 ? 3.926 7.043 -0.476 1 93.56 139 PHE B CA 1
ATOM 2644 C C . PHE B 1 139 ? 2.998 7.543 0.623 1 93.56 139 PHE B C 1
ATOM 2646 O O . PHE B 1 139 ? 2.627 8.719 0.641 1 93.56 139 PHE B O 1
ATOM 2653 N N . ALA B 1 140 ? 2.641 6.645 1.513 1 90.81 140 ALA B N 1
ATOM 2654 C CA . ALA B 1 140 ? 1.72 6.992 2.592 1 90.81 140 ALA B CA 1
ATOM 2655 C C . ALA B 1 140 ? 2.359 7.988 3.559 1 90.81 140 ALA B C 1
ATOM 2657 O O . ALA B 1 140 ? 1.658 8.75 4.227 1 90.81 140 ALA B O 1
ATOM 2658 N N . THR B 1 141 ? 3.652 8 3.607 1 87.31 141 THR B N 1
ATOM 2659 C CA . THR B 1 141 ? 4.34 8.836 4.586 1 87.31 141 THR B CA 1
ATOM 2660 C C . THR B 1 141 ? 5.02 10.023 3.902 1 87.31 141 THR B C 1
ATOM 2662 O O . THR B 1 141 ? 5.668 10.836 4.562 1 87.31 141 THR B O 1
ATOM 2665 N N . TYR B 1 142 ? 4.91 10.156 2.619 1 82.62 142 TYR B N 1
ATOM 2666 C CA . TYR B 1 142 ? 5.758 11.078 1.872 1 82.62 142 TYR B CA 1
ATOM 2667 C C . TYR B 1 142 ? 5.465 12.523 2.26 1 82.62 142 TYR B C 1
ATOM 2669 O O . TYR B 1 142 ? 6.34 13.383 2.164 1 82.62 142 TYR B O 1
ATOM 2677 N N . ARG B 1 143 ? 4.309 12.852 2.701 1 78.44 143 ARG B N 1
ATOM 2678 C CA . ARG B 1 143 ? 3.947 14.219 3.059 1 78.44 143 ARG B CA 1
ATOM 2679 C C . ARG B 1 143 ? 4.652 14.656 4.336 1 78.44 143 ARG B C 1
ATOM 2681 O O . ARG B 1 143 ? 4.738 15.852 4.629 1 78.44 143 ARG B O 1
ATOM 2688 N N . LEU B 1 144 ? 5.055 13.68 5.07 1 77.5 144 LEU B N 1
ATOM 2689 C CA . LEU B 1 144 ? 5.734 13.969 6.328 1 77.5 144 LEU B CA 1
ATOM 2690 C C . LEU B 1 144 ? 7.246 14 6.129 1 77.5 144 LEU B C 1
ATOM 2692 O O . LEU B 1 144 ? 7.988 14.344 7.055 1 77.5 144 LEU B O 1
ATOM 2696 N N . LEU B 1 145 ? 7.668 13.633 4.922 1 77.56 145 LEU B N 1
ATOM 2697 C CA . LEU B 1 145 ? 9.086 13.516 4.605 1 77.56 145 LEU B CA 1
ATOM 2698 C C . LEU B 1 145 ? 9.469 14.461 3.465 1 77.56 145 LEU B C 1
ATOM 2700 O O . LEU B 1 145 ? 8.594 15.062 2.838 1 77.56 145 LEU B O 1
ATOM 2704 N N . PRO B 1 146 ? 10.773 14.617 3.328 1 80.38 146 PRO B N 1
ATOM 2705 C CA . PRO B 1 146 ? 11.18 15.445 2.191 1 80.38 146 PRO B CA 1
ATOM 2706 C C . PRO B 1 146 ? 10.586 14.969 0.869 1 80.38 146 PRO B C 1
ATOM 2708 O O . PRO B 1 146 ? 10.461 13.766 0.646 1 80.38 146 PRO B O 1
ATOM 2711 N N . LYS B 1 147 ? 10.305 15.875 -0.02 1 85.19 147 LYS B N 1
ATOM 2712 C CA . LYS B 1 147 ? 9.602 15.617 -1.271 1 85.19 147 LYS B CA 1
ATOM 2713 C C . LYS B 1 147 ? 10.344 14.586 -2.119 1 85.19 147 LYS B C 1
ATOM 2715 O O . LYS B 1 147 ? 9.727 13.844 -2.887 1 85.19 147 LYS B O 1
ATOM 2720 N N . ALA B 1 148 ? 11.633 14.5 -1.972 1 88.12 148 ALA B N 1
ATOM 2721 C CA . ALA B 1 148 ? 12.453 13.594 -2.775 1 88.12 148 ALA B CA 1
ATOM 2722 C C . ALA B 1 148 ? 12.117 12.141 -2.475 1 88.12 148 ALA B C 1
ATOM 2724 O O . ALA B 1 148 ? 12.414 11.25 -3.271 1 88.12 148 ALA B O 1
ATOM 2725 N N . VAL B 1 149 ? 11.484 11.922 -1.342 1 88.5 149 VAL B N 1
ATOM 2726 C CA . VAL B 1 149 ? 11.109 10.57 -0.943 1 88.5 149 VAL B CA 1
ATOM 2727 C C . VAL B 1 149 ? 10.062 10.023 -1.903 1 88.5 149 VAL B C 1
ATOM 2729 O O . VAL B 1 149 ? 9.953 8.805 -2.086 1 88.5 149 VAL B O 1
ATOM 2732 N N . PHE B 1 150 ? 9.398 10.898 -2.609 1 91.5 150 PHE B N 1
ATOM 2733 C CA . PHE B 1 150 ? 8.406 10.516 -3.611 1 91.5 150 PHE B CA 1
ATOM 2734 C C . PHE B 1 150 ? 9.047 9.672 -4.707 1 91.5 150 PHE B C 1
ATOM 2736 O O . PHE B 1 150 ? 8.484 8.656 -5.129 1 91.5 150 PHE B O 1
ATOM 2743 N N . TRP B 1 151 ? 10.172 10.008 -5.086 1 93.38 151 TRP B N 1
ATOM 2744 C CA . TRP B 1 151 ? 10.859 9.344 -6.188 1 93.38 151 TRP B CA 1
ATOM 2745 C C . TRP B 1 151 ? 11.383 7.977 -5.754 1 93.38 151 TRP B C 1
ATOM 2747 O O . TRP B 1 151 ? 11.43 7.043 -6.559 1 93.38 151 TRP B O 1
ATOM 2757 N N . VAL B 1 152 ? 11.766 7.832 -4.508 1 94.94 152 VAL B N 1
ATOM 2758 C CA . VAL B 1 152 ? 12.203 6.543 -3.988 1 94.94 152 VAL B CA 1
ATOM 2759 C C . VAL B 1 152 ? 11.008 5.586 -3.91 1 94.94 152 VAL B C 1
ATOM 2761 O O . VAL B 1 152 ? 11.125 4.41 -4.262 1 94.94 152 VAL B O 1
ATOM 2764 N N . ALA B 1 153 ? 9.859 6.133 -3.469 1 96 153 ALA B N 1
ATOM 2765 C CA . ALA B 1 153 ? 8.641 5.336 -3.42 1 96 153 ALA B CA 1
ATOM 2766 C C . ALA B 1 153 ? 8.258 4.828 -4.809 1 96 153 ALA B C 1
ATOM 2768 O O . ALA B 1 153 ? 7.949 3.646 -4.98 1 96 153 ALA B O 1
ATOM 2769 N N . ALA B 1 154 ? 8.344 5.73 -5.773 1 96.44 154 ALA B N 1
ATOM 2770 C CA . ALA B 1 154 ? 8.047 5.367 -7.16 1 96.44 154 ALA B CA 1
ATOM 2771 C C . ALA B 1 154 ? 9.016 4.301 -7.66 1 96.44 154 ALA B C 1
ATOM 2773 O O . ALA B 1 154 ? 8.609 3.359 -8.352 1 96.44 154 ALA B O 1
ATOM 2774 N N . PHE B 1 155 ? 10.281 4.465 -7.355 1 97.56 155 PHE B N 1
ATOM 2775 C CA . PHE B 1 155 ? 11.305 3.492 -7.727 1 97.56 155 PHE B CA 1
ATOM 2776 C C . PHE B 1 155 ? 10.953 2.109 -7.191 1 97.56 155 PHE B C 1
ATOM 2778 O O . PHE B 1 155 ? 11.039 1.116 -7.918 1 97.56 155 PHE B O 1
ATOM 2785 N N . TYR B 1 156 ? 10.5 1.984 -5.949 1 97.5 156 TYR B N 1
ATOM 2786 C CA . TYR B 1 156 ? 10.164 0.706 -5.336 1 97.5 156 TYR B CA 1
ATOM 2787 C C . TYR B 1 156 ? 8.984 0.054 -6.043 1 97.5 156 TYR B C 1
ATOM 2789 O O . TYR B 1 156 ? 9.008 -1.146 -6.328 1 97.5 156 TYR B O 1
ATOM 2797 N N . VAL B 1 157 ? 7.961 0.813 -6.359 1 97.5 157 VAL B N 1
ATOM 2798 C CA . VAL B 1 157 ? 6.781 0.259 -7.016 1 97.5 157 VAL B CA 1
ATOM 2799 C C . VAL B 1 157 ? 7.156 -0.232 -8.414 1 97.5 157 VAL B C 1
ATOM 2801 O O . VAL B 1 157 ? 6.824 -1.359 -8.789 1 97.5 157 VAL B O 1
ATOM 2804 N N . ILE B 1 158 ? 7.914 0.585 -9.133 1 97.44 158 ILE B N 1
ATOM 2805 C CA . ILE B 1 158 ? 8.312 0.234 -10.492 1 97.44 158 ILE B CA 1
ATOM 2806 C C . ILE B 1 158 ? 9.242 -0.975 -10.461 1 97.44 158 ILE B C 1
ATOM 2808 O O . ILE B 1 158 ? 9.078 -1.916 -11.234 1 97.44 158 ILE B O 1
ATOM 2812 N N . SER B 1 159 ? 10.234 -0.926 -9.57 1 97.69 159 SER B N 1
ATOM 2813 C CA . SER B 1 159 ? 11.148 -2.053 -9.453 1 97.69 159 SER B CA 1
ATOM 2814 C C . SER B 1 159 ? 10.406 -3.33 -9.07 1 97.69 159 SER B C 1
ATOM 2816 O O . SER B 1 159 ? 10.766 -4.418 -9.523 1 97.69 159 SER B O 1
ATOM 2818 N N . GLY B 1 160 ? 9.398 -3.219 -8.18 1 97.94 160 GLY B N 1
ATOM 2819 C CA . GLY B 1 160 ? 8.586 -4.371 -7.824 1 97.94 160 GLY B CA 1
ATOM 2820 C C . GLY B 1 160 ? 7.867 -4.98 -9.016 1 97.94 160 GLY B C 1
ATOM 2821 O O . GLY B 1 160 ? 7.859 -6.199 -9.18 1 97.94 160 GLY B O 1
ATOM 2822 N N . ILE B 1 161 ? 7.316 -4.125 -9.867 1 97.31 161 ILE B N 1
ATOM 2823 C CA . ILE B 1 161 ? 6.617 -4.566 -11.062 1 97.31 161 ILE B CA 1
ATOM 2824 C C . ILE B 1 161 ? 7.598 -5.238 -12.023 1 97.31 161 ILE B C 1
ATOM 2826 O O . ILE B 1 161 ? 7.316 -6.309 -12.562 1 97.31 161 ILE B O 1
ATOM 2830 N N . VAL B 1 162 ? 8.711 -4.641 -12.195 1 96.88 162 VAL B N 1
ATOM 2831 C CA . VAL B 1 162 ? 9.734 -5.191 -13.078 1 96.88 162 VAL B CA 1
ATOM 2832 C C . VAL B 1 162 ? 10.211 -6.535 -12.539 1 96.88 162 VAL B C 1
ATOM 2834 O O . VAL B 1 162 ? 10.398 -7.488 -13.305 1 96.88 162 VAL B O 1
ATOM 2837 N N . CYS B 1 163 ? 10.414 -6.602 -11.242 1 96.81 163 CYS B N 1
ATOM 2838 C CA . CYS B 1 163 ? 10.82 -7.848 -10.609 1 96.81 163 CYS B CA 1
ATOM 2839 C C . CYS B 1 163 ? 9.805 -8.953 -10.867 1 96.81 163 CYS B C 1
ATOM 2841 O O . CYS B 1 163 ? 10.172 -10.086 -11.172 1 96.81 163 CYS B O 1
ATOM 2843 N N . LEU B 1 164 ? 8.516 -8.656 -10.773 1 96.31 164 LEU B N 1
ATOM 2844 C CA . LEU B 1 164 ? 7.465 -9.633 -11.008 1 96.31 164 LEU B CA 1
ATOM 2845 C C . LEU B 1 164 ? 7.457 -10.094 -12.461 1 96.31 164 LEU B C 1
ATOM 2847 O O . LEU B 1 164 ? 7.094 -11.234 -12.758 1 96.31 164 LEU B O 1
ATOM 2851 N N . ALA B 1 165 ? 7.938 -9.227 -13.328 1 95.75 165 ALA B N 1
ATOM 2852 C CA . ALA B 1 165 ? 7.949 -9.555 -14.758 1 95.75 165 ALA B CA 1
ATOM 2853 C C . ALA B 1 165 ? 9.18 -10.383 -15.117 1 95.75 165 ALA B C 1
ATOM 2855 O O . ALA B 1 165 ? 9.094 -11.289 -15.945 1 95.75 165 ALA B O 1
ATOM 2856 N N . VAL B 1 166 ? 10.266 -10.141 -14.422 1 93.81 166 VAL B N 1
ATOM 2857 C CA . VAL B 1 166 ? 11.531 -10.664 -14.922 1 93.81 166 VAL B CA 1
ATOM 2858 C C . VAL B 1 166 ? 12.023 -11.781 -14 1 93.81 166 VAL B C 1
ATOM 2860 O O . VAL B 1 166 ? 12.602 -12.766 -14.469 1 93.81 166 VAL B O 1
ATOM 2863 N N . ALA B 1 167 ? 11.891 -11.57 -12.727 1 90.31 167 ALA B N 1
ATOM 2864 C CA . ALA B 1 167 ? 12.453 -12.508 -11.758 1 90.31 167 ALA B CA 1
ATOM 2865 C C . ALA B 1 167 ? 11.555 -13.727 -11.594 1 90.31 167 ALA B C 1
ATOM 2867 O O . ALA B 1 167 ? 11.039 -13.984 -10.5 1 90.31 167 ALA B O 1
ATOM 2868 N N . ARG B 1 168 ? 11.406 -14.5 -12.625 1 88.5 168 ARG B N 1
ATOM 2869 C CA . ARG B 1 168 ? 10.594 -15.711 -12.656 1 88.5 168 ARG B CA 1
ATOM 2870 C C . ARG B 1 168 ? 11.352 -16.859 -13.312 1 88.5 168 ARG B C 1
ATOM 2872 O O . ARG B 1 168 ? 12.414 -16.656 -13.898 1 88.5 168 ARG B O 1
ATOM 2879 N N . GLY B 1 169 ? 10.766 -18.141 -13.148 1 88.19 169 GLY B N 1
ATOM 2880 C CA . GLY B 1 169 ? 11.43 -19.281 -13.734 1 88.19 169 GLY B CA 1
ATOM 2881 C C . GLY B 1 169 ? 12.836 -19.5 -13.188 1 88.19 169 GLY B C 1
ATOM 2882 O O . GLY B 1 169 ? 13.031 -19.594 -11.977 1 88.19 169 GLY B O 1
ATOM 2883 N N . GLU B 1 170 ? 13.852 -19.328 -14.07 1 85.06 170 GLU B N 1
ATOM 2884 C CA . GLU B 1 170 ? 15.242 -19.562 -13.688 1 85.06 170 GLU B CA 1
ATOM 2885 C C . GLU B 1 170 ? 15.773 -18.422 -12.82 1 85.06 170 GLU B C 1
ATOM 2887 O O . GLU B 1 170 ? 16.703 -18.609 -12.039 1 85.06 170 GLU B O 1
ATOM 2892 N N . MET B 1 171 ? 15.109 -17.312 -12.938 1 88.88 171 MET B N 1
ATOM 2893 C CA . MET B 1 171 ? 15.562 -16.141 -12.188 1 88.88 171 MET B CA 1
ATOM 2894 C C . MET B 1 171 ? 14.727 -15.961 -10.922 1 88.88 171 MET B C 1
ATOM 2896 O O . MET B 1 171 ? 14.891 -14.969 -10.211 1 88.88 171 MET B O 1
ATOM 2900 N N . ALA B 1 172 ? 13.914 -17 -10.664 1 90.38 172 ALA B N 1
ATOM 2901 C CA . ALA B 1 172 ? 13.07 -16.922 -9.477 1 90.38 172 ALA B CA 1
ATOM 2902 C C . ALA B 1 172 ? 13.914 -16.891 -8.203 1 90.38 172 ALA B C 1
ATOM 2904 O O . ALA B 1 172 ? 14.828 -17.688 -8.039 1 90.38 172 ALA B O 1
ATOM 2905 N N . LEU B 1 173 ? 13.617 -15.945 -7.352 1 93.19 173 LEU B N 1
ATOM 2906 C CA . LEU B 1 173 ? 14.258 -15.773 -6.051 1 93.19 173 LEU B CA 1
ATOM 2907 C C . LEU B 1 173 ? 15.758 -15.547 -6.211 1 93.19 173 LEU B C 1
ATOM 2909 O O . LEU B 1 173 ? 16.547 -16.016 -5.395 1 93.19 173 LEU B O 1
ATOM 2913 N N . SER B 1 174 ? 16.109 -14.922 -7.297 1 93.31 174 SER B N 1
ATOM 2914 C CA . SER B 1 174 ? 17.484 -14.484 -7.461 1 93.31 174 SER B CA 1
ATOM 2915 C C . SER B 1 174 ? 17.922 -13.578 -6.316 1 93.31 174 SER B C 1
ATOM 2917 O O . SER B 1 174 ? 17.125 -12.797 -5.801 1 93.31 174 SER B O 1
ATOM 2919 N N . PRO B 1 175 ? 19.188 -13.727 -5.906 1 93.88 175 PRO B N 1
ATOM 2920 C CA . PRO B 1 175 ? 19.688 -12.852 -4.848 1 93.88 175 PRO B CA 1
ATOM 2921 C C . PRO B 1 175 ? 19.578 -11.367 -5.203 1 93.88 175 PRO B C 1
ATOM 2923 O O . PRO B 1 175 ? 19.375 -10.531 -4.324 1 93.88 175 PRO B O 1
ATOM 2926 N N . TRP B 1 176 ? 19.516 -11.07 -6.418 1 94.31 176 TRP B N 1
ATOM 2927 C CA . TRP B 1 176 ? 19.547 -9.68 -6.879 1 94.31 176 TRP B CA 1
ATOM 2928 C C . TRP B 1 176 ? 18.141 -9.109 -6.953 1 94.31 176 TRP B C 1
ATOM 2930 O O . TRP B 1 176 ? 17.953 -7.891 -7.031 1 94.31 176 TRP B O 1
ATOM 2940 N N . ALA B 1 177 ? 17.156 -9.961 -6.891 1 94.75 177 ALA B N 1
ATOM 2941 C CA . ALA B 1 177 ? 15.766 -9.5 -6.891 1 94.75 177 ALA B CA 1
ATOM 2942 C C . ALA B 1 177 ? 15.438 -8.742 -5.613 1 94.75 177 ALA B C 1
ATOM 2944 O O . ALA B 1 177 ? 14.625 -7.812 -5.625 1 94.75 177 ALA B O 1
ATOM 2945 N N . MET B 1 178 ? 16.062 -9.109 -4.535 1 94.38 178 MET B N 1
ATOM 2946 C CA . MET B 1 178 ? 15.914 -8.398 -3.271 1 94.38 178 MET B CA 1
ATOM 2947 C C . MET B 1 178 ? 17.062 -7.418 -3.057 1 94.38 178 MET B C 1
ATOM 2949 O O . MET B 1 178 ? 16.844 -6.273 -2.654 1 94.38 178 MET B O 1
ATOM 2953 N N . GLY B 1 179 ? 18.234 -7.887 -3.369 1 95.44 179 GLY B N 1
ATOM 2954 C CA . GLY B 1 179 ? 19.438 -7.152 -3.029 1 95.44 179 GLY B CA 1
ATOM 2955 C C . GLY B 1 179 ? 19.531 -5.812 -3.732 1 95.44 179 GLY B C 1
ATOM 2956 O O . GLY B 1 179 ? 19.828 -4.793 -3.102 1 95.44 179 GLY B O 1
ATOM 2957 N N . LEU B 1 180 ? 19.266 -5.809 -4.961 1 95.12 180 LEU B N 1
ATOM 2958 C CA . LEU B 1 180 ? 19.484 -4.598 -5.746 1 95.12 180 LEU B CA 1
ATOM 2959 C C . LEU B 1 180 ? 18.438 -3.543 -5.426 1 95.12 180 LEU B C 1
ATOM 2961 O O . LEU B 1 180 ? 18.766 -2.414 -5.059 1 95.12 180 LEU B O 1
ATOM 2965 N N . PRO B 1 181 ? 17.156 -3.859 -5.488 1 96.44 181 PRO B N 1
ATOM 2966 C CA . PRO B 1 181 ? 16.141 -2.84 -5.195 1 96.44 181 PRO B CA 1
ATOM 2967 C C . PRO B 1 181 ? 16.219 -2.328 -3.758 1 96.44 181 PRO B C 1
ATOM 2969 O O . PRO B 1 181 ? 16.172 -1.117 -3.525 1 96.44 181 PRO B O 1
ATOM 2972 N N . PHE B 1 182 ? 16.406 -3.207 -2.824 1 96.5 182 PHE B N 1
ATOM 2973 C CA . PHE B 1 182 ? 16.438 -2.771 -1.433 1 96.5 182 PHE B CA 1
ATOM 2974 C C . PHE B 1 182 ? 17.781 -2.111 -1.104 1 96.5 182 PHE B C 1
ATOM 2976 O O . PHE B 1 182 ? 17.828 -1.188 -0.289 1 96.5 182 PHE B O 1
ATOM 2983 N N . GLY B 1 183 ? 18.828 -2.553 -1.729 1 96.12 183 GLY B N 1
ATOM 2984 C CA . GLY B 1 183 ? 20.094 -1.866 -1.562 1 96.12 183 GLY B CA 1
ATOM 2985 C C . GLY B 1 183 ? 20.094 -0.455 -2.117 1 96.12 183 GLY B C 1
ATOM 2986 O O . GLY B 1 183 ? 20.422 0.499 -1.407 1 96.12 183 GLY B O 1
ATOM 2987 N N . LEU B 1 184 ? 19.703 -0.308 -3.352 1 95.19 184 LEU B N 1
ATOM 2988 C CA . LEU B 1 184 ? 19.672 0.987 -4.023 1 95.19 184 LEU B CA 1
ATOM 2989 C C . LEU B 1 184 ? 18.609 1.894 -3.406 1 95.19 184 LEU B C 1
ATOM 2991 O O . LEU B 1 184 ? 18.859 3.08 -3.18 1 95.19 184 LEU B O 1
ATOM 2995 N N . GLY B 1 185 ? 17.453 1.325 -3.184 1 94.75 185 GLY B N 1
ATOM 2996 C CA . GLY B 1 185 ? 16.375 2.117 -2.613 1 94.75 185 GLY B CA 1
ATOM 2997 C C . GLY B 1 185 ? 16.703 2.658 -1.233 1 94.75 185 GLY B C 1
ATOM 2998 O O . GLY B 1 185 ? 16.453 3.832 -0.949 1 94.75 185 GLY B O 1
ATOM 2999 N N . GLN B 1 186 ? 17.203 1.815 -0.371 1 93.75 186 GLN B N 1
ATOM 3000 C CA . GLN B 1 186 ? 17.562 2.238 0.98 1 93.75 186 GLN B CA 1
ATOM 3001 C C . GLN B 1 186 ? 18.688 3.264 0.957 1 93.75 186 GLN B C 1
ATOM 3003 O O . GLN B 1 186 ? 18.672 4.234 1.717 1 93.75 186 GLN B O 1
ATOM 3008 N N . LEU B 1 187 ? 19.656 3.078 0.119 1 92.38 187 LEU B N 1
ATOM 3009 C CA . LEU B 1 187 ? 20.75 4.027 0.018 1 92.38 187 LEU B CA 1
ATOM 3010 C C . LEU B 1 187 ? 20.266 5.363 -0.534 1 92.38 187 LEU B C 1
ATOM 3012 O O . LEU B 1 187 ? 20.703 6.426 -0.078 1 92.38 187 LEU B O 1
ATOM 3016 N N . ALA B 1 188 ? 19.406 5.316 -1.507 1 93.19 188 ALA B N 1
ATOM 3017 C CA . ALA B 1 188 ? 18.812 6.543 -2.031 1 93.19 188 ALA B CA 1
ATOM 3018 C C . ALA B 1 188 ? 18.047 7.285 -0.946 1 93.19 188 ALA B C 1
ATOM 3020 O O . ALA B 1 188 ? 18.156 8.508 -0.824 1 93.19 188 ALA B O 1
ATOM 3021 N N . THR B 1 189 ? 17.281 6.516 -0.212 1 91.06 189 THR B N 1
ATOM 3022 C CA . THR B 1 189 ? 16.531 7.109 0.891 1 91.06 189 THR B CA 1
ATOM 3023 C C . THR B 1 189 ? 17.469 7.77 1.891 1 91.06 189 THR B C 1
ATOM 3025 O O . THR B 1 189 ? 17.234 8.898 2.324 1 91.06 189 THR B O 1
ATOM 3028 N N . ALA B 1 190 ? 18.5 7.059 2.229 1 89.88 190 ALA B N 1
ATOM 3029 C CA . ALA B 1 190 ? 19.484 7.594 3.162 1 89.88 190 ALA B CA 1
ATOM 3030 C C . ALA B 1 190 ? 20.109 8.875 2.625 1 89.88 190 ALA B C 1
ATOM 3032 O O . ALA B 1 190 ? 20.328 9.828 3.377 1 89.88 190 ALA B O 1
ATOM 3033 N N . ALA B 1 191 ? 20.422 8.891 1.345 1 89.56 191 ALA B N 1
ATOM 3034 C CA . ALA B 1 191 ? 21 10.07 0.716 1 89.56 191 ALA B CA 1
ATOM 3035 C C . ALA B 1 191 ? 20.047 11.258 0.796 1 89.56 191 ALA B C 1
ATOM 3037 O O . ALA B 1 191 ? 20.469 12.383 1.099 1 89.56 191 ALA B O 1
ATOM 3038 N N . VAL B 1 192 ? 18.781 11 0.558 1 86.44 192 VAL B N 1
ATOM 3039 C CA . VAL B 1 192 ? 17.766 12.047 0.618 1 86.44 192 VAL B CA 1
ATOM 3040 C C . VAL B 1 192 ? 17.672 12.594 2.041 1 86.44 192 VAL B C 1
ATOM 3042 O O . VAL B 1 192 ? 17.656 13.812 2.244 1 86.44 192 VAL B O 1
ATOM 3045 N N . LEU B 1 193 ? 17.641 11.727 2.965 1 81.69 193 LEU B N 1
ATOM 3046 C CA . LEU B 1 193 ? 17.531 12.125 4.363 1 81.69 193 LEU B CA 1
ATOM 3047 C C . LEU B 1 193 ? 18.766 12.906 4.793 1 81.69 193 LEU B C 1
ATOM 3049 O O . LEU B 1 193 ? 18.656 13.945 5.445 1 81.69 193 LEU B O 1
ATOM 3053 N N . TYR B 1 194 ? 19.922 12.422 4.391 1 80.94 194 TYR B N 1
ATOM 3054 C CA . TYR B 1 194 ? 21.172 13.062 4.758 1 80.94 194 TYR B CA 1
ATOM 3055 C C . TYR B 1 194 ? 21.281 14.461 4.168 1 80.94 194 TYR B C 1
ATOM 3057 O O . TYR B 1 194 ? 21.609 15.414 4.875 1 80.94 194 TYR B O 1
ATOM 3065 N N . TRP B 1 195 ? 20.938 14.656 2.953 1 82.56 195 TRP B N 1
ATOM 3066 C CA . TRP B 1 195 ? 21.141 15.922 2.252 1 82.56 195 TRP B CA 1
ATOM 3067 C C . TRP B 1 195 ? 20.047 16.922 2.617 1 82.56 195 TRP B C 1
ATOM 3069 O O . TRP B 1 195 ? 20.266 18.141 2.57 1 82.56 195 TRP B O 1
ATOM 3079 N N . THR B 1 196 ? 18.922 16.469 3.014 1 77.19 196 THR B N 1
ATOM 3080 C CA . THR B 1 196 ? 17.828 17.391 3.27 1 77.19 196 THR B CA 1
ATOM 3081 C C . THR B 1 196 ? 17.688 17.656 4.766 1 77.19 196 THR B C 1
ATOM 3083 O O . THR B 1 196 ? 17.359 18.781 5.172 1 77.19 196 THR B O 1
ATOM 3086 N N . LEU B 1 197 ? 17.906 16.688 5.523 1 68.12 197 LEU B N 1
ATOM 3087 C CA . LEU B 1 197 ? 17.609 16.859 6.938 1 68.12 197 LEU B CA 1
ATOM 3088 C C . LEU B 1 197 ? 18.875 17.047 7.754 1 68.12 197 LEU B C 1
ATOM 3090 O O . LEU B 1 197 ? 18.922 17.859 8.672 1 68.12 197 LEU B O 1
ATOM 3094 N N . GLU B 1 198 ? 19.891 16.312 7.445 1 67.56 198 GLU B N 1
ATOM 3095 C CA . GLU B 1 198 ? 21.078 16.297 8.297 1 67.56 198 GLU B CA 1
ATOM 3096 C C . GLU B 1 198 ? 22.094 17.359 7.863 1 67.56 198 GLU B C 1
ATOM 3098 O O . GLU B 1 198 ? 22.656 18.062 8.695 1 67.56 198 GLU B O 1
ATOM 3103 N N . ARG B 1 199 ? 22.375 17.422 6.598 1 62.62 199 ARG B N 1
ATOM 3104 C CA . ARG B 1 199 ? 23.391 18.359 6.125 1 62.62 199 ARG B CA 1
ATOM 3105 C C . ARG B 1 199 ? 22.953 19.797 6.402 1 62.62 199 ARG B C 1
ATOM 3107 O O . ARG B 1 199 ? 23.781 20.625 6.793 1 62.62 199 ARG B O 1
ATOM 3114 N N . ASN B 1 200 ? 21.766 20.031 6.102 1 56.19 200 ASN B N 1
ATOM 3115 C CA . ASN B 1 200 ? 21.312 21.406 6.301 1 56.19 200 ASN B CA 1
ATOM 3116 C C . ASN B 1 200 ? 21.297 21.781 7.781 1 56.19 200 ASN B C 1
ATOM 3118 O O . ASN B 1 200 ? 21.469 22.953 8.133 1 56.19 200 ASN B O 1
ATOM 3122 N N . ASP B 1 201 ? 21.25 20.891 8.594 1 54.31 201 ASP B N 1
ATOM 3123 C CA . ASP B 1 201 ? 21.344 21.141 10.023 1 54.31 201 ASP B CA 1
ATOM 3124 C C . ASP B 1 201 ? 22.75 21.562 10.414 1 54.31 201 ASP B C 1
ATOM 3126 O O . ASP B 1 201 ? 22.938 22.453 11.242 1 54.31 201 ASP B O 1
ATOM 3130 N N . ASP B 1 202 ? 23.703 20.875 9.914 1 49.78 202 ASP B N 1
ATOM 3131 C CA . ASP B 1 202 ? 25.094 21.219 10.227 1 49.78 202 ASP B CA 1
ATOM 3132 C C . ASP B 1 202 ? 25.438 22.609 9.727 1 49.78 202 ASP B C 1
ATOM 3134 O O . ASP B 1 202 ? 26.172 23.359 10.383 1 49.78 202 ASP B O 1
ATOM 3138 N N . GLU B 1 203 ? 24.828 22.938 8.625 1 45.56 203 GLU B N 1
ATOM 3139 C CA . GLU B 1 203 ? 25.141 24.266 8.094 1 45.56 203 GLU B CA 1
ATOM 3140 C C . GLU B 1 203 ? 24.438 25.359 8.891 1 45.56 203 GLU B C 1
ATOM 3142 O O . GLU B 1 203 ? 25 26.438 9.086 1 45.56 203 GLU B O 1
ATOM 3147 N N . ALA B 1 204 ? 23.25 25 9.336 1 48.03 204 ALA B N 1
ATOM 3148 C CA . ALA B 1 204 ? 22.516 26 10.109 1 48.03 204 ALA B CA 1
ATOM 3149 C C . ALA B 1 204 ? 23.188 26.25 11.453 1 48.03 204 ALA B C 1
ATOM 3151 O O . ALA B 1 204 ? 23.172 27.375 11.961 1 48.03 204 ALA B O 1
ATOM 3152 N N . LEU B 1 205 ? 23.719 25.297 12.039 1 44.78 205 LEU B N 1
ATOM 3153 C CA . LEU B 1 205 ? 24.422 25.5 13.297 1 44.78 205 LEU B CA 1
ATOM 3154 C C . LEU B 1 205 ? 25.719 26.281 13.078 1 44.78 205 LEU B C 1
ATOM 3156 O O . LEU B 1 205 ? 26.281 26.844 14.023 1 44.78 205 LEU B O 1
ATOM 3160 N N . LYS B 1 206 ? 26.156 26.188 11.883 1 48.38 206 LYS B N 1
ATOM 3161 C CA . LYS B 1 206 ? 27.391 26.922 11.633 1 48.38 206 LYS B CA 1
ATOM 3162 C C . LYS B 1 206 ? 27.109 28.422 11.438 1 48.38 206 LYS B C 1
ATOM 3164 O O . LYS B 1 206 ? 28.031 29.234 11.422 1 48.38 206 LYS B O 1
ATOM 3169 N N . ILE B 1 207 ? 25.859 28.75 11.195 1 34.94 207 ILE B N 1
ATOM 3170 C CA . ILE B 1 207 ? 25.641 30.188 11.102 1 34.94 207 ILE B CA 1
ATOM 3171 C C . ILE B 1 207 ? 25.219 30.734 12.469 1 34.94 207 ILE B C 1
ATOM 3173 O O . ILE B 1 207 ? 24.391 30.141 13.148 1 34.94 207 ILE B O 1
#

Solvent-accessible surface area (backbone atoms only — not comparable to full-atom values): 20585 Å² total; per-residue (Å²): 117,66,64,62,51,50,49,51,47,47,51,49,45,46,50,46,48,52,61,55,51,52,67,63,60,69,64,25,59,57,39,31,50,38,8,52,48,30,41,52,48,19,53,48,35,63,74,71,46,86,50,34,79,84,36,45,64,64,48,48,52,51,53,51,47,51,50,50,52,39,51,46,49,44,48,51,52,50,52,55,43,50,70,63,48,85,44,71,63,46,37,50,51,49,52,49,38,49,61,39,30,44,60,30,55,52,50,44,52,51,50,50,51,40,28,66,75,60,34,58,91,52,49,51,43,47,50,18,51,46,32,30,34,51,12,51,17,39,54,35,27,25,88,82,42,63,73,70,46,49,58,49,16,50,48,26,35,52,50,11,51,48,32,56,52,59,34,43,81,91,39,28,59,37,39,57,60,47,12,48,57,45,17,53,44,26,37,51,50,14,50,50,30,33,62,63,38,49,48,49,46,58,54,51,70,70,100,118,66,65,62,50,48,50,52,48,49,52,49,46,47,49,46,47,51,61,56,51,51,67,64,60,70,64,25,58,57,39,31,50,37,7,52,48,30,39,52,48,20,54,48,35,64,74,71,45,86,50,35,80,84,36,44,64,64,48,48,51,51,55,51,49,51,49,50,52,39,52,48,48,44,48,51,52,49,54,54,44,51,71,63,47,84,44,72,64,46,36,51,51,49,52,48,39,49,60,38,29,45,60,31,55,52,50,45,54,52,49,50,50,40,28,65,75,60,33,58,90,53,49,50,43,46,50,18,51,46,30,30,34,52,12,51,18,39,54,34,27,26,86,83,43,62,72,70,46,49,57,50,18,50,47,28,35,51,50,10,51,50,33,55,51,59,34,43,82,93,38,29,60,36,36,58,60,47,11,47,57,45,18,53,42,27,36,51,50,16,49,51,31,32,62,63,37,48,48,51,46,57,54,52,71,70,99